Protein AF-A0A0G0IZE1-F1 (afdb_monomer)

Sequence (463 aa):
MHFGKENFNLFIPPAENPAEVDFELISDKCNQAADVIFSKLEEGLNGHALKSKTLGEKINVEIEQALLEVPELKNHSEMILGEVRKRIAYYSHKDRFEEERDKLLDLDVISSKDFSAASHSLVKRNIRTKAGKPDWSFVAKNLNIEDRFHHRERSNDKREWTLQKAVSYLINHLVQKQPASFNRKWIKDNDEILYRHILKILAEENISWAKFIQMLSEEWQAKWRNGISDEMYEKLVEKNSKRNFQTAIEELNQMLRRDQPKIVKSGYIRKNLGLYLFFIRYFNKQDKSFDLMEIQQFIDEPFKSRLRAVKTIDKYLPNEFYEDNSEMDMMLEPYAGKLYVLEIASGGKDKEIRNSICEALAKLAQKGNVNAKNKLADVAYHQVQEWTMEPQLEQFQYRIDDVMNIVERCIYYYDPKISKSFLNYLLSTLEKKSLGFQKRKSESYDPGTLYNSTKRFKRSVAY

Structure (mmCIF, N/CA/C/O backbone):
data_AF-A0A0G0IZE1-F1
#
_entry.id   AF-A0A0G0IZE1-F1
#
loop_
_atom_site.group_PDB
_atom_site.id
_atom_site.type_symbol
_atom_site.label_atom_id
_atom_site.label_alt_id
_atom_site.label_comp_id
_atom_site.label_asym_id
_atom_site.label_entity_id
_atom_site.label_seq_id
_atom_site.pdbx_PDB_ins_code
_atom_site.Cartn_x
_atom_site.Cartn_y
_atom_site.Cartn_z
_atom_site.occupancy
_atom_site.B_iso_or_equiv
_atom_site.auth_seq_id
_atom_site.auth_comp_id
_atom_site.auth_asym_id
_atom_site.auth_atom_id
_atom_site.pdbx_PDB_model_num
ATOM 1 N N . MET A 1 1 ? -21.042 -3.697 19.395 1.00 43.38 1 MET A N 1
ATOM 2 C CA . MET A 1 1 ? -20.380 -3.428 20.692 1.00 43.38 1 MET A CA 1
ATOM 3 C C . MET A 1 1 ? -18.926 -3.033 20.452 1.00 43.38 1 MET A C 1
ATOM 5 O O . MET A 1 1 ? -18.241 -3.724 19.706 1.00 43.38 1 MET A O 1
ATOM 9 N N . HIS A 1 2 ? -18.463 -1.917 21.018 1.00 35.06 2 HIS A N 1
ATOM 10 C CA . HIS A 1 2 ? -17.036 -1.587 21.118 1.00 35.06 2 HIS A CA 1
ATOM 11 C C . HIS A 1 2 ? -16.625 -1.788 22.576 1.00 35.06 2 HIS A C 1
ATOM 13 O O . HIS A 1 2 ? -17.183 -1.143 23.462 1.00 35.06 2 HIS A O 1
ATOM 19 N N . PHE A 1 3 ? -15.701 -2.716 22.818 1.00 42.34 3 PHE A N 1
ATOM 20 C CA . PHE A 1 3 ? -15.038 -2.850 24.110 1.00 42.34 3 PHE A CA 1
ATOM 21 C C . PHE A 1 3 ? -13.874 -1.856 24.112 1.00 42.34 3 PHE A C 1
ATOM 23 O O . PHE A 1 3 ? -12.947 -1.992 23.312 1.00 42.34 3 PHE A O 1
ATOM 30 N N . GLY A 1 4 ? -13.964 -0.807 24.931 1.00 36.88 4 GLY A N 1
ATOM 31 C CA . GLY A 1 4 ? -12.873 0.149 25.100 1.00 36.88 4 GLY A CA 1
ATOM 32 C C . GLY A 1 4 ? -11.640 -0.547 25.678 1.00 36.88 4 GLY A C 1
ATOM 33 O O . GLY A 1 4 ? -11.761 -1.407 26.550 1.00 36.88 4 GLY A O 1
ATOM 34 N N . LYS A 1 5 ? -10.451 -0.191 25.182 1.00 38.66 5 LYS A N 1
ATOM 35 C CA . LYS A 1 5 ? -9.183 -0.518 25.843 1.00 38.66 5 LYS A CA 1
ATOM 36 C C . LYS A 1 5 ? -9.038 0.399 27.060 1.00 38.66 5 LYS A C 1
ATOM 38 O O . LYS A 1 5 ? -8.388 1.433 26.971 1.00 38.66 5 LYS A O 1
ATOM 43 N N . GLU A 1 6 ? -9.691 0.071 28.164 1.00 36.94 6 GLU A N 1
ATOM 44 C CA . GLU A 1 6 ? -9.354 0.693 29.445 1.00 36.94 6 GLU A CA 1
ATOM 45 C C . GLU A 1 6 ? -8.113 -0.023 29.997 1.00 36.94 6 GLU A C 1
ATOM 47 O O . GLU A 1 6 ? -8.105 -1.245 30.154 1.00 36.94 6 GLU A O 1
ATOM 52 N N . ASN A 1 7 ? -7.025 0.735 30.162 1.00 31.72 7 ASN A N 1
ATOM 53 C CA . ASN A 1 7 ? -5.723 0.239 30.601 1.00 31.72 7 ASN A CA 1
ATOM 54 C C . ASN A 1 7 ? -5.768 -0.103 32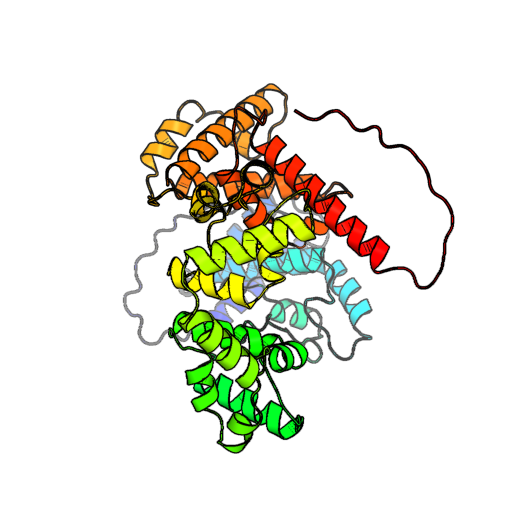.096 1.00 31.72 7 ASN A C 1
ATOM 56 O O . ASN A 1 7 ? -6.014 0.778 32.917 1.00 31.72 7 ASN A O 1
ATOM 60 N N . PHE A 1 8 ? -5.464 -1.352 32.448 1.00 35.09 8 PHE A N 1
ATOM 61 C CA . PHE A 1 8 ? -5.163 -1.745 33.822 1.00 35.09 8 PHE A CA 1
ATOM 62 C C . PHE A 1 8 ? -3.648 -1.718 34.030 1.00 35.09 8 PHE A C 1
ATOM 64 O O . PHE A 1 8 ? -2.922 -2.500 33.427 1.00 35.09 8 PHE A O 1
ATOM 71 N N . ASN A 1 9 ? -3.175 -0.837 34.911 1.00 28.45 9 ASN A N 1
ATOM 72 C CA . ASN A 1 9 ? -1.837 -0.940 35.490 1.00 28.45 9 ASN A CA 1
ATOM 73 C C . ASN A 1 9 ? -1.933 -1.805 36.752 1.00 28.45 9 ASN A C 1
ATOM 75 O O . ASN A 1 9 ? -2.044 -1.287 37.862 1.00 28.45 9 ASN A O 1
ATOM 79 N N . LEU A 1 10 ? -1.921 -3.126 36.583 1.00 32.12 10 LEU A N 1
ATOM 80 C CA . LEU A 1 10 ? -1.648 -4.050 37.681 1.00 32.12 10 LEU A CA 1
ATOM 81 C C . LEU A 1 10 ? -0.137 -4.280 37.721 1.00 32.12 10 LEU A C 1
ATOM 83 O O . LEU A 1 10 ? 0.445 -4.827 36.790 1.00 32.12 10 LEU A O 1
ATOM 87 N N . PHE A 1 11 ? 0.508 -3.812 38.787 1.00 31.98 11 PHE A N 1
ATOM 88 C CA . PHE A 1 11 ? 1.914 -4.101 39.048 1.00 31.98 11 PHE A CA 1
ATOM 89 C C . PHE A 1 11 ? 2.060 -5.597 39.355 1.00 31.98 11 PHE A C 1
ATOM 91 O O . PHE A 1 11 ? 1.519 -6.082 40.350 1.00 31.98 11 PHE A O 1
ATOM 98 N N . ILE A 1 12 ? 2.765 -6.322 38.485 1.00 40.00 12 ILE A N 1
ATOM 99 C CA . ILE A 1 12 ? 3.045 -7.752 38.637 1.00 40.00 12 ILE A CA 1
ATOM 100 C C . ILE A 1 12 ? 4.519 -7.897 39.038 1.00 40.00 12 ILE A C 1
ATOM 102 O O . ILE A 1 12 ? 5.391 -7.501 38.260 1.00 40.00 12 ILE A O 1
ATOM 106 N N . PRO A 1 13 ? 4.834 -8.437 40.228 1.00 31.48 13 PRO A N 1
ATOM 107 C CA . PRO A 1 13 ? 6.208 -8.777 40.568 1.00 31.48 13 PRO A CA 1
ATOM 108 C C . PRO A 1 13 ? 6.688 -9.957 39.698 1.00 31.48 13 PRO A C 1
ATOM 110 O O . PRO A 1 13 ? 5.897 -10.854 39.394 1.00 31.48 13 PRO A O 1
ATOM 113 N N . PRO A 1 14 ? 7.963 -9.979 39.276 1.00 36.53 14 PRO A N 1
ATOM 114 C CA . PRO A 1 14 ? 8.501 -11.073 38.473 1.00 36.53 14 PRO A CA 1
ATOM 115 C C . PRO A 1 14 ? 8.450 -12.399 39.248 1.00 36.53 14 PRO A C 1
ATOM 117 O O . PRO A 1 14 ? 8.748 -12.441 40.439 1.00 36.53 14 PRO A O 1
ATOM 120 N N . ALA A 1 15 ? 8.065 -13.480 38.565 1.00 47.62 15 ALA A N 1
ATOM 121 C CA . ALA A 1 15 ? 8.035 -14.820 39.144 1.00 47.62 15 ALA A CA 1
ATOM 122 C C . ALA A 1 15 ? 9.460 -15.300 39.470 1.00 47.62 15 ALA A C 1
ATOM 124 O O . ALA A 1 15 ? 10.345 -15.247 38.616 1.00 47.62 15 ALA A O 1
ATOM 125 N N . GLU A 1 16 ? 9.671 -15.796 40.690 1.00 42.25 16 GLU A N 1
ATOM 126 C CA . GLU A 1 16 ? 10.999 -16.160 41.207 1.00 42.25 16 GLU A CA 1
ATOM 127 C C . GLU A 1 16 ? 11.570 -17.474 40.640 1.00 42.25 16 GLU A C 1
ATOM 129 O O . GLU A 1 16 ? 12.711 -17.814 40.945 1.00 42.25 16 GLU A O 1
ATOM 134 N N . ASN A 1 17 ? 10.847 -18.213 39.785 1.00 49.53 17 ASN A N 1
ATOM 135 C CA . ASN A 1 17 ? 11.411 -19.403 39.138 1.00 49.53 17 ASN A CA 1
ATOM 136 C C . ASN A 1 17 ? 10.684 -19.785 37.824 1.00 49.53 17 ASN A C 1
ATOM 138 O O . ASN A 1 17 ? 9.578 -20.316 37.876 1.00 49.53 17 ASN A O 1
ATOM 142 N N . PRO A 1 18 ? 11.259 -19.513 36.635 1.00 49.91 18 PRO A N 1
ATOM 143 C CA . PRO A 1 18 ? 10.635 -19.812 35.338 1.00 49.91 18 PRO A CA 1
ATOM 144 C C . PRO A 1 18 ? 10.859 -21.249 34.823 1.00 49.91 18 PRO A C 1
ATOM 146 O O . PRO A 1 18 ? 10.428 -21.570 33.715 1.00 49.91 18 PRO A O 1
ATOM 149 N N . ALA A 1 19 ? 11.542 -22.114 35.574 1.00 48.31 19 ALA A N 1
ATOM 150 C CA . ALA A 1 19 ? 11.784 -23.495 35.164 1.00 48.31 19 ALA A CA 1
ATOM 151 C C . ALA A 1 19 ? 10.597 -24.394 35.567 1.00 48.31 19 ALA A C 1
ATOM 153 O O . ALA A 1 19 ? 10.250 -24.445 36.739 1.00 48.31 19 ALA A O 1
ATOM 154 N N . GLU A 1 20 ? 10.005 -25.090 34.587 1.00 50.16 20 GLU A N 1
ATOM 155 C CA . GLU A 1 20 ? 8.860 -26.028 34.699 1.00 50.16 20 GLU A CA 1
ATOM 156 C C . GLU A 1 20 ? 7.445 -25.429 34.765 1.00 50.16 20 GLU A C 1
ATOM 158 O O . GLU A 1 20 ? 6.537 -25.984 35.380 1.00 50.16 20 GLU A O 1
ATOM 163 N N . VAL A 1 21 ? 7.196 -24.331 34.052 1.00 62.25 21 VAL A N 1
ATOM 164 C CA . VAL A 1 21 ? 5.813 -23.921 33.781 1.00 62.25 21 VAL A CA 1
ATOM 165 C C . VAL A 1 21 ? 5.252 -24.739 32.611 1.00 62.25 21 VAL A C 1
ATOM 167 O O . VAL A 1 21 ? 5.591 -24.491 31.454 1.00 62.25 21 VAL A O 1
ATOM 170 N N . ASP A 1 22 ? 4.382 -25.709 32.908 1.00 78.94 22 ASP A N 1
ATOM 171 C CA . ASP A 1 22 ? 3.585 -26.416 31.900 1.00 78.94 22 ASP A CA 1
ATOM 172 C C . ASP A 1 22 ? 2.530 -25.462 31.309 1.00 78.94 22 ASP A C 1
ATOM 174 O O . ASP A 1 22 ? 1.445 -25.238 31.857 1.00 78.94 22 ASP A O 1
ATOM 178 N N . PHE A 1 23 ? 2.885 -24.843 30.184 1.00 70.81 23 PHE A N 1
ATOM 179 C CA . PHE A 1 23 ? 2.028 -23.899 29.472 1.00 70.81 23 PHE A CA 1
ATOM 180 C C . PHE A 1 23 ? 0.724 -24.523 28.966 1.00 70.81 23 PHE A C 1
ATOM 182 O O . PHE A 1 23 ? -0.256 -23.792 28.793 1.00 70.81 23 PHE A O 1
ATOM 189 N N . GLU A 1 24 ? 0.702 -25.832 28.715 1.00 74.81 24 GLU A N 1
ATOM 190 C CA . GLU A 1 24 ? -0.484 -26.540 28.239 1.00 74.81 24 GLU A CA 1
ATOM 191 C C . GLU A 1 24 ? -1.482 -26.683 29.391 1.00 74.81 24 GLU A C 1
ATOM 193 O O . GLU A 1 24 ? -2.610 -26.195 29.284 1.00 74.81 24 GLU A O 1
ATOM 198 N N . LEU A 1 25 ? -1.013 -27.144 30.556 1.00 77.56 25 LEU A N 1
ATOM 199 C CA . LEU A 1 25 ? -1.807 -27.208 31.787 1.00 77.56 25 LEU A CA 1
ATOM 200 C C . LEU A 1 25 ? -2.370 -25.838 32.204 1.00 77.56 25 LEU A C 1
ATOM 202 O O . LEU A 1 25 ? -3.533 -25.730 32.601 1.00 77.56 25 LEU A O 1
ATOM 206 N N . ILE A 1 26 ? -1.571 -24.769 32.113 1.00 71.94 26 ILE A N 1
ATOM 207 C CA . ILE A 1 26 ? -2.040 -23.409 32.430 1.00 71.94 26 ILE A CA 1
ATOM 208 C C . ILE A 1 26 ? -3.083 -22.934 31.422 1.00 71.94 26 ILE A C 1
ATOM 210 O O . ILE A 1 26 ? -4.068 -22.299 31.810 1.00 71.94 26 ILE A O 1
ATOM 214 N N . SER A 1 27 ? -2.888 -23.225 30.134 1.00 74.06 27 SER A N 1
ATOM 215 C CA . SER A 1 27 ? -3.863 -22.875 29.104 1.00 74.06 27 SER A CA 1
ATOM 216 C C . SER A 1 27 ? -5.193 -23.593 29.338 1.00 74.06 27 SER A C 1
ATOM 218 O O . SER A 1 27 ? -6.241 -22.960 29.217 1.00 74.06 27 SER A O 1
ATOM 220 N N . ASP A 1 28 ? -5.159 -24.863 29.738 1.00 79.38 28 ASP A N 1
ATOM 221 C CA . ASP A 1 28 ? -6.350 -25.651 30.054 1.00 79.38 28 ASP A CA 1
ATOM 222 C C . ASP A 1 28 ? -7.074 -25.139 31.298 1.00 79.38 28 ASP A C 1
ATOM 224 O O . ASP A 1 28 ? -8.283 -24.911 31.248 1.00 79.38 28 ASP A O 1
ATOM 228 N N . LYS A 1 29 ? -6.346 -24.844 32.383 1.00 75.75 29 LYS A N 1
ATOM 229 C CA . LYS A 1 29 ? -6.923 -24.210 33.581 1.00 75.75 29 LYS A CA 1
ATOM 230 C C . LYS A 1 29 ? -7.571 -22.857 33.255 1.00 75.75 29 LYS A C 1
ATOM 232 O O . LYS A 1 29 ? -8.655 -22.554 33.751 1.00 75.75 29 LYS A O 1
ATOM 237 N N . CYS A 1 30 ? -6.949 -22.049 32.392 1.00 74.81 30 CYS A N 1
ATOM 238 C CA . CYS A 1 30 ? -7.524 -20.774 31.952 1.00 74.81 30 CYS A CA 1
ATOM 239 C C . CYS A 1 30 ? -8.784 -20.965 31.098 1.00 74.81 30 CYS A C 1
ATOM 241 O O . CYS A 1 30 ? -9.736 -20.200 31.244 1.00 74.81 30 CYS A O 1
ATOM 243 N N . ASN A 1 31 ? -8.807 -21.981 30.230 1.00 75.56 31 ASN A N 1
ATOM 244 C CA . ASN A 1 31 ? -9.986 -22.332 29.442 1.00 75.56 31 ASN A CA 1
ATOM 245 C C . ASN A 1 31 ? -11.143 -22.790 30.340 1.00 75.56 31 ASN A C 1
ATOM 247 O O . ASN A 1 31 ? -12.253 -22.300 30.157 1.00 75.56 31 ASN A O 1
ATOM 251 N N . GLN A 1 32 ? -10.873 -23.631 31.343 1.00 81.25 32 GLN A N 1
ATOM 252 C CA . GLN A 1 32 ? -11.869 -24.078 32.325 1.00 81.25 32 GLN A CA 1
ATOM 253 C C . GLN A 1 32 ? -12.428 -22.912 33.149 1.00 81.25 32 GLN A C 1
ATOM 255 O O . GLN A 1 32 ? -13.640 -22.789 33.310 1.00 81.25 32 GLN A O 1
ATOM 260 N N . ALA A 1 33 ? -11.569 -22.005 33.626 1.00 75.94 33 ALA A N 1
ATOM 261 C CA . ALA A 1 33 ? -12.021 -20.794 34.312 1.00 75.94 33 ALA A CA 1
ATOM 262 C C . ALA A 1 33 ? -12.901 -19.926 33.393 1.00 75.94 33 ALA A C 1
ATOM 264 O O . ALA A 1 33 ? -13.947 -19.427 33.811 1.00 75.94 33 ALA A O 1
ATOM 265 N N . ALA A 1 34 ? -12.518 -19.792 32.119 1.00 76.38 34 ALA A N 1
ATOM 266 C CA . ALA A 1 34 ? -13.322 -19.095 31.124 1.00 76.38 34 ALA A CA 1
ATOM 267 C C . ALA A 1 34 ? -14.660 -19.804 30.837 1.00 76.38 34 ALA A C 1
ATOM 269 O O . ALA A 1 34 ? -15.641 -19.106 30.593 1.00 76.38 34 ALA A O 1
ATOM 270 N N . ASP A 1 35 ? -14.729 -21.141 30.885 1.00 80.12 35 ASP A N 1
ATOM 271 C CA . ASP A 1 35 ? -15.980 -21.911 30.789 1.00 80.12 35 ASP A CA 1
ATOM 272 C C . ASP A 1 35 ? -16.925 -21.568 31.945 1.00 80.12 35 ASP A C 1
ATOM 274 O O . ASP A 1 35 ? -18.076 -21.212 31.706 1.00 80.12 35 ASP A O 1
ATOM 278 N N . VAL A 1 36 ? -16.435 -21.597 33.188 1.00 80.38 36 VAL A N 1
ATOM 279 C CA . VAL A 1 36 ? -17.242 -21.289 34.382 1.00 80.38 36 VAL A CA 1
ATOM 280 C C . VAL A 1 36 ? -17.781 -19.859 34.337 1.00 80.38 36 VAL A C 1
ATOM 282 O O . VAL A 1 36 ? -18.978 -19.640 34.527 1.00 80.38 36 VAL A O 1
ATOM 285 N N . ILE A 1 37 ? -16.912 -18.885 34.046 1.00 77.56 37 ILE A N 1
ATOM 286 C CA . ILE A 1 37 ? -17.301 -17.472 33.931 1.00 77.56 37 ILE A CA 1
ATOM 287 C C . ILE A 1 37 ? -18.324 -17.295 32.811 1.00 77.56 37 ILE A C 1
ATOM 289 O O . ILE A 1 37 ? -19.322 -16.595 32.979 1.00 77.56 37 ILE A O 1
ATOM 293 N N . PHE A 1 38 ? -18.084 -17.922 31.659 1.00 77.56 38 PHE A N 1
ATOM 294 C CA . PHE A 1 38 ? -18.975 -17.798 30.519 1.00 77.56 38 PHE A CA 1
ATOM 295 C C . PHE A 1 38 ? -20.363 -18.374 30.820 1.00 77.56 38 PHE A C 1
ATOM 297 O O . PHE A 1 38 ? -21.340 -17.684 30.555 1.00 77.56 38 PHE A O 1
ATOM 304 N N . SER A 1 39 ? -20.463 -19.549 31.447 1.00 80.69 39 SER A N 1
ATOM 305 C CA . SER A 1 39 ? -21.749 -20.155 31.827 1.00 80.69 39 SER A CA 1
ATOM 306 C C . SER A 1 39 ? -22.570 -19.251 32.754 1.00 80.69 39 SER A C 1
ATOM 308 O O . SER A 1 39 ? -23.764 -19.064 32.531 1.00 80.69 39 SER A O 1
ATOM 310 N N . LYS A 1 40 ? -21.931 -18.603 33.742 1.00 82.56 40 LYS A N 1
ATOM 311 C CA . LYS A 1 40 ? -22.603 -17.620 34.618 1.00 82.56 40 LYS A CA 1
ATOM 312 C C . LYS A 1 40 ? -23.115 -16.398 33.847 1.00 82.56 40 LYS A C 1
ATOM 314 O O . LYS A 1 40 ? -24.147 -15.823 34.186 1.00 82.56 40 LYS A O 1
ATOM 319 N N . LEU A 1 41 ? -22.381 -15.969 32.819 1.00 79.50 41 LEU A N 1
ATOM 320 C CA . LEU A 1 41 ? -22.757 -14.825 31.986 1.00 79.50 41 LEU A CA 1
ATOM 321 C C . LEU A 1 41 ? -23.825 -15.183 30.944 1.00 79.50 41 LEU A C 1
ATOM 323 O O . LEU A 1 41 ? -24.653 -14.332 30.621 1.00 79.50 41 LEU A O 1
ATOM 327 N N . GLU A 1 42 ? -23.818 -16.411 30.422 1.00 76.19 42 GLU A N 1
ATOM 328 C CA . GLU A 1 42 ? -24.734 -16.898 29.385 1.00 76.19 42 GLU A CA 1
ATOM 329 C C . GLU A 1 42 ? -26.195 -16.851 29.845 1.00 76.19 42 GLU A C 1
ATOM 331 O O . GLU A 1 42 ? -27.057 -16.377 29.099 1.00 76.19 42 GLU A O 1
ATOM 336 N N . GLU A 1 43 ? -26.461 -17.201 31.108 1.00 74.50 43 GLU A N 1
ATOM 337 C CA . GLU A 1 43 ? -27.784 -17.057 31.734 1.00 74.50 43 GLU A CA 1
ATOM 338 C C . GLU A 1 43 ? -28.324 -15.616 31.641 1.00 74.50 43 GLU A C 1
ATOM 340 O O . GLU A 1 43 ? -29.527 -15.400 31.500 1.00 74.50 43 GLU A O 1
ATOM 345 N N . GLY A 1 44 ? -27.435 -14.615 31.652 1.00 69.69 44 GLY A N 1
ATOM 346 C CA . GLY A 1 44 ? -27.784 -13.201 31.508 1.00 69.69 44 GLY A CA 1
ATOM 347 C C . GLY A 1 44 ? -27.797 -12.670 30.069 1.00 69.69 44 GLY A C 1
ATOM 348 O O . GLY A 1 44 ? -28.351 -11.593 29.832 1.00 69.69 44 GLY A O 1
ATOM 349 N N . LEU A 1 45 ? -27.191 -13.379 29.111 1.00 68.69 45 LEU A N 1
ATOM 350 C CA . LEU A 1 45 ? -27.088 -12.950 27.708 1.00 68.69 45 LEU A CA 1
ATOM 351 C C . LEU A 1 45 ? -28.333 -13.315 26.885 1.00 68.69 45 LEU A C 1
ATOM 353 O O . LEU A 1 45 ? -28.677 -12.579 25.961 1.00 68.69 45 LEU A O 1
ATOM 357 N N . ASN A 1 46 ? -29.056 -14.372 27.262 1.00 62.50 46 ASN A N 1
ATOM 358 C CA . ASN A 1 46 ? -30.209 -14.907 26.523 1.00 62.50 46 ASN A CA 1
ATOM 359 C C . ASN A 1 46 ? -31.493 -14.042 26.549 1.00 62.50 46 ASN A C 1
ATOM 361 O O . ASN A 1 46 ? -32.536 -14.492 26.082 1.00 62.50 46 ASN A O 1
ATOM 365 N N . GLY A 1 47 ? -31.460 -12.805 27.066 1.00 54.16 47 GLY A N 1
ATOM 366 C CA . GLY A 1 47 ? -32.682 -11.999 27.236 1.00 54.16 47 GLY A CA 1
ATOM 367 C C . GLY A 1 47 ? -32.595 -10.509 26.913 1.00 54.16 47 GLY A C 1
ATOM 368 O O . GLY A 1 47 ? -33.615 -9.911 26.581 1.00 54.16 47 GLY A O 1
ATOM 369 N N . HIS A 1 48 ? -31.420 -9.873 26.970 1.00 54.31 48 HIS A N 1
ATOM 370 C CA . HIS A 1 48 ? -31.318 -8.426 26.762 1.00 54.31 48 HIS A CA 1
ATOM 371 C C . HIS A 1 48 ? -29.959 -7.997 26.210 1.00 54.31 48 HIS A C 1
ATOM 373 O O . HIS A 1 48 ? -28.908 -8.466 26.642 1.00 54.31 48 HIS A O 1
ATOM 379 N N . ALA A 1 49 ? -29.981 -7.005 25.313 1.00 54.47 49 ALA A N 1
ATOM 380 C CA . ALA A 1 49 ? -28.795 -6.275 24.883 1.00 54.47 49 ALA A CA 1
ATOM 381 C C . ALA A 1 49 ? -28.194 -5.503 26.072 1.00 54.47 49 ALA A C 1
ATOM 383 O O . ALA A 1 49 ? -28.520 -4.339 26.317 1.00 54.47 49 ALA A O 1
ATOM 384 N N . LEU A 1 50 ? -27.320 -6.155 26.838 1.00 56.53 50 LEU A N 1
ATOM 385 C CA . LEU A 1 50 ? -26.520 -5.500 27.868 1.00 56.53 50 LEU A CA 1
ATOM 386 C C . LEU A 1 50 ? -25.698 -4.378 27.221 1.00 56.53 50 LEU A C 1
ATOM 388 O O . LEU A 1 50 ? -24.968 -4.590 26.251 1.00 56.53 50 LEU A O 1
ATOM 392 N N . LYS A 1 51 ? -25.814 -3.156 27.752 1.00 63.09 51 LYS A N 1
ATOM 393 C CA . LYS A 1 51 ? -24.959 -2.036 27.333 1.00 63.09 51 LYS A CA 1
ATOM 394 C C . LYS A 1 51 ? -23.493 -2.430 27.565 1.00 63.09 51 LYS A C 1
ATOM 396 O O . LYS A 1 51 ? -23.161 -2.998 28.604 1.00 63.09 51 LYS A O 1
ATOM 401 N N . SER A 1 52 ? -22.609 -2.119 26.612 1.00 64.50 52 SER A N 1
ATOM 402 C CA . SER A 1 52 ? -21.229 -2.645 26.591 1.00 64.50 52 SER A CA 1
ATOM 403 C C . SER A 1 52 ? -20.420 -2.340 27.855 1.00 64.50 52 SER A C 1
ATOM 405 O O . SER A 1 52 ? -19.589 -3.153 28.248 1.00 64.50 52 SER A O 1
ATOM 407 N N . LYS A 1 53 ? -20.682 -1.198 28.505 1.00 70.31 53 LYS A N 1
ATOM 408 C CA . LYS A 1 53 ? -20.013 -0.798 29.748 1.00 70.31 53 LYS A CA 1
ATOM 409 C C . LYS A 1 53 ? -20.356 -1.733 30.913 1.00 70.31 53 LYS A C 1
ATOM 411 O O . LYS A 1 53 ? -19.464 -2.251 31.570 1.00 70.31 53 LYS A O 1
ATOM 416 N N . THR A 1 54 ? -21.642 -2.024 31.097 1.00 77.44 54 THR A N 1
ATOM 417 C CA . THR A 1 54 ? -22.142 -2.870 32.191 1.00 77.44 54 THR A CA 1
ATOM 418 C C . THR A 1 54 ? -21.696 -4.324 32.034 1.00 77.44 54 THR A C 1
ATOM 420 O O . THR A 1 54 ? -21.467 -5.016 33.019 1.00 77.44 54 THR A O 1
ATOM 423 N N . LEU A 1 55 ? -21.550 -4.791 30.790 1.00 75.81 55 LEU A N 1
ATOM 424 C CA . LEU A 1 55 ? -21.026 -6.125 30.505 1.00 75.81 55 LEU A CA 1
ATOM 425 C C . LEU A 1 55 ? -19.533 -6.232 30.853 1.00 75.81 55 LEU A C 1
ATOM 427 O O . LEU A 1 55 ? -19.128 -7.221 31.450 1.00 75.81 55 LEU A O 1
ATOM 431 N N . GLY A 1 56 ? -18.732 -5.211 30.529 1.00 74.50 56 GLY A N 1
ATOM 432 C CA . GLY A 1 56 ? -17.311 -5.166 30.893 1.00 74.50 56 GLY A CA 1
ATOM 433 C C . GLY A 1 56 ? -17.080 -5.221 32.404 1.00 74.50 56 GLY A C 1
ATOM 434 O O . GLY A 1 56 ? -16.259 -6.005 32.867 1.00 74.50 56 GLY A O 1
ATOM 435 N N . GLU A 1 57 ? -17.852 -4.444 33.168 1.00 79.94 57 GLU A N 1
ATOM 436 C CA . GLU A 1 57 ? -17.797 -4.436 34.637 1.00 79.94 57 GLU A CA 1
ATOM 437 C C . GLU A 1 57 ? -18.166 -5.808 35.223 1.00 79.94 57 GLU A C 1
ATOM 439 O O . GLU A 1 57 ? -17.433 -6.331 36.058 1.00 79.94 57 GLU A O 1
ATOM 444 N N . LYS A 1 58 ? -19.240 -6.443 34.731 1.00 80.00 58 LYS A N 1
ATOM 445 C CA . LYS A 1 58 ? -19.631 -7.796 35.163 1.00 80.00 58 LYS A CA 1
ATOM 446 C C . LYS A 1 58 ? -18.569 -8.851 34.851 1.00 80.00 58 LYS A C 1
ATOM 448 O O . LYS A 1 58 ? -18.282 -9.680 35.704 1.00 80.00 58 LYS A O 1
ATOM 453 N N . ILE A 1 59 ? -17.968 -8.805 33.658 1.00 78.25 59 ILE A N 1
ATOM 454 C CA . ILE A 1 59 ? -16.880 -9.722 33.279 1.00 78.25 59 ILE A CA 1
ATOM 455 C C . ILE A 1 59 ? -15.712 -9.595 34.257 1.00 78.25 59 ILE A C 1
ATOM 457 O O . ILE A 1 59 ? -15.181 -10.606 34.701 1.00 78.25 59 ILE A O 1
ATOM 461 N N . ASN A 1 60 ? -15.318 -8.366 34.597 1.00 79.69 60 ASN A N 1
ATOM 462 C CA . ASN A 1 60 ? -14.205 -8.142 35.515 1.00 79.69 60 ASN A CA 1
ATOM 463 C C . ASN A 1 60 ? -14.509 -8.695 36.913 1.00 79.69 60 ASN A C 1
ATOM 465 O O . ASN A 1 60 ? -13.658 -9.370 37.480 1.00 79.69 60 ASN A O 1
ATOM 469 N N . VAL A 1 61 ? -15.726 -8.482 37.428 1.00 84.56 61 VAL A N 1
ATOM 470 C CA . VAL A 1 61 ? -16.148 -9.022 38.733 1.00 84.56 61 VAL A CA 1
ATOM 471 C C . VAL A 1 61 ? -16.109 -10.552 38.746 1.00 84.56 61 VAL A C 1
ATOM 473 O O . VAL A 1 61 ? -15.576 -11.140 39.684 1.00 84.56 61 VAL A O 1
ATOM 476 N N . GLU A 1 62 ? -16.619 -11.212 37.705 1.00 81.62 62 GLU A N 1
ATOM 477 C CA . GLU A 1 62 ? -16.592 -12.680 37.625 1.00 81.62 62 GLU A CA 1
ATOM 478 C C . GLU A 1 62 ? -15.168 -13.233 37.475 1.00 81.62 62 GLU A C 1
ATOM 480 O O . GLU A 1 62 ? -14.849 -14.277 38.041 1.00 81.62 62 GLU A O 1
ATOM 485 N N . ILE A 1 63 ? -14.285 -12.524 36.760 1.00 78.94 63 ILE A N 1
ATOM 486 C CA . ILE A 1 63 ? -12.863 -12.884 36.678 1.00 78.94 63 ILE A CA 1
ATOM 487 C C . ILE A 1 63 ? -12.199 -12.753 38.048 1.00 78.94 63 ILE A C 1
ATOM 489 O O . ILE A 1 63 ? -11.487 -13.665 38.456 1.00 78.94 63 ILE A O 1
ATOM 493 N N . GLU A 1 64 ? -12.432 -11.659 38.775 1.00 83.44 64 GLU A N 1
ATOM 494 C CA . GLU A 1 64 ? -11.891 -11.483 40.126 1.00 83.44 64 GLU A CA 1
ATOM 495 C C . GLU A 1 64 ? -12.357 -12.599 41.067 1.00 83.44 64 GLU A C 1
ATOM 497 O O . GLU A 1 64 ? -11.536 -13.167 41.784 1.00 83.44 64 GLU A O 1
ATOM 502 N N . GLN A 1 65 ? -13.638 -12.977 41.013 1.00 82.88 65 GLN A N 1
ATOM 503 C CA . GLN A 1 65 ? -14.174 -14.089 41.803 1.00 82.88 65 GLN A CA 1
ATOM 504 C C . GLN A 1 65 ? -13.552 -15.437 41.416 1.00 82.88 65 GLN A C 1
ATOM 506 O O . GLN A 1 65 ? -13.105 -16.171 42.293 1.00 82.88 65 GLN A O 1
ATOM 511 N N . ALA A 1 66 ? -13.446 -15.746 40.121 1.00 77.50 66 ALA A N 1
ATOM 512 C CA . ALA A 1 66 ? -12.814 -16.982 39.658 1.00 77.50 66 ALA A CA 1
ATOM 513 C C . ALA A 1 66 ? -11.324 -17.061 40.048 1.00 77.50 66 ALA A C 1
ATOM 515 O O . ALA A 1 66 ? -10.808 -18.131 40.369 1.00 77.50 66 ALA A O 1
ATOM 516 N N . LEU A 1 67 ? -10.622 -15.923 40.069 1.00 80.31 67 LEU A N 1
ATOM 517 C CA . LEU A 1 67 ? -9.224 -15.847 40.499 1.00 80.31 67 LEU A CA 1
ATOM 518 C C . LEU A 1 67 ? -9.047 -16.002 42.017 1.00 80.31 67 LEU A C 1
ATOM 520 O O . LEU A 1 67 ? -7.964 -16.397 42.450 1.00 80.31 67 LEU A O 1
ATOM 524 N N . LEU A 1 68 ? -10.076 -15.719 42.826 1.00 83.88 68 LEU A N 1
ATOM 525 C CA . LEU A 1 68 ? -10.063 -16.034 44.261 1.00 83.88 68 LEU A CA 1
ATOM 526 C C . LEU A 1 68 ? -10.137 -17.546 44.506 1.00 83.88 68 LEU A C 1
ATOM 528 O O . LEU A 1 68 ? -9.506 -18.037 45.439 1.00 83.88 68 LEU A O 1
ATOM 532 N N . GLU A 1 69 ? -10.871 -18.276 43.664 1.00 81.94 69 GLU A N 1
ATOM 533 C CA . GLU A 1 69 ? -10.997 -19.736 43.751 1.00 81.94 69 GLU A CA 1
ATOM 534 C C . GLU A 1 69 ? -9.726 -20.461 43.281 1.00 81.94 69 GLU A C 1
ATOM 536 O O . GLU A 1 69 ? -9.417 -21.546 43.774 1.00 81.94 69 GLU A O 1
ATOM 541 N N . VAL A 1 70 ? -8.950 -19.852 42.371 1.00 84.12 70 VAL A N 1
ATOM 542 C CA . VAL A 1 70 ? -7.695 -20.422 41.848 1.00 84.12 70 VAL A CA 1
ATOM 543 C C . VAL A 1 70 ? -6.564 -19.375 41.842 1.00 84.12 70 VAL A C 1
ATOM 545 O O . VAL A 1 70 ? -6.205 -18.846 40.783 1.00 84.12 70 VAL A O 1
ATOM 548 N N . PRO A 1 71 ? -5.937 -19.084 43.003 1.00 83.75 71 PRO A N 1
ATOM 549 C CA . PRO A 1 71 ? -4.937 -18.015 43.135 1.00 83.75 71 PRO A CA 1
ATOM 550 C C . PRO A 1 71 ? -3.710 -18.163 42.220 1.00 83.75 71 PRO A C 1
ATOM 552 O O . PRO A 1 71 ? -3.097 -17.167 41.837 1.00 83.75 71 PRO A O 1
ATOM 555 N N . GLU A 1 72 ? -3.371 -19.395 41.825 1.00 83.94 72 GLU A N 1
ATOM 556 C CA . GLU A 1 72 ? -2.280 -19.718 40.889 1.00 83.94 72 GLU A CA 1
ATOM 557 C C . GLU A 1 72 ? -2.447 -19.038 39.516 1.00 83.94 72 GLU A C 1
ATOM 559 O O . GLU A 1 72 ? -1.470 -18.759 38.819 1.00 83.94 72 GLU A O 1
ATOM 564 N N . LEU A 1 73 ? -3.688 -18.735 39.119 1.00 82.50 73 LEU A N 1
ATOM 565 C CA . LEU A 1 73 ? -4.005 -18.112 37.834 1.00 82.50 73 LEU A CA 1
ATOM 566 C C . LEU A 1 73 ? -3.957 -16.582 37.869 1.00 82.50 73 LEU A C 1
ATOM 568 O O . LEU A 1 73 ? -4.147 -15.949 36.830 1.00 82.50 73 LEU A O 1
ATOM 572 N N . LYS A 1 74 ? -3.663 -15.964 39.020 1.00 82.44 74 LYS A N 1
ATOM 573 C CA . LYS A 1 74 ? -3.653 -14.499 39.172 1.00 82.44 74 LYS A CA 1
ATOM 574 C C . LYS A 1 74 ? -2.723 -13.803 38.170 1.00 82.44 74 LYS A C 1
ATOM 576 O O . LYS A 1 74 ? -3.080 -12.756 37.632 1.00 82.44 74 LYS A O 1
ATOM 581 N N . ASN A 1 75 ? -1.587 -14.426 37.852 1.00 83.12 75 ASN A N 1
ATOM 582 C CA . ASN A 1 75 ? -0.618 -13.923 36.868 1.00 83.12 75 ASN A CA 1
ATOM 583 C C . ASN A 1 75 ? -1.051 -14.144 35.402 1.00 83.12 75 ASN A C 1
ATOM 585 O O . ASN A 1 75 ? -0.399 -13.647 34.490 1.00 83.12 75 ASN A O 1
ATOM 589 N N . HIS A 1 76 ? -2.151 -14.865 35.169 1.00 83.12 76 HIS A N 1
ATOM 590 C CA . HIS A 1 76 ? -2.700 -15.201 33.850 1.00 83.12 76 HIS A CA 1
ATOM 591 C C . HIS A 1 76 ? -4.072 -14.553 33.596 1.00 83.12 76 HIS A C 1
ATOM 593 O O . HIS A 1 76 ? -4.765 -14.908 32.639 1.00 83.12 76 HIS A O 1
ATOM 599 N N . SER A 1 77 ? -4.463 -13.583 34.427 1.00 79.38 77 SER A N 1
ATOM 600 C CA . SER A 1 77 ? -5.755 -12.888 34.363 1.00 79.38 77 SER A CA 1
ATOM 601 C C . SER A 1 77 ? -6.044 -12.270 32.989 1.00 79.38 77 SER A C 1
ATOM 603 O O . SER A 1 77 ? -7.161 -12.387 32.489 1.00 79.38 77 SER A O 1
ATOM 605 N N . GLU A 1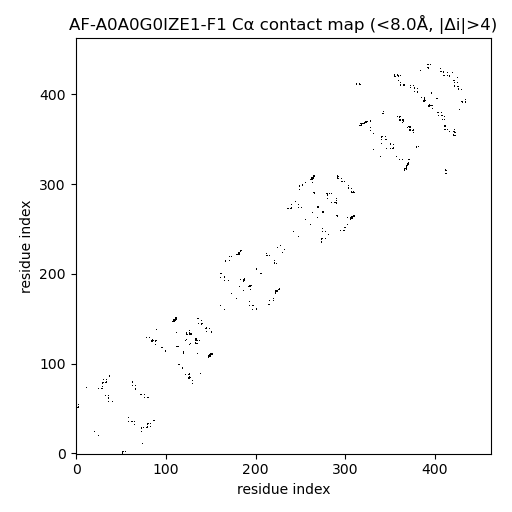 78 ? -5.039 -11.695 32.320 1.00 81.06 78 GLU A N 1
ATOM 606 C CA . GLU A 1 78 ? -5.187 -11.150 30.963 1.00 81.06 78 GLU A CA 1
ATOM 607 C C . GLU A 1 78 ? -5.499 -12.228 29.917 1.00 81.06 78 GLU A C 1
ATOM 609 O O . GLU A 1 78 ? -6.285 -11.994 28.995 1.00 81.06 78 GLU A O 1
ATOM 614 N N . MET A 1 79 ? -4.911 -13.419 30.062 1.00 82.44 79 MET A N 1
ATOM 615 C CA . MET A 1 79 ? -5.148 -14.538 29.152 1.00 82.44 79 MET A CA 1
ATOM 616 C C . MET A 1 79 ? -6.576 -15.066 29.311 1.00 82.44 79 MET A C 1
ATOM 618 O O . MET A 1 79 ? -7.270 -15.258 28.311 1.00 82.44 79 MET A O 1
ATOM 622 N N . ILE A 1 80 ? -7.039 -15.212 30.557 1.00 81.31 80 ILE A N 1
ATOM 623 C CA . ILE A 1 80 ? -8.424 -15.581 30.886 1.00 81.31 80 ILE A CA 1
ATOM 624 C C . ILE A 1 80 ? -9.391 -14.532 30.330 1.00 81.31 80 ILE A C 1
ATOM 626 O O . ILE A 1 80 ? -10.339 -14.872 29.624 1.00 81.31 80 ILE A O 1
ATOM 630 N N . LEU A 1 81 ? -9.121 -13.245 30.568 1.00 81.00 81 LEU A N 1
ATOM 631 C CA . LEU A 1 81 ? -9.927 -12.137 30.055 1.00 81.00 81 LEU A CA 1
ATOM 632 C C . LEU A 1 81 ? -10.007 -12.148 28.522 1.00 81.00 81 LEU A C 1
ATOM 634 O O . LEU A 1 81 ? -11.075 -11.896 27.959 1.00 81.00 81 LEU A O 1
ATOM 638 N N . GLY A 1 82 ? -8.898 -12.443 27.839 1.00 84.25 82 GLY A N 1
ATOM 639 C CA . GLY A 1 82 ? -8.850 -12.600 26.386 1.00 84.25 82 GLY A CA 1
ATOM 640 C C . GLY A 1 82 ? -9.775 -13.711 25.883 1.00 84.25 82 GLY A C 1
ATOM 641 O O . GLY A 1 82 ? -10.572 -13.477 24.972 1.00 84.25 82 GLY A O 1
ATOM 642 N N . GLU A 1 83 ? -9.724 -14.887 26.511 1.00 87.12 83 GLU A N 1
ATOM 643 C CA . GLU A 1 83 ? -10.573 -16.035 26.168 1.00 87.12 83 GLU A CA 1
ATOM 644 C C . GLU A 1 83 ? -12.059 -15.786 26.471 1.00 87.12 83 GLU A C 1
ATOM 646 O O . GLU A 1 83 ? -12.918 -16.047 25.624 1.00 87.12 83 GLU A O 1
ATOM 651 N N . VAL A 1 84 ? -12.379 -15.188 27.622 1.00 82.88 84 VAL A N 1
ATOM 652 C CA . VAL A 1 84 ? -13.755 -14.803 27.982 1.00 82.88 84 VAL A CA 1
ATOM 653 C C . VAL A 1 84 ? -14.312 -13.788 26.978 1.00 82.88 84 VAL A C 1
ATOM 655 O O . VAL A 1 84 ? -15.405 -13.979 26.442 1.00 82.88 84 VAL A O 1
ATOM 658 N N . ARG A 1 85 ? -13.551 -12.737 26.637 1.00 84.81 85 ARG A N 1
ATOM 659 C CA . ARG A 1 85 ? -13.961 -11.738 25.631 1.00 84.81 85 ARG A CA 1
ATOM 660 C C . ARG A 1 85 ? -14.182 -12.361 24.255 1.00 84.81 85 ARG A C 1
ATOM 662 O O . ARG A 1 85 ? -15.148 -11.998 23.581 1.00 84.81 85 ARG A O 1
ATOM 669 N N . LYS A 1 86 ? -13.316 -13.296 23.851 1.00 90.38 86 LYS A N 1
ATOM 670 C CA . LYS A 1 86 ? -13.433 -14.039 22.590 1.00 90.38 86 LYS A CA 1
ATOM 671 C C . LYS A 1 86 ? -14.757 -14.803 22.515 1.00 90.38 86 LYS A C 1
ATOM 673 O O . LYS A 1 86 ? -15.478 -14.675 21.524 1.00 90.38 86 LYS A O 1
ATOM 678 N N . ARG A 1 87 ? -15.107 -15.535 23.576 1.00 89.31 87 ARG A N 1
ATOM 679 C CA . ARG A 1 87 ? -16.369 -16.288 23.680 1.00 89.31 87 ARG A CA 1
ATOM 680 C C . ARG A 1 87 ? -17.576 -15.365 23.669 1.00 89.31 87 ARG A C 1
ATOM 682 O O . ARG A 1 87 ? -18.461 -15.535 22.839 1.00 89.31 87 ARG A O 1
ATOM 689 N N . ILE A 1 88 ? -17.573 -14.326 24.501 1.00 84.31 88 ILE A N 1
ATOM 690 C CA . ILE A 1 88 ? -18.662 -13.341 24.550 1.00 84.31 88 ILE A CA 1
ATOM 691 C C . ILE A 1 88 ? -18.898 -12.713 23.178 1.00 84.31 88 ILE A C 1
ATOM 693 O O . ILE A 1 88 ? -20.042 -12.609 22.744 1.00 84.31 88 ILE A O 1
ATOM 697 N N . ALA A 1 89 ? -17.837 -12.320 22.469 1.00 86.94 89 ALA A N 1
ATOM 698 C CA . ALA A 1 89 ? -17.954 -11.772 21.121 1.00 86.94 89 ALA A CA 1
ATOM 699 C C . ALA A 1 89 ? -18.637 -12.735 20.136 1.00 86.94 89 ALA A C 1
ATOM 701 O O . ALA A 1 89 ? -19.475 -12.280 19.354 1.00 86.94 89 ALA A O 1
ATOM 702 N N . TYR A 1 90 ? -18.294 -14.027 20.182 1.00 92.25 90 TYR A N 1
ATOM 703 C CA . TYR A 1 90 ? -18.923 -15.060 19.357 1.00 92.25 90 TYR A CA 1
ATOM 704 C C . TYR A 1 90 ? -20.386 -15.276 19.734 1.00 92.25 90 TYR A C 1
ATOM 706 O O . TYR A 1 90 ? -21.257 -15.091 18.890 1.00 92.25 90 TYR A O 1
ATOM 714 N N . TYR A 1 91 ? -20.666 -15.569 21.004 1.00 87.88 91 TYR A N 1
ATOM 715 C CA . TYR A 1 91 ? -22.013 -15.909 21.457 1.00 87.88 91 TYR A CA 1
ATOM 716 C C . TYR A 1 91 ? -22.992 -14.734 21.372 1.00 87.88 91 TYR A C 1
ATOM 718 O O . TYR A 1 91 ? -24.162 -14.933 21.069 1.00 87.88 91 TYR A O 1
ATOM 726 N N . SER A 1 92 ? -22.507 -13.494 21.495 1.00 82.81 92 SER A N 1
ATOM 727 C CA . SER A 1 92 ? -23.333 -12.292 21.278 1.00 82.81 92 SER A CA 1
ATOM 728 C C . SER A 1 92 ? -23.781 -12.122 19.817 1.00 82.81 92 SER A C 1
ATOM 730 O O . SER A 1 92 ? -24.579 -11.238 19.517 1.00 82.81 92 SER A O 1
ATOM 732 N N . HIS A 1 93 ? -23.213 -12.902 18.893 1.00 89.62 93 HIS A N 1
ATOM 733 C CA . HIS A 1 93 ? -23.528 -12.898 17.464 1.00 89.62 93 HIS A CA 1
ATOM 734 C C . HIS A 1 93 ? -23.704 -14.333 16.939 1.00 89.62 93 HIS A C 1
ATOM 736 O O . HIS A 1 93 ? -23.468 -14.577 15.754 1.00 89.62 93 HIS A O 1
ATOM 742 N N . LYS A 1 94 ? -24.085 -15.277 17.813 1.00 91.62 94 LYS A N 1
ATOM 743 C CA . LYS A 1 94 ? -24.208 -16.702 17.481 1.00 91.62 94 LYS A CA 1
ATOM 744 C C . LYS A 1 94 ? -25.177 -16.926 16.325 1.00 91.62 94 LYS A C 1
ATOM 746 O O . LYS A 1 94 ? -24.763 -17.489 15.319 1.00 91.62 94 LYS A O 1
ATOM 751 N N . ASP A 1 95 ? -26.384 -16.368 16.414 1.00 89.62 95 ASP A N 1
ATOM 752 C CA . ASP A 1 95 ? -27.431 -16.500 15.389 1.00 89.62 95 ASP A CA 1
ATOM 753 C C . ASP A 1 95 ? -26.925 -16.122 13.993 1.00 89.62 95 ASP A C 1
ATOM 755 O O . ASP A 1 95 ? -27.190 -16.799 13.005 1.00 89.62 95 ASP A O 1
ATOM 759 N N . ARG A 1 96 ? -26.118 -15.059 13.910 1.00 93.19 96 ARG A N 1
ATOM 760 C CA . ARG A 1 96 ? -25.511 -14.613 12.654 1.00 93.19 96 ARG A CA 1
ATOM 761 C C . ARG A 1 96 ? -24.504 -15.628 12.112 1.00 93.19 96 ARG A C 1
ATOM 763 O O . ARG A 1 96 ? -24.458 -15.863 10.907 1.00 93.19 96 ARG A O 1
ATOM 770 N N . PHE A 1 97 ? -23.640 -16.160 12.974 1.00 95.56 97 PHE A N 1
ATOM 771 C CA . PHE A 1 97 ? -22.660 -17.161 12.564 1.00 95.56 97 PHE A CA 1
ATOM 772 C C . PHE A 1 97 ? -23.341 -18.466 12.139 1.00 95.56 97 PHE A C 1
ATOM 774 O O . PHE A 1 97 ? -22.888 -19.082 11.179 1.00 95.56 97 PHE A O 1
ATOM 781 N N . GLU A 1 98 ? -24.426 -18.859 12.805 1.00 94.94 98 GLU A N 1
ATOM 782 C CA . GLU A 1 98 ? -25.232 -20.028 12.441 1.00 94.94 98 GLU A CA 1
ATOM 783 C C . GLU A 1 98 ? -25.974 -19.818 11.112 1.00 94.94 98 GLU A C 1
ATOM 785 O O . GLU A 1 98 ? -25.898 -20.682 10.242 1.00 94.94 98 GLU A O 1
ATOM 790 N N . GLU A 1 99 ? -26.570 -18.643 10.879 1.00 94.88 99 GLU A N 1
ATOM 791 C CA . GLU A 1 99 ? -27.194 -18.296 9.592 1.00 94.88 99 GLU A CA 1
ATOM 792 C C . GLU A 1 99 ? -26.179 -18.335 8.433 1.00 94.88 99 GLU A C 1
ATOM 794 O O . GLU A 1 99 ? -26.488 -18.769 7.322 1.00 94.88 99 GLU A O 1
ATOM 799 N N . GLU A 1 100 ? -24.950 -17.864 8.667 1.00 95.81 100 GLU A N 1
ATOM 800 C CA . GLU A 1 100 ? -23.875 -17.958 7.678 1.00 95.81 100 GLU A CA 1
ATOM 801 C C . GLU A 1 100 ? -23.392 -19.397 7.498 1.00 95.81 100 GLU A C 1
ATOM 803 O O . GLU A 1 100 ? -23.205 -19.811 6.358 1.00 95.81 100 GLU A O 1
ATOM 808 N N . ARG A 1 101 ? -23.252 -20.185 8.572 1.00 95.75 101 ARG A N 1
ATOM 809 C CA . ARG A 1 101 ? -22.911 -21.614 8.485 1.00 95.75 101 ARG A CA 1
ATOM 810 C C . ARG A 1 101 ? -23.890 -22.351 7.584 1.00 95.75 101 ARG A C 1
ATOM 812 O O . ARG A 1 101 ? -23.442 -23.069 6.699 1.00 95.75 101 ARG A O 1
ATOM 819 N N . ASP A 1 102 ? -25.190 -22.155 7.773 1.00 96.00 102 ASP A N 1
ATOM 820 C CA . ASP A 1 102 ? -26.213 -22.875 7.012 1.00 96.00 102 ASP A CA 1
ATOM 821 C C . ASP A 1 102 ? -26.106 -22.598 5.504 1.00 96.00 102 ASP A C 1
ATOM 823 O O . ASP A 1 102 ? -26.291 -23.502 4.696 1.00 96.00 102 ASP A O 1
ATOM 827 N N . LYS A 1 103 ? -25.688 -21.386 5.117 1.00 94.94 103 LYS A N 1
ATOM 828 C CA . LYS A 1 103 ? -25.392 -21.024 3.717 1.00 94.94 103 LYS A CA 1
ATOM 829 C C . LYS A 1 103 ? -24.094 -21.642 3.188 1.00 94.94 103 LYS A C 1
ATOM 831 O O . LYS A 1 103 ? -23.910 -21.734 1.978 1.00 94.94 103 LYS A O 1
ATOM 836 N N . LEU A 1 104 ? -23.172 -22.006 4.076 1.00 93.44 104 LEU A N 1
ATOM 837 C CA . LEU A 1 104 ? -21.854 -22.553 3.746 1.00 93.44 104 LEU A CA 1
ATOM 838 C C . LEU A 1 104 ? -21.835 -24.089 3.733 1.00 93.44 104 LEU A C 1
ATOM 840 O O . LEU A 1 104 ? -20.893 -24.666 3.192 1.00 93.44 104 LEU A O 1
ATOM 844 N N . LEU A 1 105 ? -22.858 -24.757 4.282 1.00 92.56 105 LEU A N 1
ATOM 845 C CA . LEU A 1 105 ? -22.944 -26.223 4.338 1.00 92.56 105 LEU A CA 1
ATOM 846 C C . LEU A 1 105 ? -23.001 -26.895 2.958 1.00 92.56 105 LEU A C 1
ATOM 848 O O . LEU A 1 105 ? -22.703 -28.086 2.870 1.00 92.56 105 LEU A O 1
ATOM 852 N N . ASP A 1 106 ? -23.293 -26.155 1.892 1.00 92.44 106 ASP A N 1
ATOM 853 C CA . ASP A 1 106 ? -23.273 -26.667 0.517 1.00 92.44 106 ASP A CA 1
ATOM 854 C C . ASP A 1 106 ? -21.871 -26.624 -0.132 1.00 92.44 106 ASP A C 1
ATOM 856 O O . ASP A 1 106 ? -21.685 -27.128 -1.237 1.00 92.44 106 ASP A O 1
ATOM 860 N N . LEU A 1 107 ? -20.861 -26.034 0.525 1.00 90.25 107 LEU A N 1
ATOM 861 C CA . LEU A 1 107 ? -19.511 -25.872 -0.033 1.00 90.25 107 LEU A CA 1
ATOM 862 C C . LEU A 1 107 ? -18.552 -26.966 0.435 1.00 90.25 107 LEU A C 1
ATOM 864 O O . LEU A 1 107 ? -18.298 -27.091 1.630 1.00 90.25 107 LEU A O 1
ATOM 868 N N . ASP A 1 108 ? -17.934 -27.716 -0.478 1.00 87.56 108 ASP A N 1
ATOM 869 C CA . ASP A 1 108 ? -16.954 -28.763 -0.127 1.00 87.56 108 ASP A CA 1
ATOM 870 C C . ASP A 1 108 ? -15.811 -28.247 0.764 1.00 87.56 108 ASP A C 1
ATOM 872 O O . ASP A 1 108 ? -15.355 -28.938 1.672 1.00 87.56 108 ASP A O 1
ATOM 876 N N . VAL A 1 109 ? -15.375 -27.007 0.524 1.00 88.25 109 VAL A N 1
ATOM 877 C CA . VAL A 1 109 ? -14.328 -26.325 1.286 1.00 88.25 109 VAL A CA 1
ATOM 878 C C . VAL A 1 109 ? -14.815 -24.940 1.689 1.00 88.25 109 VAL A C 1
ATOM 880 O O . VAL A 1 109 ? -15.145 -24.122 0.831 1.00 88.25 109 VAL A O 1
ATOM 883 N N . ILE A 1 110 ? -14.785 -24.660 2.990 1.00 90.25 110 ILE A N 1
ATOM 884 C CA . ILE A 1 110 ? -15.163 -23.372 3.573 1.00 90.25 110 ILE A CA 1
ATOM 885 C C . ILE A 1 110 ? -13.893 -22.619 3.971 1.00 90.25 110 ILE A C 1
ATOM 887 O O . ILE A 1 110 ? -12.958 -23.187 4.530 1.00 90.25 110 ILE A O 1
ATOM 891 N N . SER A 1 111 ? -13.839 -21.319 3.712 1.00 91.69 111 SER A N 1
ATOM 892 C CA . SER A 1 111 ? -12.755 -20.437 4.134 1.00 91.69 111 SER A CA 1
ATOM 893 C C . SER A 1 111 ? -13.287 -19.194 4.843 1.00 91.69 111 SER A C 1
ATOM 895 O O . SER A 1 111 ? -14.460 -18.838 4.759 1.00 91.69 111 SER A O 1
ATOM 897 N N . SER A 1 112 ? -12.398 -18.453 5.508 1.00 90.69 112 SER A N 1
ATOM 898 C CA . SER A 1 112 ? -12.749 -17.184 6.165 1.00 90.69 112 SER A CA 1
ATOM 899 C C . SER A 1 112 ? -13.313 -16.114 5.220 1.00 90.69 112 SER A C 1
ATOM 901 O O . SER A 1 112 ? -13.913 -15.148 5.687 1.00 90.69 112 SER A O 1
ATOM 903 N N . LYS A 1 113 ? -13.114 -16.250 3.901 1.00 89.25 113 LYS A N 1
ATOM 904 C CA . LYS A 1 113 ? -13.635 -15.311 2.894 1.00 89.25 113 LYS A CA 1
ATOM 905 C C . LYS A 1 113 ? -15.093 -15.556 2.531 1.00 89.25 113 LYS A C 1
ATOM 907 O O . LYS A 1 113 ? -15.701 -14.662 1.954 1.00 89.25 113 LYS A O 1
ATOM 912 N N . ASP A 1 114 ? -15.601 -16.743 2.833 1.00 92.81 114 ASP A N 1
ATOM 913 C CA . ASP A 1 114 ? -16.967 -17.131 2.490 1.00 92.81 114 ASP A CA 1
ATOM 914 C C . ASP A 1 114 ? -17.967 -16.593 3.531 1.00 92.81 114 ASP A C 1
ATOM 916 O O . ASP A 1 114 ? -19.149 -16.423 3.246 1.00 92.81 114 ASP A O 1
ATOM 920 N N . PHE A 1 115 ? -17.467 -16.206 4.709 1.00 93.12 115 PHE A N 1
ATOM 921 C CA . PHE A 1 115 ? -18.201 -15.423 5.700 1.00 93.12 115 PHE A CA 1
ATOM 922 C C . PHE A 1 115 ? -18.433 -13.985 5.224 1.00 93.12 115 PHE A C 1
ATOM 924 O O . PHE A 1 115 ? -17.614 -13.390 4.516 1.00 93.12 115 PHE A O 1
ATOM 931 N N . SER A 1 116 ? -19.525 -13.370 5.682 1.00 93.75 116 SER A N 1
ATOM 932 C CA . SER A 1 116 ? -19.841 -11.993 5.302 1.00 93.75 116 SER A CA 1
ATOM 933 C C . SER A 1 116 ? -18.776 -11.007 5.799 1.00 93.75 116 SER A C 1
ATOM 935 O O . SER A 1 116 ? -18.108 -11.211 6.818 1.00 93.75 116 SER A O 1
ATOM 937 N N . ALA A 1 117 ? -18.648 -9.861 5.122 1.00 88.81 117 ALA A N 1
ATOM 938 C CA . ALA A 1 117 ? -17.673 -8.830 5.486 1.00 88.81 117 ALA A CA 1
ATOM 939 C C . ALA A 1 117 ? -17.803 -8.348 6.946 1.00 88.81 117 ALA A C 1
ATOM 941 O O . ALA A 1 117 ? -16.807 -7.972 7.577 1.00 88.81 117 ALA A O 1
ATOM 942 N N . ALA A 1 118 ? -19.016 -8.368 7.503 1.00 87.25 118 ALA A N 1
ATOM 943 C CA . ALA A 1 118 ? -19.244 -7.953 8.879 1.00 87.25 118 ALA A CA 1
ATOM 944 C C . ALA A 1 118 ? -18.925 -9.065 9.899 1.00 87.25 118 ALA A C 1
ATOM 946 O O . ALA A 1 118 ? -18.322 -8.738 10.921 1.00 87.25 118 ALA A O 1
ATOM 947 N N . SER A 1 119 ? -19.157 -10.349 9.594 1.00 92.12 119 SER A N 1
ATOM 948 C CA . SER A 1 119 ? -18.610 -11.469 10.387 1.00 92.12 119 SER A CA 1
ATOM 949 C C . SER A 1 119 ? -17.084 -11.454 10.370 1.00 92.12 119 SER A C 1
ATOM 951 O O . SER A 1 119 ? -16.439 -11.480 11.416 1.00 92.12 119 SER A O 1
ATOM 953 N N . HIS A 1 120 ? -16.482 -11.254 9.196 1.00 91.62 120 HIS A N 1
ATOM 954 C CA . HIS A 1 120 ? -15.034 -11.122 9.067 1.00 91.62 120 HIS A CA 1
ATOM 955 C C . HIS A 1 120 ? -14.478 -9.938 9.878 1.00 91.62 120 HIS A C 1
ATOM 957 O O . HIS A 1 120 ? -13.418 -10.041 10.503 1.00 91.62 120 HIS A O 1
ATOM 963 N N . SER A 1 121 ? -15.167 -8.796 9.885 1.00 85.69 121 SER A N 1
ATOM 964 C CA . SER A 1 121 ? -14.773 -7.634 10.691 1.00 85.69 121 SER A CA 1
ATOM 965 C C . SER A 1 121 ? -14.899 -7.902 12.190 1.00 85.69 121 SER A C 1
ATOM 967 O O . SER A 1 121 ? -14.043 -7.457 12.958 1.00 85.69 121 SER A O 1
ATOM 969 N N . LEU A 1 122 ? -15.926 -8.646 12.604 1.00 89.38 122 LEU A N 1
ATOM 970 C CA . LEU A 1 122 ? -16.143 -9.042 13.989 1.00 89.38 122 LEU A CA 1
ATOM 971 C C . LEU A 1 122 ? -15.033 -9.962 14.488 1.00 89.38 122 LEU A C 1
ATOM 973 O O . LEU A 1 122 ? -14.417 -9.656 15.510 1.00 89.38 122 LEU A O 1
ATOM 977 N N . VAL A 1 123 ? -14.717 -11.018 13.731 1.00 92.19 123 VAL A N 1
ATOM 978 C CA . VAL A 1 123 ? -13.631 -11.945 14.071 1.00 92.19 123 VAL A CA 1
ATOM 979 C C . VAL A 1 123 ? -12.311 -11.183 14.139 1.00 92.19 123 VAL A C 1
ATOM 981 O O . VAL A 1 123 ? -11.615 -11.209 15.150 1.00 92.19 123 VAL A O 1
ATOM 984 N N . LYS A 1 124 ? -12.012 -10.368 13.118 1.00 89.19 124 LYS A N 1
ATOM 985 C CA . LYS A 1 124 ? -10.781 -9.568 13.072 1.00 89.19 124 LYS A CA 1
ATOM 986 C C . LYS A 1 124 ? -10.645 -8.598 14.246 1.00 89.19 124 LYS A C 1
ATOM 988 O O . LYS A 1 124 ? -9.520 -8.280 14.622 1.00 89.19 124 LYS A O 1
ATOM 993 N N . ARG A 1 125 ? -11.729 -8.066 14.806 1.00 86.38 125 ARG A N 1
ATOM 994 C CA . ARG A 1 125 ? -11.655 -7.097 15.913 1.00 86.38 125 ARG A CA 1
ATOM 995 C C . ARG A 1 125 ? -11.662 -7.768 17.282 1.00 86.38 125 ARG A C 1
ATOM 997 O O . ARG A 1 125 ? -10.880 -7.348 18.126 1.00 86.38 125 ARG A O 1
ATOM 1004 N N . ASN A 1 126 ? -12.481 -8.800 17.467 1.00 89.12 126 ASN A N 1
ATOM 1005 C CA . ASN A 1 126 ? -12.849 -9.278 18.801 1.00 89.12 126 ASN A CA 1
ATOM 1006 C C . ASN A 1 126 ? -12.506 -10.750 19.072 1.00 89.12 126 ASN A C 1
ATOM 1008 O O . ASN A 1 126 ? -12.422 -11.128 20.233 1.00 89.12 126 ASN A O 1
ATOM 1012 N N . ILE A 1 127 ? -12.302 -11.575 18.040 1.00 91.94 127 ILE A N 1
ATOM 1013 C CA . ILE A 1 127 ? -12.026 -13.012 18.192 1.00 91.94 127 ILE A CA 1
ATOM 1014 C C . ILE A 1 127 ? -10.591 -13.250 17.732 1.00 91.94 127 ILE A C 1
ATOM 1016 O O . ILE A 1 127 ? -10.317 -13.428 16.543 1.00 91.94 127 ILE A O 1
ATOM 1020 N N . ARG A 1 128 ? -9.649 -13.148 18.673 1.00 91.50 128 ARG A N 1
ATOM 1021 C CA . ARG A 1 128 ? -8.211 -13.172 18.389 1.00 91.50 128 ARG A CA 1
ATOM 1022 C C . ARG A 1 128 ? -7.486 -14.234 19.203 1.00 91.50 128 ARG A C 1
ATOM 1024 O O . ARG A 1 128 ? -7.828 -14.498 20.346 1.00 91.50 128 ARG A O 1
ATOM 1031 N N . THR A 1 129 ? -6.450 -14.787 18.588 1.00 90.00 129 THR A N 1
ATOM 1032 C CA . THR A 1 129 ? -5.454 -15.664 19.206 1.00 90.00 129 THR A CA 1
ATOM 1033 C C . THR A 1 129 ? -4.603 -14.881 20.208 1.00 90.00 129 THR A C 1
ATOM 1035 O O . THR A 1 129 ? -4.541 -13.649 20.146 1.00 90.00 129 THR A O 1
ATOM 1038 N N . LYS A 1 130 ? -3.841 -15.590 21.051 1.00 83.19 130 LYS A N 1
ATOM 1039 C CA . LYS A 1 130 ? -2.825 -14.990 21.941 1.00 83.19 130 LYS A CA 1
ATOM 1040 C C . LYS A 1 130 ? -1.811 -14.117 21.176 1.00 83.19 130 LYS A C 1
ATOM 1042 O O . LYS A 1 130 ? -1.361 -13.099 21.681 1.00 83.19 130 LYS A O 1
ATOM 1047 N N . ALA A 1 131 ? -1.523 -14.453 19.914 1.00 82.94 131 ALA A N 1
ATOM 1048 C CA . ALA A 1 131 ? -0.651 -13.677 19.024 1.00 82.94 131 ALA A CA 1
ATOM 1049 C C . ALA A 1 131 ? -1.336 -12.449 18.379 1.00 82.94 131 ALA A C 1
ATOM 1051 O O . ALA A 1 131 ? -0.784 -11.827 17.470 1.00 82.94 131 ALA A O 1
ATOM 1052 N N . GLY A 1 132 ? -2.574 -12.130 18.764 1.00 85.81 132 GLY A N 1
ATOM 1053 C CA . GLY A 1 132 ? -3.339 -11.003 18.233 1.00 85.81 132 GLY A CA 1
ATOM 1054 C C . GLY A 1 132 ? -3.876 -11.202 16.811 1.00 85.81 132 GLY A C 1
ATOM 1055 O O . GLY A 1 132 ? -4.482 -10.280 16.263 1.00 85.81 132 GLY A O 1
ATOM 1056 N N . LYS A 1 133 ? -3.691 -12.373 16.191 1.00 88.56 133 LYS A N 1
ATOM 1057 C CA . LYS A 1 133 ? -4.284 -12.709 14.884 1.00 88.56 133 LYS A CA 1
ATOM 1058 C C . LYS A 1 133 ? -5.759 -13.112 15.025 1.00 88.56 133 LYS A C 1
ATOM 1060 O O . LYS A 1 133 ? -6.096 -13.646 16.076 1.00 88.56 133 LYS A O 1
ATOM 1065 N N . PRO A 1 134 ? -6.613 -12.929 14.000 1.00 92.62 134 PRO A N 1
ATOM 1066 C CA . PRO A 1 134 ? -7.985 -13.449 14.009 1.00 92.62 134 PRO A CA 1
ATOM 1067 C C . PRO A 1 134 ? -8.002 -14.969 14.248 1.00 92.62 134 PRO A C 1
ATOM 1069 O O . PRO A 1 134 ? -7.254 -15.687 13.590 1.00 92.62 134 PRO A O 1
ATOM 1072 N N . ASP A 1 135 ? -8.830 -15.444 15.176 1.00 94.88 135 ASP A N 1
ATOM 1073 C CA . ASP A 1 135 ? -8.922 -16.856 15.579 1.00 94.88 135 ASP A CA 1
ATOM 1074 C C . ASP A 1 135 ? -10.122 -17.525 14.896 1.00 94.88 135 ASP A C 1
ATOM 1076 O O . ASP A 1 135 ? -11.183 -17.710 15.489 1.00 94.88 135 ASP A O 1
ATOM 1080 N N . TRP A 1 136 ? -9.985 -17.835 13.602 1.00 94.25 136 TRP A N 1
ATOM 1081 C CA . TRP A 1 136 ? -11.058 -18.526 12.878 1.00 94.25 136 TRP A CA 1
ATOM 1082 C C . TRP A 1 136 ? -11.170 -20.008 13.232 1.00 94.25 136 TRP A C 1
ATOM 1084 O O . TRP A 1 136 ? -12.233 -20.577 13.016 1.00 94.25 136 TRP A O 1
ATOM 1094 N N . SER A 1 137 ? -10.124 -20.619 13.797 1.00 93.81 137 SER A N 1
ATOM 1095 C CA . SER A 1 137 ? -10.206 -21.964 14.381 1.00 93.81 137 SER A CA 1
ATOM 1096 C C . SER A 1 137 ? -11.289 -22.018 15.450 1.00 93.81 137 SER A C 1
ATOM 1098 O O . SER A 1 137 ? -12.152 -22.886 15.404 1.00 93.81 137 SER A O 1
ATOM 1100 N N . PHE A 1 138 ? -11.317 -21.030 16.349 1.00 95.06 138 PHE A N 1
ATOM 1101 C CA . PHE A 1 138 ? -12.369 -20.919 17.352 1.00 95.06 138 PHE A CA 1
ATOM 1102 C C . PHE A 1 138 ? -13.769 -20.811 16.726 1.00 95.06 138 PHE A C 1
ATOM 1104 O O . PHE A 1 138 ? -14.699 -21.470 17.181 1.00 95.06 138 PHE A O 1
ATOM 1111 N N . VAL A 1 139 ? -13.937 -20.018 15.663 1.00 95.56 139 VAL A N 1
ATOM 1112 C CA . VAL A 1 139 ? -15.236 -19.867 14.977 1.00 95.56 139 VAL A CA 1
ATOM 1113 C C . VAL A 1 139 ? -15.666 -21.173 14.305 1.00 95.56 139 VAL A C 1
ATOM 1115 O O . VAL A 1 139 ? -16.806 -21.593 14.476 1.00 95.56 139 VAL A O 1
ATOM 1118 N N . ALA A 1 140 ? -14.758 -21.824 13.574 1.00 95.44 140 ALA A N 1
ATOM 1119 C CA . ALA A 1 140 ? -15.022 -23.081 12.880 1.00 95.44 140 ALA A CA 1
ATOM 1120 C C . ALA A 1 140 ? -15.401 -24.205 13.852 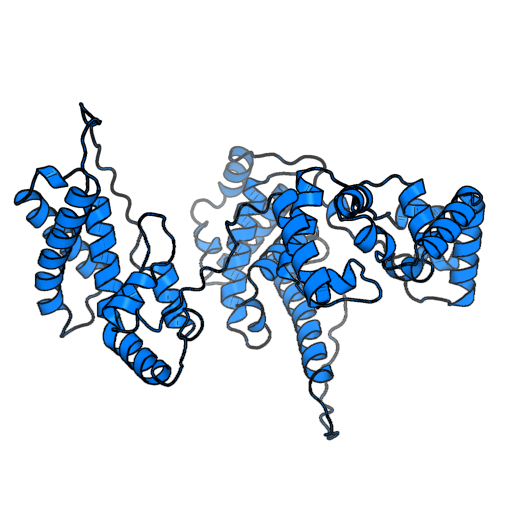1.00 95.44 140 ALA A C 1
ATOM 1122 O O . ALA A 1 140 ? -16.354 -24.938 13.586 1.00 95.44 140 ALA A O 1
ATOM 1123 N N . LYS A 1 141 ? -14.718 -24.265 15.005 1.00 95.62 141 LYS A N 1
ATOM 1124 C CA . LYS A 1 141 ? -15.029 -25.176 16.108 1.00 95.62 141 LYS A CA 1
ATOM 1125 C C . LYS A 1 141 ? -16.455 -25.027 16.593 1.00 95.62 141 LYS A C 1
ATOM 1127 O O . LYS A 1 141 ? -17.218 -25.982 16.583 1.00 95.62 141 LYS A O 1
ATOM 1132 N N . ASN A 1 142 ? -16.829 -23.811 16.986 1.00 95.25 142 ASN A N 1
ATOM 1133 C CA . ASN A 1 142 ? -18.150 -23.562 17.560 1.00 95.25 142 ASN A CA 1
ATOM 1134 C C . ASN A 1 142 ? -19.282 -23.691 16.522 1.00 95.25 142 ASN A C 1
ATOM 1136 O O . ASN A 1 142 ? -20.435 -23.868 16.898 1.00 95.25 142 ASN A O 1
ATOM 1140 N N . LEU A 1 143 ? -18.965 -23.639 15.224 1.00 95.62 143 LEU A N 1
ATOM 1141 C CA . LEU A 1 143 ? -19.914 -23.901 14.140 1.00 95.62 143 LEU A CA 1
ATOM 1142 C C . LEU A 1 143 ? -19.953 -25.362 13.674 1.00 95.62 143 LEU A C 1
ATOM 1144 O O . LEU A 1 143 ? -20.782 -25.672 12.821 1.00 95.62 143 LEU A O 1
ATOM 1148 N N . ASN A 1 144 ? -19.110 -26.244 14.223 1.00 96.31 144 ASN A N 1
ATOM 1149 C CA . ASN A 1 144 ? -18.958 -27.639 13.795 1.00 96.31 144 ASN A CA 1
ATOM 1150 C C . ASN A 1 144 ? -18.647 -27.779 12.294 1.00 96.31 144 ASN A C 1
ATOM 1152 O O . ASN A 1 144 ? -19.258 -28.584 11.598 1.00 96.31 144 ASN A O 1
ATOM 1156 N N . ILE A 1 145 ? -17.715 -26.965 11.793 1.00 95.31 145 ILE A N 1
ATOM 1157 C CA . ILE A 1 145 ? -17.255 -27.011 10.394 1.00 95.31 145 ILE A CA 1
ATOM 1158 C C . ILE A 1 145 ? -15.738 -27.201 10.284 1.00 95.31 145 ILE A C 1
ATOM 1160 O O . ILE A 1 145 ? -15.161 -26.891 9.248 1.00 95.31 145 ILE A O 1
ATOM 1164 N N . GLU A 1 146 ? -15.055 -27.635 11.347 1.00 94.12 146 GLU A N 1
ATOM 1165 C CA . GLU A 1 146 ? -13.584 -27.744 11.389 1.00 94.12 146 GLU A CA 1
ATOM 1166 C C . GLU A 1 146 ? -13.009 -28.658 10.300 1.00 94.12 146 GLU A C 1
ATOM 1168 O O . GLU A 1 146 ? -11.946 -28.373 9.755 1.00 94.12 146 GLU A O 1
ATOM 1173 N N . ASP A 1 147 ? -13.728 -29.725 9.964 1.00 92.38 147 ASP A N 1
ATOM 1174 C CA . ASP A 1 147 ? -13.381 -30.709 8.939 1.00 92.38 147 ASP A CA 1
ATOM 1175 C C . ASP A 1 147 ? -13.427 -30.132 7.516 1.00 92.38 147 ASP A C 1
ATOM 1177 O O . ASP A 1 147 ? -12.681 -30.567 6.638 1.00 92.38 147 ASP A O 1
ATOM 1181 N N . ARG A 1 148 ? -14.271 -29.120 7.298 1.00 90.44 148 ARG A N 1
ATOM 1182 C CA . ARG A 1 148 ? -14.463 -28.436 6.007 1.00 90.44 148 ARG A CA 1
ATOM 1183 C C . ARG A 1 148 ? -13.805 -27.062 5.961 1.00 90.44 148 ARG A C 1
ATOM 1185 O O . ARG A 1 148 ? -13.645 -26.482 4.883 1.00 90.44 148 ARG A O 1
ATOM 1192 N N . PHE A 1 149 ? -13.444 -26.509 7.117 1.00 90.50 149 PHE A N 1
ATOM 1193 C CA . PHE A 1 149 ? -12.915 -25.163 7.241 1.00 90.50 149 PHE A CA 1
ATOM 1194 C C . PHE A 1 149 ? -11.410 -25.140 6.995 1.00 90.50 149 PHE A C 1
ATOM 1196 O O . PHE A 1 149 ? -10.579 -25.357 7.877 1.00 90.50 149 PHE A O 1
ATOM 1203 N N . HIS A 1 150 ? -11.039 -24.751 5.785 1.00 84.88 150 HIS A N 1
ATOM 1204 C CA . HIS A 1 150 ? -9.677 -24.378 5.482 1.00 84.88 150 HIS A CA 1
ATOM 1205 C C . HIS A 1 150 ? -9.467 -22.910 5.829 1.00 84.88 150 HIS A C 1
ATOM 1207 O O . HIS A 1 150 ? -9.749 -21.996 5.043 1.00 84.88 150 HIS A O 1
ATOM 1213 N N . HIS A 1 151 ? -8.849 -22.679 6.990 1.00 70.75 151 HIS A N 1
ATOM 1214 C CA . HIS A 1 151 ? -8.167 -21.421 7.239 1.00 70.75 151 HIS A CA 1
ATOM 1215 C C . HIS A 1 151 ? -7.023 -21.311 6.222 1.00 70.75 151 HIS A C 1
ATOM 1217 O O . HIS A 1 151 ? -5.872 -21.638 6.506 1.00 70.75 151 HIS A O 1
ATOM 1223 N N . ARG A 1 152 ? -7.310 -20.779 5.025 1.00 58.31 152 ARG A N 1
ATOM 1224 C CA . ARG A 1 152 ? -6.295 -20.060 4.265 1.00 58.31 152 ARG A CA 1
ATOM 1225 C C . ARG A 1 152 ? -5.925 -18.889 5.157 1.00 58.31 152 ARG A C 1
ATOM 1227 O O . ARG A 1 152 ? -6.477 -17.795 5.029 1.00 58.31 152 ARG A O 1
ATOM 1234 N N . GLU A 1 153 ? -4.962 -19.101 6.069 1.00 51.78 153 GLU A N 1
ATOM 1235 C CA . GLU A 1 153 ? -4.095 -17.991 6.445 1.00 51.78 153 GLU A CA 1
ATOM 1236 C C . GLU A 1 153 ? -3.716 -17.493 5.072 1.00 51.78 153 GLU A C 1
ATOM 1238 O O . GLU A 1 153 ? -3.371 -18.316 4.216 1.00 51.78 153 GLU A O 1
ATOM 1243 N N . ARG A 1 154 ? -3.949 -16.204 4.776 1.00 48.19 154 ARG A N 1
ATOM 1244 C CA . ARG A 1 154 ? -3.278 -15.631 3.619 1.00 48.19 154 ARG A CA 1
ATOM 1245 C C . ARG A 1 154 ? -1.872 -16.127 3.808 1.00 48.19 154 ARG A C 1
ATOM 1247 O O . ARG A 1 154 ? -1.217 -15.706 4.761 1.00 48.19 154 ARG A O 1
ATOM 1254 N N . SER A 1 155 ? -1.474 -17.074 2.981 1.00 44.88 155 SER A N 1
ATOM 1255 C CA . SER A 1 155 ? -0.124 -17.508 2.934 1.00 44.88 155 SER A CA 1
ATOM 1256 C C . SER A 1 155 ? 0.527 -16.284 2.288 1.00 44.88 155 SER A C 1
ATOM 1258 O O . SER A 1 155 ? 0.819 -16.258 1.103 1.00 44.88 155 SER A O 1
ATOM 1260 N N . ASN A 1 156 ? 0.801 -15.250 3.092 1.00 44.59 156 ASN A N 1
ATOM 1261 C CA . ASN A 1 156 ? 2.180 -15.053 3.471 1.00 44.59 156 ASN A CA 1
ATOM 1262 C C . ASN A 1 156 ? 2.661 -16.444 3.817 1.00 44.59 156 ASN A C 1
ATOM 1264 O O . ASN A 1 156 ? 2.491 -16.898 4.945 1.00 44.59 156 ASN A O 1
ATOM 1268 N N . ASP A 1 157 ? 3.035 -17.174 2.773 1.00 48.69 157 ASP A N 1
ATOM 1269 C CA . ASP A 1 157 ? 3.607 -18.475 2.873 1.00 48.69 157 ASP A CA 1
ATOM 1270 C C . ASP A 1 157 ? 4.855 -18.144 3.670 1.00 48.69 157 ASP A C 1
ATOM 1272 O O . ASP A 1 157 ? 5.819 -17.595 3.152 1.00 48.69 157 ASP A O 1
ATOM 1276 N N . LYS A 1 158 ? 4.733 -18.282 4.992 1.00 51.06 158 LYS A N 1
ATOM 1277 C CA . LYS A 1 158 ? 5.833 -18.220 5.933 1.00 51.06 158 LYS A CA 1
ATOM 1278 C C . LYS A 1 158 ? 6.646 -19.502 5.792 1.00 51.06 158 LYS A C 1
ATOM 1280 O O . LYS A 1 158 ? 7.515 -19.754 6.613 1.00 51.06 158 LYS A O 1
ATOM 1285 N N . ARG A 1 159 ? 6.439 -20.297 4.729 1.00 57.03 159 ARG A N 1
ATOM 1286 C CA . ARG A 1 159 ? 7.586 -20.879 4.048 1.00 57.03 159 ARG A CA 1
ATOM 1287 C C . ARG A 1 159 ? 8.571 -19.739 3.869 1.00 57.03 159 ARG A C 1
ATOM 1289 O O . ARG A 1 159 ? 8.368 -18.861 3.042 1.00 57.03 159 ARG A O 1
ATOM 1296 N N . GLU A 1 160 ? 9.601 -19.714 4.702 1.00 76.19 160 GLU A N 1
ATOM 1297 C CA . GLU A 1 160 ? 10.794 -18.944 4.407 1.00 76.19 160 GLU A CA 1
ATOM 1298 C C . GLU A 1 160 ? 11.199 -19.344 2.997 1.00 76.19 160 GLU A C 1
ATOM 1300 O O . GLU A 1 160 ? 11.678 -20.461 2.766 1.00 76.19 160 GLU A O 1
ATOM 1305 N N . TRP A 1 161 ? 10.861 -18.479 2.046 1.00 86.44 161 TRP A N 1
ATOM 1306 C CA . TRP A 1 161 ? 11.249 -18.608 0.665 1.00 86.44 161 TRP A CA 1
ATOM 1307 C C . TRP A 1 161 ? 12.714 -18.231 0.648 1.00 86.44 161 TRP A C 1
ATOM 1309 O O . TRP A 1 161 ? 13.069 -17.063 0.551 1.00 86.44 161 TRP A O 1
ATOM 1319 N N . THR A 1 162 ? 13.553 -19.242 0.821 1.00 94.50 162 THR A N 1
ATOM 1320 C CA . THR A 1 162 ? 14.968 -19.116 0.522 1.00 94.50 162 THR A CA 1
ATOM 1321 C C . THR A 1 162 ? 15.142 -19.146 -0.988 1.00 94.50 162 THR A C 1
ATOM 1323 O O . THR A 1 162 ? 14.319 -19.712 -1.723 1.00 94.50 162 THR A O 1
ATOM 1326 N N . LEU A 1 163 ? 16.247 -18.582 -1.456 1.00 95.31 163 LEU A N 1
ATOM 1327 C CA . LEU A 1 163 ? 16.655 -18.652 -2.851 1.00 95.31 163 LEU A CA 1
ATOM 1328 C C . LEU A 1 163 ? 16.602 -20.089 -3.409 1.00 95.31 163 LEU A C 1
ATOM 1330 O O . LEU A 1 163 ? 16.049 -20.316 -4.484 1.00 95.31 163 LEU A O 1
ATOM 1334 N N . GLN A 1 164 ? 17.076 -21.082 -2.648 1.00 96.50 164 GLN A N 1
ATOM 1335 C CA . GLN A 1 164 ? 17.094 -22.493 -3.057 1.00 96.50 164 GLN A CA 1
ATOM 1336 C C . GLN A 1 164 ? 15.688 -23.090 -3.183 1.00 96.50 164 GLN A C 1
ATOM 1338 O O . GLN A 1 164 ? 15.426 -23.856 -4.113 1.00 96.50 164 GLN A O 1
ATOM 1343 N N . LYS A 1 165 ? 14.760 -22.735 -2.282 1.00 95.31 165 LYS A N 1
ATOM 1344 C CA . LYS A 1 165 ? 13.360 -23.178 -2.373 1.00 95.31 165 LYS A CA 1
ATOM 1345 C C . LYS A 1 165 ? 12.666 -22.560 -3.581 1.00 95.31 165 LYS A C 1
ATOM 1347 O O . LYS A 1 165 ? 11.970 -23.275 -4.295 1.00 95.31 165 LYS A O 1
ATOM 1352 N N . ALA A 1 166 ? 12.901 -21.273 -3.847 1.00 96.31 166 ALA A N 1
ATOM 1353 C CA . ALA A 1 166 ? 12.378 -20.594 -5.032 1.00 96.31 166 ALA A CA 1
ATOM 1354 C C . ALA A 1 166 ? 12.863 -21.246 -6.334 1.00 96.31 166 ALA A C 1
ATOM 1356 O O . ALA A 1 166 ? 12.058 -21.525 -7.222 1.00 96.31 166 ALA A O 1
ATOM 1357 N N . VAL A 1 167 ? 14.160 -21.551 -6.412 1.00 97.56 167 VAL A N 1
ATOM 1358 C CA . VAL A 1 167 ? 14.779 -22.267 -7.537 1.00 97.56 167 VAL A CA 1
ATOM 1359 C C . VAL A 1 167 ? 14.175 -23.661 -7.710 1.00 97.56 167 VAL A C 1
ATOM 1361 O O . VAL A 1 167 ? 13.696 -23.987 -8.794 1.00 97.56 167 VAL A O 1
ATOM 1364 N N . SER A 1 168 ? 14.128 -24.463 -6.644 1.00 96.44 168 SER A N 1
ATOM 1365 C CA . SER A 1 168 ? 13.613 -25.841 -6.697 1.00 96.44 168 SER A CA 1
ATOM 1366 C C . SER A 1 168 ? 12.142 -25.881 -7.114 1.00 96.44 168 SER A C 1
ATOM 1368 O O . SER A 1 168 ? 11.735 -26.689 -7.948 1.00 96.44 168 SER A O 1
ATOM 1370 N N . TYR A 1 169 ? 11.340 -24.964 -6.574 1.00 96.12 169 TYR A N 1
ATOM 1371 C CA . TYR A 1 169 ? 9.925 -24.854 -6.901 1.00 96.12 169 TYR A CA 1
ATOM 1372 C C . TYR A 1 169 ? 9.709 -24.427 -8.361 1.00 96.12 169 TYR A C 1
ATOM 1374 O O . TYR A 1 169 ? 8.876 -25.006 -9.060 1.00 96.12 169 TYR A O 1
ATOM 1382 N N . LEU A 1 170 ? 10.501 -23.467 -8.854 1.00 97.25 170 LEU A N 1
ATOM 1383 C CA . LEU A 1 170 ? 10.468 -23.073 -10.260 1.00 97.25 170 LEU A CA 1
ATOM 1384 C C . LEU A 1 170 ? 10.856 -24.237 -11.182 1.00 97.25 170 LEU A C 1
ATOM 1386 O O . LEU A 1 170 ? 10.169 -24.460 -12.175 1.00 97.25 170 LEU A O 1
ATOM 1390 N N . ILE A 1 171 ? 11.902 -25.004 -10.852 1.00 97.81 171 ILE A N 1
ATOM 1391 C CA . ILE A 1 171 ? 12.308 -26.191 -11.625 1.00 97.81 171 ILE A CA 1
ATOM 1392 C C . ILE A 1 171 ? 11.152 -27.192 -11.713 1.00 97.81 171 ILE A C 1
ATOM 1394 O O . ILE A 1 171 ? 10.836 -27.648 -12.809 1.00 97.81 171 ILE A O 1
ATOM 1398 N N . ASN A 1 172 ? 10.465 -27.474 -10.604 1.00 95.81 172 ASN A N 1
ATOM 1399 C CA . ASN A 1 172 ? 9.305 -28.369 -10.608 1.00 95.81 172 ASN A CA 1
ATOM 1400 C C . ASN A 1 172 ? 8.191 -27.864 -11.538 1.00 95.81 172 ASN A C 1
ATOM 1402 O O . ASN A 1 172 ? 7.646 -28.640 -12.322 1.00 95.81 172 ASN A O 1
ATOM 1406 N N . HIS A 1 173 ? 7.892 -26.561 -11.514 1.00 95.38 173 HIS A N 1
ATOM 1407 C CA . HIS A 1 173 ? 6.927 -25.954 -12.438 1.00 95.38 173 HIS A CA 1
ATOM 1408 C C . HIS A 1 173 ? 7.356 -26.090 -13.903 1.00 95.38 173 HIS A C 1
ATOM 1410 O O . HIS A 1 173 ? 6.530 -26.387 -14.768 1.00 95.38 173 HIS A O 1
ATOM 1416 N N . LEU A 1 174 ? 8.641 -25.890 -14.195 1.00 97.19 174 LEU A N 1
ATOM 1417 C CA . LEU A 1 174 ? 9.179 -26.016 -15.545 1.00 97.19 174 LEU A CA 1
ATOM 1418 C C . LEU A 1 174 ? 9.115 -27.466 -16.044 1.00 97.19 174 LEU A C 1
ATOM 1420 O O . LEU A 1 174 ? 8.648 -27.698 -17.157 1.00 97.19 174 LEU A O 1
ATOM 1424 N N . VAL A 1 175 ? 9.474 -28.441 -15.204 1.00 96.31 175 VAL A N 1
ATOM 1425 C CA . VAL A 1 175 ? 9.378 -29.878 -15.518 1.00 96.31 175 VAL A CA 1
ATOM 1426 C C . VAL A 1 175 ? 7.935 -30.300 -15.780 1.00 96.31 175 VAL A C 1
ATOM 1428 O O . VAL A 1 175 ? 7.686 -31.040 -16.728 1.00 96.31 175 VAL A O 1
ATOM 1431 N N . GLN A 1 176 ? 6.978 -29.813 -14.985 1.00 94.06 176 GLN A N 1
ATOM 1432 C CA . GLN A 1 176 ? 5.560 -30.139 -15.157 1.00 94.06 176 GLN A CA 1
ATOM 1433 C C . GLN A 1 176 ? 4.954 -29.520 -16.420 1.00 94.06 176 GLN A C 1
ATOM 1435 O O . GLN A 1 176 ? 4.101 -30.131 -17.060 1.00 94.06 176 GLN A O 1
ATOM 1440 N N . LYS A 1 177 ? 5.348 -28.290 -16.765 1.00 96.06 177 LYS A N 1
ATOM 1441 C CA . LYS A 1 177 ? 4.742 -27.540 -17.876 1.00 96.06 177 LYS A CA 1
ATOM 1442 C C . LYS A 1 177 ? 5.480 -27.699 -19.204 1.00 96.06 177 LYS A C 1
ATOM 1444 O O . LYS A 1 177 ? 4.900 -27.366 -20.232 1.00 96.06 177 LYS A O 1
ATOM 1449 N N . GLN A 1 178 ? 6.734 -28.154 -19.185 1.00 96.44 178 GLN A N 1
ATOM 1450 C CA . GLN A 1 178 ? 7.601 -28.332 -20.357 1.00 96.44 178 GLN A CA 1
ATOM 1451 C C . GLN A 1 178 ? 7.540 -27.171 -21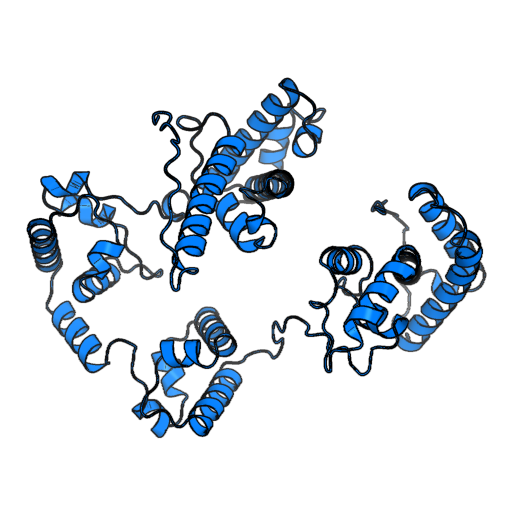.371 1.00 96.44 178 GLN A C 1
ATOM 1453 O O . GLN A 1 178 ? 7.332 -27.397 -22.566 1.00 96.44 178 GLN A O 1
ATOM 1458 N N . PRO A 1 179 ? 7.693 -25.901 -20.944 1.00 96.75 179 PRO A N 1
ATOM 1459 C CA . PRO A 1 179 ? 7.620 -24.797 -21.887 1.00 96.75 179 PRO A CA 1
ATOM 1460 C C . PRO A 1 179 ? 8.810 -24.841 -22.860 1.00 96.75 179 PRO A C 1
ATOM 1462 O O . PRO A 1 179 ? 9.956 -25.023 -22.447 1.00 96.75 179 PRO A O 1
ATOM 1465 N N . ALA A 1 180 ? 8.557 -24.603 -24.153 1.00 92.69 180 ALA A N 1
ATOM 1466 C CA . ALA A 1 180 ? 9.617 -24.499 -25.166 1.00 92.69 180 ALA A CA 1
ATOM 1467 C C . ALA A 1 180 ? 10.615 -23.367 -24.850 1.00 92.69 180 ALA A C 1
ATOM 1469 O O . ALA A 1 180 ? 11.798 -23.446 -25.173 1.00 92.69 180 ALA A O 1
ATOM 1470 N N . SER A 1 181 ? 10.132 -22.309 -24.196 1.00 94.00 181 SER A N 1
ATOM 1471 C CA . SER A 1 181 ? 10.947 -21.280 -23.559 1.00 94.00 181 SER A CA 1
ATOM 1472 C C . SER A 1 181 ? 10.157 -20.597 -22.446 1.00 94.00 181 SER A C 1
ATOM 1474 O O . SER A 1 181 ? 8.925 -20.606 -22.468 1.00 94.00 181 SER A O 1
ATOM 1476 N N . PHE A 1 182 ? 10.840 -19.979 -21.486 1.00 94.94 182 PHE A N 1
ATOM 1477 C CA . PHE A 1 182 ? 10.186 -19.231 -20.412 1.00 94.94 182 PHE A CA 1
ATOM 1478 C C . PHE A 1 182 ? 10.929 -17.937 -20.092 1.00 94.94 182 PHE A C 1
ATOM 1480 O O . PHE A 1 182 ? 12.097 -17.761 -20.419 1.00 94.94 182 PHE A O 1
ATOM 1487 N N . ASN A 1 183 ? 10.219 -16.997 -19.476 1.00 92.50 183 ASN A N 1
ATOM 1488 C CA . ASN A 1 183 ? 10.729 -15.683 -19.108 1.00 92.50 183 ASN A CA 1
ATOM 1489 C C . ASN A 1 183 ? 10.040 -15.184 -17.831 1.00 92.50 183 ASN A C 1
ATOM 1491 O O . ASN A 1 183 ? 9.155 -15.844 -17.287 1.00 92.50 183 ASN A O 1
ATOM 1495 N N . ARG A 1 184 ? 10.390 -13.982 -17.359 1.00 92.56 184 ARG A N 1
ATOM 1496 C CA . ARG A 1 184 ? 9.755 -13.378 -16.167 1.00 92.56 184 ARG A CA 1
ATOM 1497 C C . ARG A 1 184 ? 8.231 -13.314 -16.268 1.00 92.56 184 ARG A C 1
ATOM 1499 O O . ARG A 1 184 ? 7.546 -13.517 -15.272 1.00 92.56 184 ARG A O 1
ATOM 1506 N N . LYS A 1 185 ? 7.713 -13.009 -17.461 1.00 87.88 185 LYS A N 1
ATOM 1507 C CA . LYS A 1 185 ? 6.274 -12.949 -17.714 1.00 87.88 185 LYS A CA 1
ATOM 1508 C C . LYS A 1 185 ? 5.657 -14.346 -17.638 1.00 87.88 185 LYS A C 1
ATOM 1510 O O . LYS A 1 185 ? 4.651 -14.493 -16.969 1.00 87.88 185 LYS A O 1
ATOM 1515 N N . TRP A 1 186 ? 6.295 -15.364 -18.213 1.00 95.19 186 TRP A N 1
ATOM 1516 C CA . TRP A 1 186 ? 5.838 -16.749 -18.097 1.00 95.19 186 TRP A CA 1
ATOM 1517 C C . TRP A 1 186 ? 5.725 -17.192 -16.633 1.00 95.19 186 TRP A C 1
ATOM 1519 O O . TRP A 1 186 ? 4.696 -17.745 -16.262 1.00 95.19 186 TRP A O 1
ATOM 1529 N N . ILE A 1 187 ? 6.732 -16.894 -15.797 1.00 95.88 187 ILE A N 1
ATOM 1530 C CA . ILE A 1 187 ? 6.689 -17.218 -14.359 1.00 95.88 187 ILE A CA 1
ATOM 1531 C C . ILE A 1 187 ? 5.492 -16.520 -13.714 1.00 95.88 187 ILE A C 1
ATOM 1533 O O . ILE A 1 187 ? 4.696 -17.172 -13.057 1.00 95.88 187 ILE A O 1
ATOM 1537 N N . LYS A 1 188 ? 5.322 -15.215 -13.957 1.00 90.56 188 LYS A N 1
ATOM 1538 C CA . LYS A 1 188 ? 4.199 -14.441 -13.416 1.00 90.56 188 LYS A CA 1
ATOM 1539 C C . LYS A 1 188 ? 2.832 -14.975 -13.856 1.00 90.56 188 LYS A C 1
ATOM 1541 O O . LYS A 1 188 ? 1.917 -15.016 -13.043 1.00 90.56 188 LYS A O 1
ATOM 1546 N N . ASP A 1 189 ? 2.699 -15.336 -15.128 1.00 87.62 189 ASP A N 1
ATOM 1547 C CA . ASP A 1 189 ? 1.434 -15.767 -15.725 1.00 87.62 189 ASP A CA 1
ATOM 1548 C C . ASP A 1 189 ? 1.058 -17.198 -15.287 1.00 87.62 189 ASP A C 1
ATOM 1550 O O . ASP A 1 189 ? -0.124 -17.528 -15.253 1.00 87.62 189 ASP A O 1
ATOM 1554 N N . ASN A 1 190 ? 2.038 -18.040 -14.926 1.00 94.00 190 ASN A N 1
ATOM 1555 C CA . ASN A 1 190 ? 1.801 -19.412 -14.454 1.00 94.00 190 ASN A CA 1
ATOM 1556 C C . ASN A 1 190 ? 1.770 -19.538 -12.926 1.00 94.00 190 ASN A C 1
ATOM 1558 O O . ASN A 1 190 ? 1.096 -20.424 -12.408 1.00 94.00 190 ASN A O 1
ATOM 1562 N N . ASP A 1 191 ? 2.505 -18.687 -12.210 1.00 92.44 191 ASP A N 1
ATOM 1563 C CA . ASP A 1 191 ? 2.538 -18.643 -10.751 1.00 92.44 191 ASP A CA 1
ATOM 1564 C C . ASP A 1 191 ? 2.924 -17.236 -10.256 1.00 92.44 191 ASP A C 1
ATOM 1566 O O . ASP A 1 191 ? 4.094 -16.883 -10.054 1.00 92.44 191 ASP A O 1
ATOM 1570 N N . GLU A 1 192 ? 1.905 -16.399 -10.054 1.00 88.50 192 GLU A N 1
ATOM 1571 C CA . GLU A 1 192 ? 2.094 -15.029 -9.577 1.00 88.50 192 GLU A CA 1
ATOM 1572 C C . GLU A 1 192 ? 2.721 -14.979 -8.171 1.00 88.50 192 GLU A C 1
ATOM 1574 O O . GLU A 1 192 ? 3.461 -14.039 -7.861 1.00 88.50 192 GLU A O 1
ATOM 1579 N N . ILE A 1 193 ? 2.450 -15.978 -7.323 1.00 87.19 193 ILE A N 1
ATOM 1580 C CA . ILE A 1 193 ? 2.948 -16.037 -5.944 1.00 87.19 193 ILE A CA 1
ATOM 1581 C C . ILE A 1 193 ? 4.458 -16.282 -5.966 1.00 87.19 193 ILE A C 1
ATOM 1583 O O . ILE A 1 193 ? 5.214 -15.472 -5.421 1.00 87.19 193 ILE A O 1
ATOM 1587 N N . LEU A 1 194 ? 4.909 -17.321 -6.674 1.00 94.12 194 LEU A N 1
ATOM 1588 C CA . LEU A 1 194 ? 6.328 -17.614 -6.887 1.00 94.12 194 LEU A CA 1
ATOM 1589 C C . LEU A 1 194 ? 7.065 -16.409 -7.477 1.00 94.12 194 LEU A C 1
ATOM 1591 O O . LEU A 1 194 ? 8.132 -16.032 -6.992 1.00 94.12 194 LEU A O 1
ATOM 1595 N N . TYR A 1 195 ? 6.489 -15.760 -8.494 1.00 94.31 195 TYR A N 1
ATOM 1596 C CA . TYR A 1 195 ? 7.097 -14.585 -9.117 1.00 94.31 195 TYR A CA 1
ATOM 1597 C C . TYR A 1 195 ? 7.350 -13.448 -8.116 1.00 94.31 195 TYR A C 1
ATOM 1599 O O . TYR A 1 195 ? 8.432 -12.853 -8.112 1.00 94.31 195 TYR A O 1
ATOM 1607 N N . ARG A 1 196 ? 6.374 -13.148 -7.246 1.00 85.81 196 ARG A N 1
ATOM 1608 C CA . ARG A 1 196 ? 6.518 -12.124 -6.199 1.00 85.81 196 ARG A CA 1
ATOM 1609 C C . ARG A 1 196 ? 7.587 -12.508 -5.176 1.00 85.81 196 ARG A C 1
ATOM 1611 O O . ARG A 1 196 ? 8.371 -11.642 -4.792 1.00 85.81 196 ARG A O 1
ATOM 1618 N N . HIS A 1 197 ? 7.652 -13.777 -4.773 1.00 91.62 197 HIS A N 1
ATOM 1619 C CA . HIS A 1 197 ? 8.682 -14.261 -3.851 1.00 91.62 197 HIS A CA 1
ATOM 1620 C C . HIS A 1 197 ? 10.084 -14.178 -4.452 1.00 91.62 197 HIS A C 1
ATOM 1622 O O . HIS A 1 197 ? 10.984 -13.671 -3.789 1.00 91.62 197 HIS A O 1
ATOM 1628 N N . ILE A 1 198 ? 10.259 -14.567 -5.719 1.00 93.94 198 ILE A N 1
ATOM 1629 C CA . ILE A 1 198 ? 11.536 -14.396 -6.421 1.00 93.94 198 ILE A CA 1
ATOM 1630 C C . ILE A 1 198 ? 11.929 -12.916 -6.428 1.00 93.94 198 ILE A C 1
ATOM 1632 O O . ILE A 1 198 ? 13.032 -12.587 -6.016 1.00 93.94 198 ILE A O 1
ATOM 1636 N N . LEU A 1 199 ? 11.034 -12.000 -6.821 1.00 86.62 199 LEU A N 1
ATOM 1637 C CA . LEU A 1 199 ? 11.351 -10.564 -6.816 1.00 86.62 199 LEU A CA 1
ATOM 1638 C C . LEU A 1 199 ? 11.770 -10.043 -5.437 1.00 86.62 199 LEU A C 1
ATOM 1640 O O . LEU A 1 199 ? 12.677 -9.215 -5.365 1.00 86.62 199 LEU A O 1
ATOM 1644 N N . LYS A 1 200 ? 11.122 -10.523 -4.372 1.00 85.12 200 LYS A N 1
ATOM 1645 C CA . LYS A 1 200 ? 11.466 -10.176 -2.994 1.00 85.12 200 LYS A CA 1
ATOM 1646 C C . LYS A 1 200 ? 12.876 -10.662 -2.633 1.00 85.12 200 LYS A C 1
ATOM 1648 O O . LYS A 1 200 ? 13.690 -9.838 -2.237 1.00 85.12 200 LYS A O 1
ATOM 1653 N N . ILE A 1 201 ? 13.187 -11.941 -2.870 1.00 91.12 201 ILE A N 1
ATOM 1654 C CA . ILE A 1 201 ? 14.519 -12.528 -2.622 1.00 91.12 201 ILE A CA 1
ATOM 1655 C C . ILE A 1 201 ? 15.604 -11.769 -3.393 1.00 91.12 201 ILE A C 1
ATOM 1657 O O . ILE A 1 201 ? 16.628 -11.400 -2.832 1.00 91.12 201 ILE A O 1
ATOM 1661 N N . LEU A 1 202 ? 15.373 -11.486 -4.681 1.00 86.75 202 LEU A N 1
ATOM 1662 C CA . LEU A 1 202 ? 16.334 -10.755 -5.511 1.00 86.75 202 LEU A CA 1
ATOM 1663 C C . LEU A 1 202 ? 16.633 -9.352 -4.965 1.00 86.75 202 LEU A C 1
ATOM 1665 O O . LEU A 1 202 ? 17.762 -8.883 -5.090 1.00 86.75 202 LEU A O 1
ATOM 1669 N N . ALA A 1 203 ? 15.632 -8.684 -4.385 1.00 72.94 203 ALA A N 1
ATOM 1670 C CA . ALA A 1 203 ? 15.801 -7.373 -3.771 1.00 72.94 203 ALA A CA 1
ATOM 1671 C C . ALA A 1 203 ? 16.530 -7.459 -2.421 1.00 72.94 203 ALA A C 1
ATOM 1673 O O . ALA A 1 203 ? 17.460 -6.691 -2.198 1.00 72.94 203 ALA A O 1
ATOM 1674 N N . GLU A 1 204 ? 16.136 -8.394 -1.552 1.00 81.19 204 GLU A N 1
ATOM 1675 C CA . GLU A 1 204 ? 16.703 -8.561 -0.205 1.00 81.19 204 GLU A CA 1
ATOM 1676 C C . GLU A 1 204 ? 18.157 -9.053 -0.239 1.00 81.19 204 GLU A C 1
ATOM 1678 O O . GLU A 1 204 ? 18.999 -8.538 0.491 1.00 81.19 204 GLU A O 1
ATOM 1683 N N . GLU A 1 205 ? 18.481 -9.994 -1.129 1.00 90.69 205 GLU A N 1
ATOM 1684 C CA . GLU A 1 205 ? 19.831 -10.562 -1.266 1.00 90.69 205 GLU A CA 1
ATOM 1685 C C . GLU A 1 205 ? 20.698 -9.820 -2.305 1.00 90.69 205 GLU A C 1
ATOM 1687 O O . GLU A 1 205 ? 21.838 -10.209 -2.566 1.00 90.69 205 GLU A O 1
ATOM 1692 N N . ASN A 1 206 ? 20.178 -8.753 -2.928 1.00 84.69 206 ASN A N 1
ATOM 1693 C CA . ASN A 1 206 ? 20.843 -7.998 -4.000 1.00 84.69 206 ASN A CA 1
ATOM 1694 C C . ASN A 1 206 ? 21.334 -8.896 -5.164 1.00 84.69 206 ASN A C 1
ATOM 1696 O O . ASN A 1 206 ? 22.449 -8.768 -5.686 1.00 84.69 206 ASN A O 1
ATOM 1700 N N . ILE A 1 207 ? 20.487 -9.841 -5.580 1.00 87.31 207 ILE A N 1
ATOM 1701 C CA . ILE A 1 207 ? 20.773 -10.816 -6.638 1.00 87.31 207 ILE A CA 1
ATOM 1702 C C . ILE A 1 207 ? 20.135 -10.356 -7.950 1.00 87.31 207 ILE A C 1
ATOM 1704 O O . ILE A 1 207 ? 18.975 -9.953 -8.022 1.00 87.31 207 ILE A O 1
ATOM 1708 N N . SER A 1 208 ? 20.890 -10.437 -9.046 1.00 84.88 208 SER A N 1
ATOM 1709 C CA . SER A 1 208 ? 20.350 -10.166 -10.378 1.00 84.88 208 SER A CA 1
ATOM 1710 C C . SER A 1 208 ? 19.598 -11.382 -10.925 1.00 84.88 208 SER A C 1
ATOM 1712 O O . SER A 1 208 ? 19.926 -12.526 -10.621 1.00 84.88 208 SER A O 1
ATOM 1714 N N . TRP A 1 209 ? 18.638 -11.161 -11.828 1.00 89.81 209 TRP A N 1
ATOM 1715 C CA . TRP A 1 209 ? 17.990 -12.267 -12.544 1.00 89.81 209 TRP A CA 1
ATOM 1716 C C . TRP A 1 209 ? 18.996 -13.178 -13.261 1.00 89.81 209 TRP A C 1
ATOM 1718 O O . TRP A 1 209 ? 18.765 -14.373 -13.320 1.00 89.81 209 TRP A O 1
ATOM 1728 N N . ALA A 1 210 ? 20.117 -12.649 -13.766 1.00 86.81 210 ALA A N 1
ATOM 1729 C CA . ALA A 1 210 ? 21.147 -13.474 -14.398 1.00 86.81 210 ALA A CA 1
ATOM 1730 C C . ALA A 1 210 ? 21.749 -14.486 -13.409 1.00 86.81 210 ALA A C 1
ATOM 1732 O O . ALA A 1 210 ? 21.812 -15.671 -13.719 1.00 86.81 210 ALA A O 1
ATOM 1733 N N . LYS A 1 211 ? 22.098 -14.036 -12.195 1.00 89.88 211 LYS A N 1
ATOM 1734 C CA . LYS A 1 211 ? 22.585 -14.918 -11.124 1.00 89.88 211 LYS A CA 1
ATOM 1735 C C . LYS A 1 211 ? 21.527 -15.939 -10.700 1.00 89.88 211 LYS A C 1
ATOM 1737 O O . LYS A 1 211 ? 21.851 -17.102 -10.541 1.00 89.88 211 LYS A O 1
ATOM 1742 N N . PHE A 1 212 ? 20.264 -15.529 -10.575 1.00 94.44 212 PHE A N 1
ATOM 1743 C CA . PHE A 1 212 ? 19.165 -16.448 -10.253 1.00 94.44 212 PHE A CA 1
ATOM 1744 C C . PHE A 1 212 ? 18.984 -17.541 -11.314 1.00 94.44 212 PHE A C 1
ATOM 1746 O O . PHE A 1 212 ? 18.806 -18.707 -10.980 1.00 94.44 212 PHE A O 1
ATOM 1753 N N . ILE A 1 213 ? 19.060 -17.183 -12.599 1.00 95.25 213 ILE A N 1
ATOM 1754 C CA . ILE A 1 213 ? 18.933 -18.145 -13.700 1.00 95.25 213 ILE A CA 1
ATOM 1755 C C . ILE A 1 213 ? 20.126 -19.105 -13.747 1.00 95.25 213 ILE A C 1
ATOM 1757 O O . ILE A 1 213 ? 19.912 -20.287 -13.985 1.00 95.25 213 ILE A O 1
ATOM 1761 N N . GLN A 1 214 ? 21.344 -18.652 -13.429 1.00 93.88 214 GLN A N 1
ATOM 1762 C CA . GLN A 1 214 ? 22.524 -19.526 -13.297 1.00 93.88 214 GLN A CA 1
ATOM 1763 C C . GLN A 1 214 ? 22.362 -20.626 -12.233 1.00 93.88 214 GLN A C 1
ATOM 1765 O O . GLN A 1 214 ? 23.118 -21.592 -12.242 1.00 93.88 214 GLN A O 1
ATOM 1770 N N . MET A 1 215 ? 21.383 -20.507 -11.328 1.00 97.44 215 MET A N 1
ATOM 1771 C CA . MET A 1 215 ? 21.070 -21.538 -10.332 1.00 97.44 215 MET A CA 1
ATOM 1772 C C . MET A 1 215 ? 20.109 -22.621 -10.846 1.00 97.44 215 MET A C 1
ATOM 1774 O O . MET A 1 215 ? 19.859 -23.594 -10.140 1.00 97.44 215 MET A O 1
ATOM 1778 N N . LEU A 1 216 ? 19.536 -22.459 -12.043 1.00 96.94 216 LEU A N 1
ATOM 1779 C CA . LEU A 1 216 ? 18.718 -23.487 -12.692 1.00 96.94 216 LEU A CA 1
ATOM 1780 C C . LEU A 1 216 ? 19.615 -24.545 -13.354 1.00 96.94 216 LEU A C 1
ATOM 1782 O O . LEU A 1 216 ? 20.804 -24.312 -13.548 1.00 96.94 216 LEU A O 1
ATOM 1786 N N . SER A 1 217 ? 19.070 -25.698 -13.750 1.00 96.19 217 SER A N 1
ATOM 1787 C CA . SER A 1 217 ? 19.830 -26.663 -14.563 1.00 96.19 217 SER A CA 1
ATOM 1788 C C . SER A 1 217 ? 20.149 -26.091 -15.952 1.00 96.19 217 SER A C 1
ATOM 1790 O O . SER A 1 217 ? 19.398 -25.255 -16.460 1.00 96.19 217 SER A O 1
ATOM 1792 N N . GLU A 1 218 ? 21.230 -26.554 -16.592 1.00 95.25 218 GLU A N 1
ATOM 1793 C CA . GLU A 1 218 ? 21.666 -26.085 -17.924 1.00 95.25 218 GLU A CA 1
ATOM 1794 C C . GLU A 1 218 ? 20.546 -26.155 -18.974 1.00 95.25 218 GLU A C 1
ATOM 1796 O O . GLU A 1 218 ? 20.395 -25.251 -19.797 1.00 95.25 218 GLU A O 1
ATOM 1801 N N . GLU A 1 219 ? 19.695 -27.183 -18.890 1.00 95.88 219 GLU A N 1
ATOM 1802 C CA . GLU A 1 219 ? 18.521 -27.337 -19.750 1.00 95.88 219 GLU A CA 1
ATOM 1803 C C . GLU A 1 219 ? 17.565 -26.137 -19.638 1.00 95.88 219 GLU A C 1
ATOM 1805 O O . GLU A 1 219 ? 17.142 -25.560 -20.644 1.00 95.88 219 GLU A O 1
ATOM 1810 N N . TRP A 1 220 ? 17.230 -25.727 -18.411 1.00 96.56 220 TRP A N 1
ATOM 1811 C CA . TRP A 1 220 ? 16.334 -24.596 -18.178 1.00 96.56 220 TRP A CA 1
ATOM 1812 C C . TRP A 1 220 ? 17.029 -23.258 -18.413 1.00 96.56 220 TRP A C 1
ATOM 1814 O O . TRP A 1 220 ? 16.396 -22.332 -18.916 1.00 96.56 220 TRP A O 1
ATOM 1824 N N . GLN A 1 221 ? 18.332 -23.153 -18.153 1.00 94.69 221 GLN A N 1
ATOM 1825 C CA . GLN A 1 221 ? 19.106 -21.974 -18.543 1.00 94.69 221 GLN A CA 1
ATOM 1826 C C . GLN A 1 221 ? 19.019 -21.735 -20.058 1.00 94.69 221 GLN A C 1
ATOM 1828 O O . GLN A 1 221 ? 18.702 -20.626 -20.486 1.00 94.69 221 GLN A O 1
ATOM 1833 N N . ALA A 1 222 ? 19.174 -22.785 -20.873 1.00 92.00 222 ALA A N 1
ATOM 1834 C CA . ALA A 1 222 ? 19.074 -22.704 -22.332 1.00 92.00 222 ALA A CA 1
ATOM 1835 C C . ALA A 1 222 ? 17.660 -22.357 -22.842 1.00 92.00 222 ALA A C 1
ATOM 1837 O O . ALA A 1 222 ? 17.503 -21.812 -23.941 1.00 92.00 222 ALA A O 1
ATOM 1838 N N . LYS A 1 223 ? 16.614 -22.643 -22.054 1.00 93.50 223 LYS A N 1
ATOM 1839 C CA . LYS A 1 223 ? 15.208 -22.306 -22.349 1.00 93.50 223 LYS A CA 1
ATOM 1840 C C . LYS A 1 223 ? 14.783 -20.931 -21.811 1.00 93.50 223 LYS A C 1
ATOM 1842 O O . LYS A 1 223 ? 13.706 -20.451 -22.180 1.00 93.50 223 LYS A O 1
ATOM 1847 N N . TRP A 1 224 ? 15.595 -20.272 -20.981 1.00 91.88 224 TRP A N 1
ATOM 1848 C CA . TRP A 1 224 ? 15.313 -18.913 -20.517 1.00 91.88 224 TRP A CA 1
ATOM 1849 C C . TRP A 1 224 ? 15.386 -17.919 -21.679 1.00 91.88 224 TRP A C 1
ATOM 1851 O O . TRP A 1 224 ? 16.278 -17.962 -22.524 1.00 91.88 224 TRP A O 1
ATOM 1861 N N . ARG A 1 225 ? 14.425 -17.005 -21.738 1.00 84.31 225 ARG A N 1
ATOM 1862 C CA . ARG A 1 225 ? 14.428 -15.851 -22.633 1.00 84.31 225 ARG A CA 1
ATOM 1863 C C . ARG A 1 225 ? 14.220 -14.644 -21.743 1.00 84.31 225 ARG A C 1
ATOM 1865 O O . ARG A 1 225 ? 13.244 -14.600 -21.005 1.00 84.31 225 ARG A O 1
ATOM 1872 N N . ASN A 1 226 ? 15.059 -13.620 -21.780 1.00 66.81 226 ASN A N 1
ATOM 1873 C CA . ASN A 1 226 ? 14.594 -12.347 -21.237 1.00 66.81 226 ASN A CA 1
ATOM 1874 C C . ASN A 1 226 ? 13.397 -11.874 -22.098 1.00 66.81 226 ASN A C 1
ATOM 1876 O O . ASN A 1 226 ? 13.305 -12.183 -23.281 1.00 66.81 226 ASN A O 1
ATOM 1880 N N . GLY A 1 227 ? 12.401 -11.184 -21.527 1.00 54.19 227 GLY A N 1
ATOM 1881 C CA . GLY A 1 227 ? 11.193 -10.726 -22.260 1.00 54.19 227 GLY A CA 1
ATOM 1882 C C . GLY A 1 227 ? 11.467 -9.748 -23.425 1.00 54.19 227 GLY A C 1
ATOM 1883 O O . GLY A 1 227 ? 10.540 -9.235 -24.041 1.00 54.19 227 GLY A O 1
ATOM 1884 N N . ILE A 1 228 ? 12.746 -9.496 -23.684 1.00 59.34 228 ILE A N 1
ATOM 1885 C CA . ILE A 1 228 ? 13.405 -8.956 -24.866 1.00 59.34 228 ILE A CA 1
ATOM 1886 C C . ILE A 1 228 ? 14.438 -10.049 -25.168 1.00 59.34 228 ILE A C 1
ATOM 1888 O O . ILE A 1 228 ? 15.201 -10.347 -24.246 1.00 59.34 228 ILE A O 1
ATOM 1892 N N . SER A 1 229 ? 14.432 -10.694 -26.345 1.00 59.28 229 SER A N 1
ATOM 1893 C CA . SER A 1 229 ? 15.378 -11.799 -26.600 1.00 59.28 229 SER A CA 1
ATOM 1894 C C . SER A 1 229 ? 16.791 -11.360 -26.214 1.00 59.28 229 SER A C 1
ATOM 1896 O O . SER A 1 229 ? 17.133 -10.201 -26.439 1.00 59.28 229 SER A O 1
ATOM 1898 N N . ASP A 1 230 ? 17.589 -12.227 -25.589 1.00 53.56 230 ASP A N 1
ATOM 1899 C CA . ASP A 1 230 ? 18.937 -11.840 -25.145 1.00 53.56 230 ASP A CA 1
ATOM 1900 C C . ASP A 1 230 ? 19.754 -11.282 -26.309 1.00 53.56 230 ASP A C 1
ATOM 1902 O O . ASP A 1 230 ? 20.373 -10.238 -26.174 1.00 53.56 230 ASP A O 1
ATOM 1906 N N . GLU A 1 231 ? 19.562 -11.835 -27.505 1.00 61.81 231 GLU A N 1
ATOM 1907 C CA . GLU A 1 231 ? 20.078 -11.292 -28.758 1.00 61.81 231 GLU A CA 1
ATOM 1908 C C . GLU A 1 231 ? 19.596 -9.854 -29.057 1.00 61.81 231 GLU A C 1
ATOM 1910 O O . GLU A 1 231 ? 20.374 -9.008 -29.485 1.00 61.81 231 GLU A O 1
ATOM 1915 N N . MET A 1 232 ? 18.319 -9.528 -28.835 1.00 67.56 232 MET A N 1
ATOM 1916 C CA . MET A 1 232 ? 17.793 -8.168 -29.002 1.00 67.56 232 MET A CA 1
ATOM 1917 C C . MET A 1 232 ? 18.292 -7.229 -27.901 1.00 67.56 232 MET A C 1
ATOM 1919 O O . MET A 1 232 ? 18.571 -6.067 -28.187 1.00 67.56 232 MET A O 1
ATOM 1923 N N . TYR A 1 233 ? 18.407 -7.693 -26.655 1.00 67.50 233 TYR A N 1
ATOM 1924 C CA . TYR A 1 233 ? 18.943 -6.887 -25.562 1.00 67.50 233 TYR A CA 1
ATOM 1925 C C . TYR A 1 233 ? 20.435 -6.622 -25.766 1.00 67.50 233 TYR A C 1
ATOM 1927 O O . TYR A 1 233 ? 20.848 -5.476 -25.651 1.00 67.50 233 TYR A O 1
ATOM 1935 N N . GLU A 1 234 ? 21.220 -7.624 -26.154 1.00 67.88 234 GLU A N 1
ATOM 1936 C CA . GLU A 1 234 ? 22.631 -7.495 -26.520 1.00 67.88 234 GLU A CA 1
ATOM 1937 C C . GLU A 1 234 ? 22.807 -6.592 -27.735 1.00 67.88 234 GLU A C 1
ATOM 1939 O O . GLU A 1 234 ? 23.583 -5.648 -27.656 1.00 67.88 234 GLU A O 1
ATOM 1944 N N . LYS A 1 235 ? 22.007 -6.750 -28.800 1.00 77.38 235 LYS A N 1
ATOM 1945 C CA . LYS A 1 235 ? 22.002 -5.807 -29.933 1.00 77.38 235 LYS A CA 1
ATOM 1946 C C . LYS A 1 235 ? 21.649 -4.387 -29.495 1.00 77.38 235 LYS A C 1
ATOM 1948 O O . LYS A 1 235 ? 22.229 -3.430 -29.999 1.00 77.38 235 LYS A O 1
ATOM 1953 N N . LEU A 1 236 ? 20.713 -4.212 -28.560 1.00 77.31 236 LEU A N 1
ATOM 1954 C CA . LEU A 1 236 ? 20.370 -2.898 -28.008 1.00 77.31 236 LEU A CA 1
ATOM 1955 C C . LEU A 1 236 ? 21.480 -2.347 -27.109 1.00 77.31 236 LEU A C 1
ATOM 1957 O O . LEU A 1 236 ? 21.725 -1.147 -27.152 1.00 77.31 236 LEU A O 1
ATOM 1961 N N . VAL A 1 237 ? 22.155 -3.184 -26.322 1.00 71.75 237 VAL A N 1
ATOM 1962 C CA . VAL A 1 237 ? 23.282 -2.814 -25.457 1.00 71.75 237 VAL A CA 1
ATOM 1963 C C . VAL A 1 237 ? 24.514 -2.477 -26.286 1.00 71.75 237 VAL A C 1
ATOM 1965 O O . VAL A 1 237 ? 25.152 -1.476 -25.981 1.00 71.75 237 VAL A O 1
ATOM 1968 N N . GLU A 1 238 ? 24.808 -3.229 -27.344 1.00 79.31 238 GLU A N 1
ATOM 1969 C CA . GLU A 1 238 ? 25.896 -2.983 -28.294 1.00 79.31 238 GLU A CA 1
ATOM 1970 C C . GLU A 1 238 ? 25.613 -1.733 -29.137 1.00 79.31 238 GLU A C 1
ATOM 1972 O O . GLU A 1 238 ? 26.458 -0.850 -29.282 1.00 79.31 238 GLU A O 1
ATOM 1977 N N . LYS A 1 239 ? 24.379 -1.576 -29.630 1.00 82.00 239 LYS A N 1
ATOM 1978 C CA . LYS A 1 239 ? 23.953 -0.328 -30.275 1.00 82.00 239 LYS A CA 1
ATOM 1979 C C . LYS A 1 239 ? 24.058 0.852 -29.306 1.00 82.00 239 LYS A C 1
ATOM 1981 O O . LYS A 1 239 ? 24.497 1.931 -29.692 1.00 82.00 239 LYS A O 1
ATOM 1986 N N . ASN A 1 240 ? 23.690 0.651 -28.040 1.00 81.88 240 ASN A N 1
ATOM 1987 C CA . ASN A 1 240 ? 23.781 1.678 -27.008 1.00 81.88 240 ASN A CA 1
ATOM 1988 C C . ASN A 1 240 ? 25.211 1.921 -26.519 1.00 81.88 240 ASN A C 1
ATOM 1990 O O . ASN A 1 240 ? 25.466 3.005 -26.011 1.00 81.88 240 ASN A O 1
ATOM 1994 N N . SER A 1 241 ? 26.139 0.964 -26.591 1.00 79.81 241 SER A N 1
ATOM 1995 C CA . SER A 1 241 ? 27.533 1.164 -26.169 1.00 79.81 241 SER A CA 1
ATOM 1996 C C . SER A 1 241 ? 28.273 2.079 -27.140 1.00 79.81 241 SER A C 1
ATOM 1998 O O . SER A 1 241 ? 29.111 2.862 -26.712 1.00 79.81 241 SER A O 1
ATOM 2000 N N . LYS A 1 242 ? 27.890 2.047 -28.422 1.00 88.94 242 LYS A N 1
ATOM 2001 C CA . LYS A 1 242 ? 28.387 2.962 -29.462 1.00 88.94 242 LYS A CA 1
ATOM 2002 C C . LYS A 1 242 ? 27.667 4.318 -29.466 1.00 88.94 242 LYS A C 1
ATOM 2004 O O . LYS A 1 242 ? 28.183 5.292 -30.005 1.00 88.94 242 LYS A O 1
ATOM 2009 N N . ARG A 1 243 ? 26.470 4.395 -28.876 1.00 92.88 243 ARG A N 1
ATOM 2010 C CA . ARG A 1 243 ? 25.675 5.626 -28.774 1.00 92.88 243 ARG A CA 1
ATOM 2011 C C . ARG A 1 243 ? 26.268 6.548 -27.707 1.00 92.88 243 ARG A C 1
ATOM 2013 O O . ARG A 1 243 ? 26.411 6.145 -26.558 1.00 92.88 243 ARG A O 1
ATOM 2020 N N . ASN A 1 244 ? 26.555 7.798 -28.065 1.00 95.38 244 ASN A N 1
ATOM 2021 C CA . ASN A 1 244 ? 26.883 8.851 -27.099 1.00 95.38 244 ASN A CA 1
ATOM 2022 C C . ASN A 1 244 ? 25.635 9.680 -26.742 1.00 95.38 244 ASN A C 1
ATOM 2024 O O . ASN A 1 244 ? 24.577 9.541 -27.362 1.00 95.38 244 ASN A O 1
ATOM 2028 N N . PHE A 1 245 ? 25.754 10.540 -25.727 1.00 94.62 245 PHE A N 1
ATOM 2029 C CA . PHE A 1 245 ? 24.633 11.346 -25.237 1.00 94.62 245 PHE A CA 1
ATOM 2030 C C . PHE A 1 245 ? 24.023 12.235 -26.326 1.00 94.62 245 PHE A C 1
ATOM 2032 O O . PHE A 1 245 ? 22.805 12.263 -26.482 1.00 94.62 245 PHE A O 1
ATOM 2039 N N . GLN A 1 246 ? 24.869 12.881 -27.131 1.00 96.44 246 GLN A N 1
ATOM 2040 C CA . GLN A 1 246 ? 24.444 13.765 -28.214 1.00 96.44 246 GLN A CA 1
ATOM 2041 C C . GLN A 1 246 ? 23.612 13.017 -29.267 1.00 96.44 246 GLN A C 1
ATOM 2043 O O . GLN A 1 246 ? 22.510 13.440 -29.607 1.00 96.44 246 GLN A O 1
ATOM 2048 N N . THR A 1 247 ? 24.074 11.835 -29.678 1.00 96.25 247 THR A N 1
ATOM 2049 C CA . THR A 1 247 ? 23.359 10.957 -30.619 1.00 96.25 247 THR A CA 1
ATOM 2050 C C . THR A 1 247 ? 22.002 10.529 -30.051 1.00 96.25 247 THR A C 1
ATOM 2052 O O . THR A 1 247 ? 20.998 10.505 -30.758 1.00 96.25 247 THR A O 1
ATOM 2055 N N . ALA A 1 248 ? 21.939 10.206 -28.754 1.00 96.19 248 ALA A N 1
ATOM 2056 C CA . ALA A 1 248 ? 20.688 9.821 -28.100 1.00 96.19 248 ALA A CA 1
ATOM 2057 C C . ALA A 1 248 ? 19.670 10.973 -28.047 1.00 96.19 248 ALA A C 1
ATOM 2059 O O . ALA A 1 248 ? 18.475 10.753 -28.255 1.00 96.19 248 ALA A O 1
ATOM 2060 N N . ILE A 1 249 ? 20.137 12.196 -27.780 1.00 97.00 249 ILE A N 1
ATOM 2061 C CA . ILE A 1 249 ? 19.309 13.405 -27.804 1.00 97.00 249 ILE A CA 1
ATOM 2062 C C . ILE A 1 249 ? 18.800 13.692 -29.219 1.00 97.00 249 ILE A C 1
ATOM 2064 O O . ILE A 1 249 ? 17.616 13.976 -29.388 1.00 97.00 249 ILE A O 1
ATOM 2068 N N . GLU A 1 250 ? 19.649 13.569 -30.239 1.00 97.06 250 GLU A N 1
ATOM 2069 C CA . GLU A 1 250 ? 19.261 13.762 -31.640 1.00 97.06 250 GLU A CA 1
ATOM 2070 C C . GLU A 1 250 ? 18.189 12.762 -32.079 1.00 97.06 250 GLU A C 1
ATOM 2072 O O . GLU A 1 250 ? 17.158 13.162 -32.623 1.00 97.06 250 GLU A O 1
ATOM 2077 N N . GLU A 1 251 ? 18.372 11.475 -31.772 1.00 96.38 251 GLU A N 1
ATOM 2078 C CA . GLU A 1 251 ? 17.364 10.444 -32.027 1.00 96.38 251 GLU A CA 1
ATOM 2079 C C . GLU A 1 251 ? 16.041 10.742 -31.297 1.00 96.38 251 GLU A C 1
ATOM 2081 O O . GLU A 1 251 ? 14.956 10.576 -31.864 1.00 96.38 251 GLU A O 1
ATOM 2086 N N . LEU A 1 252 ? 16.107 11.208 -30.044 1.00 96.44 252 LEU A N 1
ATOM 2087 C CA . LEU A 1 252 ? 14.920 11.587 -29.283 1.00 96.44 252 LEU A CA 1
ATOM 2088 C C . LEU A 1 252 ? 14.210 12.797 -29.911 1.00 96.44 252 LEU A C 1
ATOM 2090 O O . LEU A 1 252 ? 12.992 12.757 -30.088 1.00 96.44 252 LEU A O 1
ATOM 2094 N N . ASN A 1 253 ? 14.942 13.842 -30.302 1.00 97.44 253 ASN A N 1
ATOM 2095 C CA . ASN A 1 253 ? 14.384 15.013 -30.981 1.00 97.44 253 ASN A CA 1
ATOM 2096 C C . ASN A 1 253 ? 13.758 14.635 -32.333 1.00 97.44 253 ASN A C 1
ATOM 2098 O O . ASN A 1 253 ? 12.651 15.081 -32.637 1.00 97.44 253 ASN A O 1
ATOM 2102 N N . GLN A 1 254 ? 14.378 13.741 -33.110 1.00 97.19 254 GLN A N 1
ATOM 2103 C CA . GLN A 1 254 ? 13.783 13.201 -34.339 1.00 97.19 254 GLN A CA 1
ATOM 2104 C C . GLN A 1 254 ? 12.463 12.469 -34.062 1.00 97.19 254 GLN A C 1
ATOM 2106 O O . GLN A 1 254 ? 11.465 12.712 -34.745 1.00 97.19 254 GLN A O 1
ATOM 2111 N N . MET A 1 255 ? 12.416 11.624 -33.026 1.00 97.12 255 MET A N 1
ATOM 2112 C CA . MET A 1 255 ? 11.175 10.963 -32.610 1.00 97.12 255 MET A CA 1
ATOM 2113 C C . MET A 1 255 ? 10.093 11.963 -32.187 1.00 97.12 255 MET A C 1
ATOM 2115 O O . MET A 1 255 ? 8.922 11.768 -32.508 1.00 97.12 255 MET A O 1
ATOM 2119 N N . LEU A 1 256 ? 10.454 13.024 -31.463 1.00 96.56 256 LEU A N 1
ATOM 2120 C CA . LEU A 1 256 ? 9.518 14.069 -31.038 1.00 96.56 256 LEU A CA 1
ATOM 2121 C C . LEU A 1 256 ? 8.970 14.869 -32.226 1.00 96.56 256 LEU A C 1
ATOM 2123 O O . LEU A 1 256 ? 7.766 15.123 -32.286 1.00 96.56 256 LEU A O 1
ATOM 2127 N N . ARG A 1 257 ? 9.826 15.209 -33.199 1.00 97.12 257 ARG A N 1
ATOM 2128 C CA . ARG A 1 257 ? 9.428 15.878 -34.447 1.00 97.12 257 ARG A CA 1
ATOM 2129 C C . ARG A 1 257 ? 8.483 15.025 -35.280 1.00 97.12 257 ARG A C 1
ATOM 2131 O O . ARG A 1 257 ? 7.519 15.572 -35.809 1.00 97.12 257 ARG A O 1
ATOM 2138 N N . ARG A 1 258 ? 8.744 13.717 -35.363 1.00 96.88 258 ARG A N 1
ATOM 2139 C CA . ARG A 1 258 ? 7.933 12.766 -36.129 1.00 96.88 258 ARG A CA 1
ATOM 2140 C C . ARG A 1 258 ? 6.553 12.551 -35.512 1.00 96.88 258 ARG A C 1
ATOM 2142 O O . ARG A 1 258 ? 5.562 12.668 -36.222 1.00 96.88 258 ARG A O 1
ATOM 2149 N N . ASP A 1 259 ? 6.471 12.249 -34.214 1.00 96.12 259 ASP A N 1
ATOM 2150 C CA . ASP A 1 259 ? 5.183 11.860 -33.617 1.00 96.12 259 ASP A CA 1
ATOM 2151 C C . ASP A 1 259 ? 4.386 13.065 -33.067 1.00 96.12 259 ASP A C 1
ATOM 2153 O O . ASP A 1 259 ? 3.224 12.906 -32.693 1.00 96.12 259 ASP A O 1
ATOM 2157 N N . GLN A 1 260 ? 5.001 14.255 -32.971 1.00 95.94 260 GLN A N 1
ATOM 2158 C CA . GLN A 1 260 ? 4.398 15.500 -32.462 1.00 95.94 260 GLN A CA 1
ATOM 2159 C C . GLN A 1 260 ? 3.541 15.313 -31.193 1.00 95.94 260 GLN A C 1
ATOM 2161 O O . GLN A 1 260 ? 2.383 15.748 -31.136 1.00 95.94 260 GLN A O 1
ATOM 2166 N N . PRO A 1 261 ? 4.068 14.678 -30.129 1.00 94.12 261 PRO A N 1
ATOM 2167 C CA . PRO A 1 261 ? 3.269 14.413 -28.945 1.00 94.12 261 PRO A CA 1
ATOM 2168 C C . PRO A 1 261 ? 2.819 15.722 -28.285 1.00 94.12 261 PRO A C 1
ATOM 2170 O O . PRO A 1 261 ? 3.600 16.662 -28.117 1.00 94.12 261 PRO A O 1
ATOM 2173 N N . LYS A 1 262 ? 1.553 15.763 -27.849 1.00 91.88 262 LYS A N 1
ATOM 2174 C CA . LYS A 1 262 ? 1.018 16.876 -27.041 1.00 91.88 262 LYS A CA 1
ATOM 2175 C C . LYS A 1 262 ? 1.675 16.946 -25.659 1.00 91.88 262 LYS A C 1
ATOM 2177 O O . LYS A 1 262 ? 1.820 18.027 -25.103 1.00 91.88 262 LYS A O 1
ATOM 2182 N N . ILE A 1 263 ? 2.046 15.791 -25.100 1.00 88.62 263 ILE A N 1
ATOM 2183 C CA . ILE A 1 263 ? 2.696 15.659 -23.792 1.00 88.62 263 ILE A CA 1
ATOM 2184 C C . ILE A 1 263 ? 3.790 14.595 -23.893 1.00 88.62 263 ILE A C 1
ATOM 2186 O O . ILE A 1 263 ? 3.520 13.471 -24.319 1.00 88.62 263 ILE A O 1
ATOM 2190 N N . VAL A 1 264 ? 4.994 14.924 -23.430 1.00 89.94 264 VAL A N 1
ATOM 2191 C CA . VAL A 1 264 ? 6.140 14.010 -23.378 1.00 89.94 264 VAL A CA 1
ATOM 2192 C C . VAL A 1 264 ? 6.348 13.565 -21.930 1.00 89.94 264 VAL A C 1
ATOM 2194 O O . VAL A 1 264 ? 6.712 14.365 -21.071 1.00 89.94 264 VAL A O 1
ATOM 2197 N N . LYS A 1 265 ? 6.078 12.283 -21.653 1.00 88.44 265 LYS A N 1
ATOM 2198 C CA . LYS A 1 265 ? 6.331 11.611 -20.360 1.00 88.44 265 LYS A CA 1
ATOM 2199 C C . LYS A 1 265 ? 7.403 10.534 -20.538 1.00 88.44 265 LYS A C 1
ATOM 2201 O O . LYS A 1 265 ? 7.659 10.118 -21.664 1.00 88.44 265 LYS A O 1
ATOM 2206 N N . SER A 1 266 ? 7.970 10.003 -19.455 1.00 81.50 266 SER A N 1
ATOM 2207 C CA . SER A 1 266 ? 8.951 8.901 -19.528 1.00 81.50 266 SER A CA 1
ATOM 2208 C C . SER A 1 266 ? 8.407 7.684 -20.295 1.00 81.50 266 SER A C 1
ATOM 2210 O O . SER A 1 266 ? 9.123 7.048 -21.064 1.00 81.50 266 SER A O 1
ATOM 2212 N N . GLY A 1 267 ? 7.099 7.421 -20.185 1.00 82.25 267 GLY A N 1
ATOM 2213 C CA . GLY A 1 267 ? 6.405 6.393 -20.965 1.00 82.25 267 GLY A CA 1
ATOM 2214 C C . GLY A 1 267 ? 6.419 6.612 -22.484 1.00 82.25 267 GLY A C 1
ATOM 2215 O O . GLY A 1 267 ? 6.329 5.643 -23.228 1.00 82.25 267 GLY A O 1
ATOM 2216 N N . TYR A 1 268 ? 6.570 7.852 -22.959 1.00 89.94 268 TYR A N 1
ATOM 2217 C CA . TYR A 1 268 ? 6.759 8.125 -24.384 1.00 89.94 268 TYR A CA 1
ATOM 2218 C C . TYR A 1 268 ? 8.131 7.630 -24.856 1.00 89.94 268 TYR A C 1
ATOM 2220 O O . TYR A 1 268 ? 8.210 6.935 -25.863 1.00 89.94 268 TYR A O 1
ATOM 2228 N N . ILE A 1 269 ? 9.192 7.903 -24.088 1.00 89.88 269 ILE A N 1
ATOM 2229 C CA . ILE A 1 269 ? 10.554 7.449 -24.414 1.00 89.88 269 ILE A CA 1
ATOM 2230 C C . ILE A 1 269 ? 10.640 5.920 -24.371 1.00 89.88 269 ILE A C 1
ATOM 2232 O O . ILE A 1 269 ? 11.299 5.329 -25.218 1.00 89.88 269 ILE A O 1
ATOM 2236 N N . ARG A 1 270 ? 9.889 5.258 -23.477 1.00 86.44 270 ARG A N 1
ATOM 2237 C CA . ARG A 1 270 ? 9.791 3.784 -23.427 1.00 86.44 270 ARG A CA 1
ATOM 2238 C C . ARG A 1 270 ? 9.320 3.133 -24.731 1.00 86.44 270 ARG A C 1
ATOM 2240 O O . ARG A 1 270 ? 9.586 1.950 -24.916 1.00 86.44 270 ARG A O 1
ATOM 2247 N N . LYS A 1 271 ? 8.664 3.869 -25.640 1.00 86.94 271 LYS A N 1
ATOM 2248 C CA . LYS A 1 271 ? 8.336 3.361 -26.986 1.00 86.94 271 LYS A CA 1
ATOM 2249 C C . LYS A 1 271 ? 9.590 3.032 -27.801 1.00 86.94 271 LYS A C 1
ATOM 2251 O O . LYS A 1 271 ? 9.540 2.159 -28.658 1.00 86.94 271 LYS A O 1
ATOM 2256 N N . ASN A 1 272 ? 10.708 3.702 -27.519 1.00 91.00 272 ASN A N 1
ATOM 2257 C CA . ASN A 1 272 ? 12.030 3.343 -28.013 1.00 91.00 272 ASN A CA 1
ATOM 2258 C C . ASN A 1 272 ? 12.866 2.814 -26.847 1.00 91.00 272 ASN A C 1
ATOM 2260 O O . ASN A 1 272 ? 13.545 3.552 -26.130 1.00 91.00 272 ASN A O 1
ATOM 2264 N N . LEU A 1 273 ? 12.799 1.497 -26.672 1.00 84.88 273 LEU A N 1
ATOM 2265 C CA . LEU A 1 273 ? 13.483 0.787 -25.599 1.00 84.88 273 LEU A CA 1
ATOM 2266 C C . LEU A 1 273 ? 14.997 1.062 -25.583 1.00 84.88 273 LEU A C 1
ATOM 2268 O O . LEU A 1 273 ? 15.575 1.197 -24.508 1.00 84.88 273 LEU A O 1
ATOM 2272 N N . GLY A 1 274 ? 15.627 1.213 -26.753 1.00 89.81 274 GLY A N 1
ATOM 2273 C CA . GLY A 1 274 ? 17.049 1.538 -26.860 1.00 89.81 274 GLY A CA 1
ATOM 2274 C C . GLY A 1 274 ? 17.390 2.881 -26.216 1.00 89.81 274 GLY A C 1
ATOM 2275 O O . GLY A 1 274 ? 18.275 2.933 -25.366 1.00 89.81 274 GLY A O 1
ATOM 2276 N N . LEU A 1 275 ? 16.665 3.948 -26.569 1.00 92.62 275 LEU A N 1
ATOM 2277 C CA . LEU A 1 275 ? 16.860 5.272 -25.962 1.00 92.62 275 LEU A CA 1
ATOM 2278 C C . LEU A 1 275 ? 16.536 5.272 -24.469 1.00 92.62 275 LEU A C 1
ATOM 2280 O O . LEU A 1 275 ? 17.276 5.844 -23.675 1.00 92.62 275 LEU A O 1
ATOM 2284 N N . TYR A 1 276 ? 15.459 4.594 -24.072 1.00 90.25 276 TYR A N 1
ATOM 2285 C CA . TYR A 1 276 ? 15.073 4.495 -22.668 1.00 90.25 276 TYR A CA 1
ATOM 2286 C C . TYR A 1 276 ? 16.170 3.846 -21.808 1.00 90.25 276 TYR A C 1
ATOM 2288 O O . TYR A 1 276 ? 16.552 4.399 -20.777 1.00 90.25 276 TYR A O 1
ATOM 2296 N N . LEU A 1 277 ? 16.709 2.703 -22.248 1.00 86.50 277 LEU A N 1
ATOM 2297 C CA . LEU A 1 277 ? 17.800 2.012 -21.555 1.00 86.50 277 LEU A CA 1
ATOM 2298 C C . LEU A 1 277 ? 19.095 2.830 -21.561 1.00 86.50 277 LEU A C 1
ATOM 2300 O O . LEU A 1 277 ? 19.817 2.828 -20.565 1.00 86.50 277 LEU A O 1
ATOM 2304 N N . PHE A 1 278 ? 19.374 3.544 -22.657 1.00 92.44 278 PHE A N 1
ATOM 2305 C CA . PHE A 1 278 ? 20.530 4.429 -22.743 1.00 92.44 278 PHE A CA 1
ATOM 2306 C C . PHE A 1 278 ? 20.480 5.515 -21.661 1.00 92.44 278 PHE A C 1
ATOM 2308 O O . PHE A 1 278 ? 21.444 5.649 -20.912 1.00 92.44 278 PHE A O 1
ATOM 2315 N N . PHE A 1 279 ? 19.363 6.239 -21.528 1.00 91.38 279 PHE A N 1
ATOM 2316 C CA . PHE A 1 279 ? 19.245 7.311 -20.534 1.00 91.38 279 PHE A CA 1
ATOM 2317 C C . PHE A 1 279 ? 19.304 6.792 -19.093 1.00 91.38 279 PHE A C 1
ATOM 2319 O O . PHE A 1 279 ? 19.994 7.395 -18.277 1.00 91.38 279 PHE A O 1
ATOM 2326 N N . ILE A 1 280 ? 18.680 5.647 -18.782 1.00 84.81 280 ILE A N 1
ATOM 2327 C CA . ILE A 1 280 ? 18.818 5.022 -17.450 1.00 84.81 280 ILE A CA 1
ATOM 2328 C C . ILE A 1 280 ? 20.288 4.763 -17.119 1.00 84.81 280 ILE A C 1
ATOM 2330 O O . ILE A 1 280 ? 20.747 5.101 -16.030 1.00 84.81 280 ILE A O 1
ATOM 2334 N N . ARG A 1 281 ? 21.027 4.161 -18.060 1.00 85.19 281 ARG A N 1
ATOM 2335 C CA . ARG A 1 281 ? 22.446 3.846 -17.867 1.00 85.19 281 ARG A CA 1
ATOM 2336 C C . ARG A 1 281 ? 23.286 5.116 -17.750 1.00 85.19 281 ARG A C 1
ATOM 2338 O O . ARG A 1 281 ? 24.166 5.169 -16.903 1.00 85.19 281 ARG A O 1
ATOM 2345 N N . TYR A 1 282 ? 23.014 6.121 -18.583 1.00 89.06 282 TYR A N 1
ATOM 2346 C CA . TYR A 1 282 ? 23.760 7.379 -18.612 1.00 89.06 282 TYR A CA 1
ATOM 2347 C C . TYR A 1 282 ? 23.646 8.155 -17.293 1.00 89.06 282 TYR A C 1
ATOM 2349 O O . TYR A 1 282 ? 24.653 8.626 -16.779 1.00 89.06 282 TYR A O 1
ATOM 2357 N N . PHE A 1 283 ? 22.445 8.237 -16.713 1.00 83.00 283 PHE A N 1
ATOM 2358 C CA . PHE A 1 283 ? 22.226 8.907 -15.425 1.00 83.00 283 PHE A CA 1
ATOM 2359 C C . PHE A 1 283 ? 22.516 8.021 -14.204 1.00 83.00 283 PHE A C 1
ATOM 2361 O O . PHE A 1 283 ? 22.401 8.488 -13.076 1.00 83.00 283 PHE A O 1
ATOM 2368 N N . ASN A 1 284 ? 22.896 6.755 -14.421 1.00 74.31 284 ASN A N 1
ATOM 2369 C CA . ASN A 1 284 ? 23.302 5.793 -13.396 1.00 74.31 284 ASN A CA 1
ATOM 2370 C C . ASN A 1 284 ? 22.347 5.705 -12.187 1.00 74.31 284 ASN A C 1
ATOM 2372 O O . ASN A 1 284 ? 22.779 5.628 -11.036 1.00 74.31 284 ASN A O 1
ATOM 2376 N N . LYS A 1 285 ? 21.030 5.740 -12.427 1.00 66.06 285 LYS A N 1
ATOM 2377 C CA . LYS A 1 285 ? 20.060 5.687 -11.328 1.00 66.06 285 LYS A CA 1
ATOM 2378 C C . LYS A 1 285 ? 19.785 4.251 -10.889 1.00 66.06 285 LYS A C 1
ATOM 2380 O O . LYS A 1 285 ? 19.437 3.390 -11.703 1.00 66.06 285 LYS A O 1
ATOM 2385 N N . GLN A 1 286 ? 19.886 4.009 -9.582 1.00 51.50 286 GLN A N 1
ATOM 2386 C CA . GLN A 1 286 ? 19.628 2.702 -8.961 1.00 51.50 286 GLN A CA 1
ATOM 2387 C C . GLN A 1 286 ? 18.174 2.224 -9.148 1.00 51.50 286 GLN A C 1
ATOM 2389 O O . GLN A 1 286 ? 17.917 1.024 -9.239 1.00 51.50 286 GLN A O 1
ATOM 2394 N N . ASP A 1 287 ? 17.223 3.149 -9.283 1.00 54.03 287 ASP A N 1
ATOM 2395 C CA . ASP A 1 287 ? 15.783 2.881 -9.392 1.00 54.03 287 ASP A CA 1
ATOM 2396 C C . ASP A 1 287 ? 15.310 2.483 -10.810 1.00 54.03 287 ASP A C 1
ATOM 2398 O O . ASP A 1 287 ? 14.124 2.218 -11.027 1.00 54.03 287 ASP A O 1
ATOM 2402 N N . LYS A 1 288 ? 16.220 2.426 -11.797 1.00 65.62 288 LYS A N 1
ATOM 2403 C CA . LYS A 1 288 ? 15.910 2.170 -13.221 1.00 65.62 288 LYS A CA 1
ATOM 2404 C C . LYS A 1 288 ? 14.881 3.150 -13.798 1.00 65.62 288 LYS A C 1
ATOM 2406 O O . LYS A 1 288 ? 14.120 2.811 -14.718 1.00 65.62 288 LYS A O 1
ATOM 2411 N N . SER A 1 289 ? 14.861 4.368 -13.276 1.00 68.88 289 SER A N 1
ATOM 2412 C CA . SER A 1 289 ? 14.131 5.499 -13.822 1.00 68.88 289 SER A CA 1
ATOM 2413 C C . SER A 1 289 ? 15.122 6.608 -14.198 1.00 68.88 289 SER A C 1
ATOM 2415 O O . SER A 1 289 ? 16.311 6.522 -13.916 1.00 68.88 289 SER A O 1
ATOM 2417 N N . PHE A 1 290 ? 14.676 7.621 -14.934 1.00 76.56 290 PHE A N 1
ATOM 2418 C CA . PHE A 1 290 ? 15.454 8.848 -15.112 1.00 76.56 290 PHE A CA 1
ATOM 2419 C C . PHE A 1 290 ? 14.497 10.035 -15.140 1.00 76.56 290 PHE A C 1
ATOM 2421 O O . PHE A 1 290 ? 13.342 9.894 -15.570 1.00 76.56 290 PHE A O 1
ATOM 2428 N N . ASP A 1 291 ? 14.954 11.190 -14.649 1.00 77.56 291 ASP A N 1
ATOM 2429 C CA . ASP A 1 291 ? 14.117 12.386 -14.641 1.00 77.56 291 ASP A CA 1
ATOM 2430 C C . ASP A 1 291 ? 14.190 13.024 -16.032 1.00 77.56 291 ASP A C 1
ATOM 2432 O O . ASP A 1 291 ? 15.258 13.372 -16.527 1.00 77.56 291 ASP A O 1
ATOM 2436 N N . LEU A 1 292 ? 13.036 13.204 -16.676 1.00 82.62 292 LEU A N 1
ATOM 2437 C CA . LEU A 1 292 ? 12.949 13.920 -17.950 1.00 82.62 292 LEU A CA 1
ATOM 2438 C C . LEU A 1 292 ? 13.520 15.340 -17.873 1.00 82.62 292 LEU A C 1
ATOM 2440 O O . LEU A 1 292 ? 13.870 15.909 -18.905 1.00 82.62 292 LEU A O 1
ATOM 2444 N N . MET A 1 293 ? 13.585 15.920 -16.676 1.00 82.81 293 MET A N 1
ATOM 2445 C CA . MET A 1 293 ? 14.172 17.240 -16.467 1.00 82.81 293 MET A CA 1
ATOM 2446 C C . MET A 1 293 ? 15.691 17.239 -16.652 1.00 82.81 293 MET A C 1
ATOM 2448 O O . MET A 1 293 ? 16.233 18.249 -17.085 1.00 82.81 293 MET A O 1
ATOM 2452 N N . GLU A 1 294 ? 16.375 16.111 -16.442 1.00 86.25 294 GLU A N 1
ATOM 2453 C CA . GLU A 1 294 ? 17.830 16.008 -16.645 1.00 86.25 294 GLU A CA 1
ATOM 2454 C C . GLU A 1 294 ? 18.217 16.143 -18.123 1.00 86.25 294 GLU A C 1
ATOM 2456 O O . GLU A 1 294 ? 19.303 16.619 -18.449 1.00 86.25 294 GLU A O 1
ATOM 2461 N N . ILE A 1 295 ? 17.306 15.781 -19.033 1.00 91.50 295 ILE A N 1
ATOM 2462 C CA . ILE A 1 295 ? 17.508 15.942 -20.478 1.00 91.50 295 ILE A CA 1
ATOM 2463 C C . ILE A 1 295 ? 16.837 17.193 -21.053 1.00 91.50 295 ILE A C 1
ATOM 2465 O O . ILE A 1 295 ? 17.047 17.500 -22.223 1.00 91.50 295 ILE A O 1
ATOM 2469 N N . GLN A 1 296 ? 16.048 17.934 -20.264 1.00 92.56 296 GLN A N 1
ATOM 2470 C CA . GLN A 1 296 ? 15.213 19.040 -20.750 1.00 92.56 296 GLN A CA 1
ATOM 2471 C C . GLN A 1 296 ? 16.012 20.102 -21.505 1.00 92.56 296 GLN A C 1
ATOM 2473 O O . GLN A 1 296 ? 15.548 20.596 -22.532 1.00 92.56 296 GLN A O 1
ATOM 2478 N N . GLN A 1 297 ? 17.203 20.449 -21.017 1.00 92.25 297 GLN A N 1
ATOM 2479 C CA . GLN A 1 297 ? 18.032 21.481 -21.642 1.00 92.25 297 GLN A CA 1
ATOM 2480 C C . GLN A 1 297 ? 18.496 21.114 -23.062 1.00 92.25 297 GLN A C 1
ATOM 2482 O O . GLN A 1 297 ? 18.752 22.015 -23.856 1.00 92.25 297 GLN A O 1
ATOM 2487 N N . PHE A 1 298 ? 18.526 19.819 -23.397 1.00 95.44 298 PHE A N 1
ATOM 2488 C CA . PHE A 1 298 ? 19.009 19.288 -24.674 1.00 95.44 298 PHE A CA 1
ATOM 2489 C C . PHE A 1 298 ? 17.884 18.952 -25.673 1.00 95.44 298 PHE A C 1
ATOM 2491 O O . PHE A 1 298 ? 18.145 18.654 -26.837 1.00 95.44 298 PHE A O 1
ATOM 2498 N N . ILE A 1 299 ? 16.622 18.986 -25.238 1.00 95.81 299 ILE A N 1
ATOM 2499 C CA . ILE A 1 299 ? 15.459 18.783 -26.113 1.00 95.81 299 ILE A CA 1
ATOM 2500 C C . ILE A 1 299 ? 15.184 20.052 -26.926 1.00 95.81 299 ILE A C 1
ATOM 2502 O O . ILE A 1 299 ? 15.367 21.150 -26.413 1.00 95.81 299 ILE A O 1
ATOM 2506 N N . ASP A 1 300 ? 14.706 19.935 -28.167 1.00 96.38 300 ASP A N 1
ATOM 2507 C CA . ASP A 1 300 ? 14.360 21.114 -28.974 1.00 96.38 300 ASP A CA 1
ATOM 2508 C C . ASP A 1 300 ? 13.261 21.962 -28.296 1.00 96.38 300 ASP A C 1
ATOM 2510 O O . ASP A 1 300 ? 12.289 21.433 -27.741 1.00 96.38 300 ASP A O 1
ATOM 2514 N N . GLU A 1 301 ? 13.367 23.291 -28.406 1.00 95.06 301 GLU A N 1
ATOM 2515 C CA . GLU A 1 301 ? 12.458 24.262 -27.767 1.00 95.06 301 GLU A CA 1
ATOM 2516 C C . GLU A 1 301 ? 10.953 23.966 -27.921 1.00 95.06 301 GLU A C 1
ATOM 2518 O O . GLU A 1 301 ? 10.232 24.005 -26.916 1.00 95.06 301 GLU A O 1
ATOM 2523 N N . PRO A 1 302 ? 10.435 23.571 -29.106 1.00 94.38 302 PRO A N 1
ATOM 2524 C CA . PRO A 1 302 ? 9.009 23.283 -29.268 1.00 94.38 302 PRO A CA 1
ATOM 2525 C C . PRO A 1 302 ? 8.488 22.151 -28.370 1.00 94.38 302 PRO A C 1
ATOM 2527 O O . PRO A 1 302 ? 7.277 22.063 -28.134 1.00 94.38 302 PRO A O 1
ATOM 2530 N N . PHE A 1 303 ? 9.375 21.273 -27.887 1.00 94.94 303 PHE A N 1
ATOM 2531 C CA . PHE A 1 303 ? 9.031 20.131 -27.043 1.00 94.94 303 PHE A CA 1
ATOM 2532 C C . PHE A 1 303 ? 9.413 20.322 -25.575 1.00 94.94 303 PHE A C 1
ATOM 2534 O O . PHE A 1 303 ? 8.817 19.643 -24.735 1.00 94.94 303 PHE A O 1
ATOM 2541 N N . LYS A 1 304 ? 10.311 21.260 -25.229 1.00 93.38 304 LYS A N 1
ATOM 2542 C CA . LYS A 1 304 ? 10.668 21.549 -23.826 1.00 93.38 304 LYS A CA 1
ATOM 2543 C C . LYS A 1 304 ? 9.434 21.869 -22.980 1.00 93.38 304 LYS A C 1
ATOM 2545 O O . LYS A 1 304 ? 9.244 21.289 -21.916 1.00 93.38 304 LYS A O 1
ATOM 2550 N N . SER A 1 305 ? 8.531 22.705 -23.495 1.00 87.12 305 SER A N 1
ATOM 2551 C CA . SER A 1 305 ? 7.267 23.068 -22.827 1.00 87.12 305 SER A CA 1
ATOM 2552 C C . SER A 1 305 ? 6.257 21.913 -22.720 1.00 87.12 305 SER A C 1
ATOM 2554 O O . SER A 1 305 ? 5.341 21.952 -21.888 1.00 87.12 305 SER A O 1
ATOM 2556 N N . ARG A 1 306 ? 6.424 20.868 -23.543 1.00 90.44 306 ARG A N 1
ATOM 2557 C CA . ARG A 1 306 ? 5.588 19.657 -23.574 1.00 90.44 306 ARG A CA 1
ATOM 2558 C C . ARG A 1 306 ? 6.132 18.547 -22.683 1.00 90.44 306 ARG A C 1
ATOM 2560 O O . ARG A 1 306 ? 5.394 17.595 -22.402 1.00 90.44 306 ARG A O 1
ATOM 2567 N N . LEU A 1 307 ? 7.384 18.651 -22.229 1.00 86.88 307 LEU A N 1
ATOM 2568 C CA . LEU A 1 307 ? 7.914 17.766 -21.205 1.00 86.88 307 LEU A CA 1
ATOM 2569 C C . LEU A 1 307 ? 7.074 17.936 -19.944 1.00 86.88 307 LEU A C 1
ATOM 2571 O O . LEU A 1 307 ? 6.833 19.031 -19.427 1.00 86.88 307 LEU A O 1
ATOM 2575 N N . ARG A 1 308 ? 6.573 16.810 -19.461 1.00 77.75 308 ARG A N 1
ATOM 2576 C CA . ARG A 1 308 ? 5.975 16.717 -18.144 1.00 77.75 308 ARG A CA 1
ATOM 2577 C C . ARG A 1 308 ? 6.827 15.721 -17.403 1.00 77.75 308 ARG A C 1
ATOM 2579 O O . ARG A 1 308 ? 6.732 14.519 -17.664 1.00 77.75 308 ARG A O 1
ATOM 2586 N N . ALA A 1 309 ? 7.645 16.233 -16.484 1.00 63.19 309 ALA A N 1
ATOM 2587 C CA . ALA A 1 309 ? 8.162 15.393 -15.426 1.00 63.19 309 ALA A CA 1
ATOM 2588 C C . ALA A 1 309 ? 6.966 14.618 -14.873 1.00 63.19 309 ALA A C 1
ATOM 2590 O O . ALA A 1 309 ? 5.931 15.200 -14.521 1.00 63.19 309 ALA A O 1
ATOM 2591 N N . VAL A 1 310 ? 7.077 13.292 -14.849 1.00 58.59 310 VAL A N 1
ATOM 2592 C CA . VAL A 1 310 ? 6.299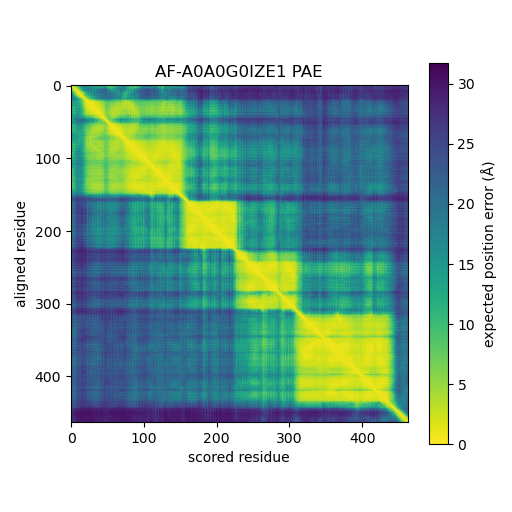 12.576 -13.851 1.00 58.59 310 VAL A CA 1
ATOM 2593 C C . VAL A 1 310 ? 6.845 13.165 -12.567 1.00 58.59 310 VAL A C 1
ATOM 2595 O O . VAL A 1 310 ? 8.032 13.005 -12.308 1.00 58.59 310 VAL A O 1
ATOM 2598 N N . LYS A 1 311 ? 6.040 13.955 -11.852 1.00 54.78 311 LYS A N 1
ATOM 2599 C CA . LYS A 1 311 ? 6.360 14.281 -10.471 1.00 54.78 311 LYS A CA 1
ATOM 2600 C C . LYS A 1 311 ? 6.486 12.910 -9.809 1.00 54.78 311 LYS A C 1
ATOM 2602 O O . LYS A 1 311 ? 5.471 12.252 -9.600 1.00 54.78 311 LYS A O 1
ATOM 2607 N N . THR A 1 312 ? 7.702 12.389 -9.697 1.00 56.03 312 THR A N 1
ATOM 2608 C CA . THR A 1 312 ? 7.988 11.208 -8.896 1.00 56.03 312 THR A CA 1
ATOM 2609 C C . THR A 1 312 ? 7.937 11.668 -7.453 1.00 56.03 312 THR A C 1
ATOM 2611 O O . THR A 1 312 ? 8.057 12.867 -7.172 1.00 56.03 312 THR A O 1
ATOM 2614 N N . ILE A 1 313 ? 7.581 10.762 -6.548 1.00 55.75 313 ILE A N 1
ATOM 2615 C CA . ILE A 1 313 ? 7.417 11.112 -5.130 1.00 55.75 313 ILE A CA 1
ATOM 2616 C C . ILE A 1 313 ? 8.742 11.675 -4.629 1.00 55.75 313 ILE A C 1
ATOM 2618 O O . ILE A 1 313 ? 8.749 12.715 -3.990 1.00 55.75 313 ILE A O 1
ATOM 2622 N N . ASP A 1 314 ? 9.838 11.095 -5.112 1.00 60.91 314 ASP A N 1
ATOM 2623 C CA . ASP A 1 314 ? 11.234 11.421 -4.831 1.00 60.91 314 ASP A CA 1
ATOM 2624 C C . ASP A 1 314 ? 11.588 12.904 -4.951 1.00 60.91 314 ASP A C 1
ATOM 2626 O O . ASP A 1 314 ? 12.438 13.379 -4.214 1.00 60.91 314 ASP A O 1
ATOM 2630 N N . LYS A 1 315 ? 10.926 13.671 -5.828 1.00 64.12 315 LYS A N 1
ATOM 2631 C CA . LYS A 1 315 ? 11.212 15.112 -5.963 1.00 64.12 315 LYS A CA 1
ATOM 2632 C C . LYS A 1 315 ? 10.608 15.966 -4.842 1.00 64.12 315 LYS A C 1
ATOM 2634 O O . LYS A 1 315 ? 10.961 17.131 -4.703 1.00 64.12 315 LYS A O 1
ATOM 2639 N N . TYR A 1 316 ? 9.649 15.399 -4.121 1.00 72.88 316 TYR A N 1
ATOM 2640 C CA . TYR A 1 316 ? 8.946 16.00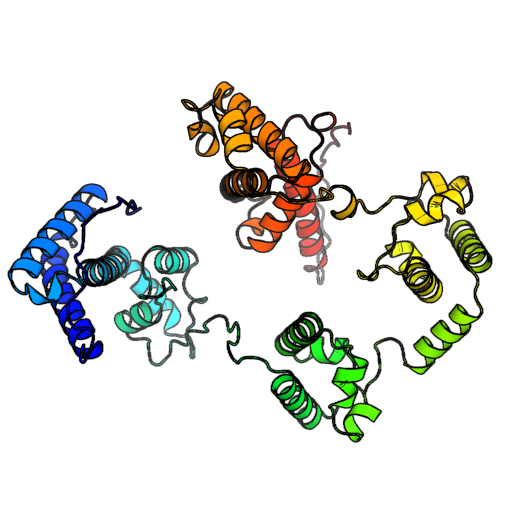2 -2.993 1.00 72.88 316 TYR A CA 1
ATOM 2641 C C . TYR A 1 316 ? 9.195 15.231 -1.696 1.00 72.88 316 TYR A C 1
ATOM 2643 O O . TYR A 1 316 ? 8.691 15.636 -0.649 1.00 72.88 316 TYR A O 1
ATOM 2651 N N . LEU A 1 317 ? 9.948 14.126 -1.763 1.00 82.50 317 LEU A N 1
ATOM 2652 C CA . LEU A 1 317 ? 10.471 13.506 -0.564 1.00 82.50 317 LEU A CA 1
ATOM 2653 C C . LEU A 1 317 ? 11.498 14.460 0.041 1.00 82.50 317 LEU A C 1
ATOM 2655 O O . LEU A 1 317 ? 12.304 15.043 -0.689 1.00 82.50 317 LEU A O 1
ATOM 2659 N N . PRO A 1 318 ? 11.467 14.628 1.363 1.00 87.38 318 PRO A N 1
ATOM 2660 C CA . PRO A 1 318 ? 12.530 15.319 2.057 1.00 87.38 318 PRO A CA 1
ATOM 2661 C C . PRO A 1 318 ? 13.846 14.563 1.841 1.00 87.38 318 PRO A C 1
ATOM 2663 O O . PRO A 1 318 ? 13.860 13.337 1.722 1.00 87.38 318 PRO A O 1
ATOM 2666 N N . ASN A 1 319 ? 14.954 15.305 1.782 1.00 85.19 319 ASN A N 1
ATOM 2667 C CA . ASN A 1 319 ? 16.284 14.712 1.619 1.00 85.19 319 ASN A CA 1
ATOM 2668 C C . ASN A 1 319 ? 16.642 13.795 2.799 1.00 85.19 319 ASN A C 1
ATOM 2670 O O . ASN A 1 319 ? 17.372 12.824 2.621 1.00 85.19 319 ASN A O 1
ATOM 2674 N N . GLU A 1 320 ? 16.117 14.106 3.986 1.00 91.12 320 GLU A N 1
ATOM 2675 C CA . GLU A 1 320 ? 16.338 13.364 5.221 1.00 91.12 320 GLU A CA 1
ATOM 2676 C C . GLU A 1 320 ? 15.015 13.193 5.970 1.00 91.12 320 GLU A C 1
ATOM 2678 O O . GLU A 1 320 ? 14.170 14.091 6.000 1.00 91.12 320 GLU A O 1
ATOM 2683 N N . PHE A 1 321 ? 14.839 12.023 6.578 1.00 94.00 321 PHE A N 1
ATOM 2684 C CA . PHE A 1 321 ? 13.716 11.729 7.460 1.00 94.00 321 PHE A CA 1
ATOM 2685 C C . PHE A 1 321 ? 14.188 11.783 8.907 1.00 94.00 321 PHE A C 1
ATOM 2687 O O . PHE A 1 321 ? 15.280 11.308 9.216 1.00 94.00 321 PHE A O 1
ATOM 2694 N N . TYR A 1 322 ? 13.356 12.326 9.789 1.00 97.19 322 TYR A N 1
ATOM 2695 C CA . TYR A 1 322 ? 13.656 12.433 11.213 1.00 97.19 322 TYR A CA 1
ATOM 2696 C C . TYR A 1 322 ? 12.414 12.174 12.069 1.00 97.19 322 TYR A C 1
ATOM 2698 O O . TYR A 1 322 ? 11.275 12.363 11.633 1.00 97.19 322 TYR A O 1
ATOM 2706 N N . GLU A 1 323 ? 12.639 11.740 13.306 1.00 96.31 323 GLU A N 1
ATOM 2707 C CA . GLU A 1 323 ? 11.599 11.466 14.298 1.00 96.31 323 GLU A CA 1
ATOM 2708 C C . GLU A 1 323 ? 11.726 12.465 15.453 1.00 96.31 323 GLU A C 1
ATOM 2710 O O . GLU A 1 323 ? 12.461 12.233 16.408 1.00 96.31 323 GLU A O 1
ATOM 2715 N N . ASP A 1 324 ? 11.014 13.591 15.364 1.00 95.38 324 ASP A N 1
ATOM 2716 C CA . ASP A 1 324 ? 10.955 14.590 16.437 1.00 95.38 324 ASP A CA 1
ATOM 2717 C C . ASP A 1 324 ? 9.503 14.805 16.878 1.00 95.38 324 ASP A C 1
ATOM 2719 O O . ASP A 1 324 ? 8.700 15.428 16.175 1.00 95.38 324 ASP A O 1
ATOM 2723 N N . ASN A 1 325 ? 9.159 14.244 18.040 1.00 96.25 325 ASN A N 1
ATOM 2724 C CA . ASN A 1 325 ? 7.854 14.454 18.666 1.00 96.25 325 ASN A CA 1
ATOM 2725 C C . ASN A 1 325 ? 7.716 15.864 19.250 1.00 96.25 325 ASN A C 1
ATOM 2727 O O . ASN A 1 325 ? 6.621 16.408 19.206 1.00 96.25 325 ASN A O 1
ATOM 2731 N N . SER A 1 326 ? 8.804 16.493 19.703 1.00 97.00 326 SER A N 1
ATOM 2732 C CA . SER A 1 326 ? 8.754 17.829 20.311 1.00 97.00 326 SER A CA 1
ATOM 2733 C C . SER A 1 326 ? 8.306 18.877 19.297 1.00 97.00 326 SER A C 1
ATOM 2735 O O . SER A 1 326 ? 7.477 19.727 19.609 1.00 97.00 326 SER A O 1
ATOM 2737 N N . GLU A 1 327 ? 8.807 18.808 18.058 1.00 97.06 327 GLU A N 1
ATOM 2738 C CA . GLU A 1 327 ? 8.367 19.697 16.975 1.00 97.06 327 GLU A CA 1
ATOM 2739 C C . GLU A 1 327 ? 6.869 19.529 16.669 1.00 97.06 327 GLU A C 1
ATOM 2741 O O . GLU A 1 327 ? 6.150 20.514 16.470 1.00 97.06 327 GLU A O 1
ATOM 2746 N N . MET A 1 328 ? 6.384 18.283 16.661 1.00 97.38 328 MET A N 1
ATOM 2747 C CA . MET A 1 328 ? 4.970 17.980 16.450 1.00 97.38 328 MET A CA 1
ATOM 2748 C C . MET A 1 328 ? 4.110 18.477 17.621 1.00 97.38 328 MET A C 1
ATOM 2750 O O . MET A 1 328 ? 3.084 19.111 17.381 1.00 97.38 328 MET A O 1
ATOM 2754 N N . ASP A 1 329 ? 4.539 18.248 18.861 1.00 97.00 329 ASP A N 1
ATOM 2755 C CA . ASP A 1 329 ? 3.830 18.658 20.074 1.00 97.00 329 ASP A CA 1
ATOM 2756 C C . ASP A 1 329 ? 3.762 20.184 20.181 1.00 97.00 329 ASP A C 1
ATOM 2758 O O . ASP A 1 329 ? 2.679 20.734 20.365 1.00 97.00 329 ASP A O 1
ATOM 2762 N N . MET A 1 330 ? 4.869 20.895 19.932 1.00 97.38 330 MET A N 1
ATOM 2763 C CA . MET A 1 330 ? 4.885 22.364 19.870 1.00 97.38 330 MET A CA 1
ATOM 2764 C C . MET A 1 330 ? 3.918 22.914 18.814 1.00 97.38 330 MET A C 1
ATOM 2766 O O . MET A 1 330 ? 3.290 23.952 19.024 1.00 97.38 330 MET A O 1
ATOM 2770 N N . MET A 1 331 ? 3.786 22.232 17.673 1.00 97.62 331 MET A N 1
ATOM 2771 C CA . MET A 1 331 ? 2.836 22.614 16.627 1.00 97.62 331 MET A CA 1
ATOM 2772 C C . MET A 1 331 ? 1.379 22.353 17.043 1.00 97.62 331 MET A C 1
ATOM 2774 O O . MET A 1 331 ? 0.494 23.134 16.681 1.00 97.62 331 MET A O 1
ATOM 2778 N N . LEU A 1 332 ? 1.122 21.282 17.799 1.00 97.44 332 LEU A N 1
ATOM 2779 C CA . LEU A 1 332 ? -0.212 20.891 18.262 1.00 97.44 332 LEU A CA 1
ATOM 2780 C C . LEU A 1 332 ? -0.665 21.622 19.533 1.00 97.44 332 LEU A C 1
ATOM 2782 O O . LEU A 1 332 ? -1.872 21.723 19.753 1.00 97.44 332 LEU A O 1
ATOM 2786 N N . GLU A 1 333 ? 0.256 22.169 20.326 1.00 97.75 333 GLU A N 1
ATOM 2787 C CA . GLU A 1 333 ? -0.015 22.851 21.599 1.00 97.75 333 GLU A CA 1
ATOM 2788 C C . GLU A 1 333 ? -1.105 23.941 21.504 1.00 97.75 333 GLU A C 1
ATOM 2790 O O . GLU A 1 333 ? -2.041 23.923 22.309 1.00 97.75 333 GLU A O 1
ATOM 2795 N N . PRO A 1 334 ? -1.131 24.819 20.474 1.00 98.00 334 PRO A N 1
ATOM 2796 C CA . PRO A 1 334 ? -2.208 25.804 20.310 1.00 98.00 334 PRO A CA 1
ATOM 2797 C C . PRO A 1 334 ? -3.608 25.188 20.133 1.00 98.00 334 PRO A C 1
ATOM 2799 O O . PRO A 1 334 ? -4.623 25.886 20.228 1.00 98.00 334 PRO A O 1
ATOM 2802 N N . TYR A 1 335 ? -3.676 23.886 19.848 1.00 97.50 335 TYR A N 1
ATOM 2803 C CA . TYR A 1 335 ? -4.888 23.116 19.598 1.00 97.50 335 TYR A CA 1
ATOM 2804 C C . TYR A 1 335 ? -5.155 22.035 20.652 1.00 97.50 335 TYR A C 1
ATOM 2806 O O . TYR A 1 335 ? -6.093 21.266 20.449 1.00 97.50 335 TYR A O 1
ATOM 2814 N N . ALA A 1 336 ? -4.412 21.968 21.764 1.00 95.81 336 ALA A N 1
ATOM 2815 C CA . ALA A 1 336 ? -4.498 20.877 22.746 1.00 95.81 336 ALA A CA 1
ATOM 2816 C C . ALA A 1 336 ? -5.944 20.563 23.193 1.00 95.81 336 ALA A C 1
ATOM 2818 O O . ALA A 1 336 ? -6.398 19.422 23.119 1.00 95.81 336 ALA A O 1
ATOM 2819 N N . GLY A 1 337 ? -6.733 21.590 23.532 1.00 96.81 337 GLY A N 1
ATOM 2820 C CA . GLY A 1 337 ? -8.149 21.442 23.913 1.00 96.81 337 GLY A CA 1
ATOM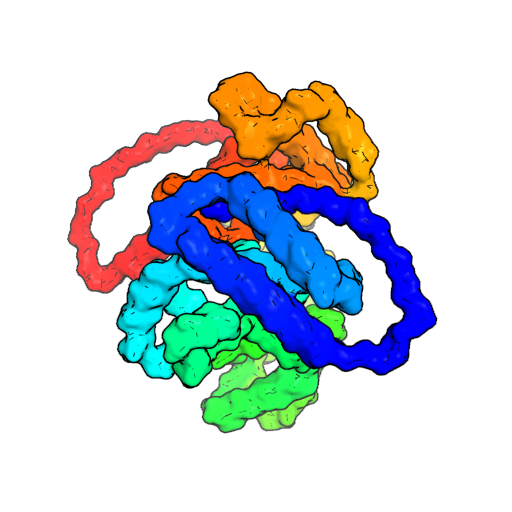 2821 C C . GLY A 1 337 ? -9.122 21.154 22.757 1.00 96.81 337 GLY A C 1
ATOM 2822 O O . GLY A 1 337 ? -10.333 21.112 22.958 1.00 96.81 337 GLY A O 1
ATOM 2823 N N . LYS A 1 338 ? -8.619 21.017 21.528 1.00 97.38 338 LYS A N 1
ATOM 2824 C CA . LYS A 1 338 ? -9.400 20.855 20.294 1.00 97.38 338 LYS A CA 1
ATOM 2825 C C . LYS A 1 338 ? -8.920 19.692 19.431 1.00 97.38 338 LYS A C 1
ATOM 2827 O O . LYS A 1 338 ? -9.432 19.530 18.332 1.00 97.38 338 LYS A O 1
ATOM 2832 N N . LEU A 1 339 ? -7.986 18.860 19.896 1.00 96.56 339 LEU A N 1
ATOM 2833 C CA . LEU A 1 339 ? -7.467 17.739 19.098 1.00 96.56 339 LEU A CA 1
ATOM 2834 C C . LEU A 1 339 ? -8.542 16.701 18.737 1.00 96.56 339 LEU A C 1
ATOM 2836 O O . LEU A 1 339 ? -8.380 15.994 17.745 1.00 96.56 339 LEU A O 1
ATOM 2840 N N . TYR A 1 340 ? -9.669 16.670 19.461 1.00 96.19 340 TYR A N 1
ATOM 2841 C CA . TYR A 1 340 ? -10.829 15.833 19.128 1.00 96.19 340 TYR A CA 1
ATOM 2842 C C . TYR A 1 340 ? -11.346 16.064 17.699 1.00 96.19 340 TYR A C 1
ATOM 2844 O O . TYR A 1 340 ? -11.904 15.148 17.098 1.00 96.19 340 TYR A O 1
ATOM 2852 N N . VAL A 1 341 ? -11.130 17.257 17.121 1.00 97.31 341 VAL A N 1
ATOM 2853 C CA . VAL A 1 341 ? -11.590 17.560 15.758 1.00 97.31 341 VAL A CA 1
ATOM 2854 C C . VAL A 1 341 ? -10.913 16.689 14.706 1.00 97.31 341 VAL A C 1
ATOM 2856 O O . VAL A 1 341 ? -11.458 16.547 13.618 1.00 97.31 341 VAL A O 1
ATOM 2859 N N . LEU A 1 342 ? -9.743 16.106 15.002 1.00 95.69 342 LEU A N 1
ATOM 2860 C CA . LEU A 1 342 ? -9.065 15.162 14.111 1.00 95.69 342 LEU A CA 1
ATOM 2861 C C . LEU A 1 342 ? -9.852 13.859 13.935 1.00 95.69 342 LEU A C 1
ATOM 2863 O O . LEU A 1 342 ? -9.725 13.221 12.893 1.00 95.69 342 LEU A O 1
ATOM 2867 N N . GLU A 1 343 ? -10.673 13.496 14.919 1.00 92.06 343 GLU A N 1
ATOM 2868 C CA . GLU A 1 343 ? -11.534 12.315 14.878 1.00 92.06 343 GLU A CA 1
ATOM 2869 C C . GLU A 1 343 ? -12.960 12.683 14.464 1.00 92.06 343 GLU A C 1
ATOM 2871 O O . GLU A 1 343 ? -13.519 12.058 13.569 1.00 92.06 343 GLU A O 1
ATOM 2876 N N . ILE A 1 344 ? -13.547 13.715 15.083 1.00 91.56 344 ILE A N 1
ATOM 2877 C CA . ILE A 1 344 ? -14.947 14.101 14.872 1.00 91.56 344 ILE A CA 1
ATOM 2878 C C . ILE A 1 344 ? -15.043 15.623 14.743 1.00 91.56 344 ILE A C 1
ATOM 2880 O O . ILE A 1 344 ? -14.851 16.355 15.711 1.00 91.56 344 ILE A O 1
ATOM 2884 N N . ALA A 1 345 ? -15.395 16.111 13.550 1.00 92.50 345 ALA A N 1
ATOM 2885 C CA . ALA A 1 345 ? -15.645 17.532 13.299 1.00 92.50 345 ALA A CA 1
ATOM 2886 C C . ALA A 1 345 ? -17.151 17.789 13.132 1.00 92.50 345 ALA A C 1
ATOM 2888 O O . ALA A 1 345 ? -17.733 17.480 12.090 1.00 92.50 345 ALA A O 1
ATOM 2889 N N . SER A 1 346 ? -17.781 18.367 14.156 1.00 89.25 346 SER A N 1
ATOM 2890 C CA . SER A 1 346 ? -19.243 18.505 14.242 1.00 89.25 346 SER A CA 1
ATOM 2891 C C . SER A 1 346 ? -19.795 19.764 13.557 1.00 89.25 346 SER A C 1
ATOM 2893 O O . SER A 1 346 ? -20.977 19.825 13.221 1.00 89.25 346 SER A O 1
ATOM 2895 N N . GLY A 1 347 ? -18.938 20.754 13.281 1.00 93.94 347 GLY A N 1
ATOM 2896 C CA . GLY A 1 347 ? -19.338 22.035 12.694 1.00 93.94 347 GLY A CA 1
ATOM 2897 C C . GLY A 1 347 ? -18.308 22.654 11.748 1.00 93.94 347 GLY A C 1
ATOM 2898 O O . GLY A 1 347 ? -17.218 22.126 11.535 1.00 93.94 347 GLY A O 1
ATOM 2899 N N . GLY A 1 348 ? -18.658 23.806 11.163 1.00 95.94 348 GLY A N 1
ATOM 2900 C CA . GLY A 1 348 ? -17.777 24.543 10.244 1.00 95.94 348 GLY A CA 1
ATOM 2901 C C . GLY A 1 348 ? -16.454 24.957 10.896 1.00 95.94 348 GLY A C 1
ATOM 2902 O O . GLY A 1 348 ? -15.392 24.700 10.339 1.00 95.94 348 GLY A O 1
ATOM 2903 N N . LYS A 1 349 ? -16.517 25.485 12.124 1.00 97.31 349 LYS A N 1
ATOM 2904 C CA . LYS A 1 349 ? -15.338 25.884 12.906 1.00 97.31 349 LYS A CA 1
ATOM 2905 C C . LYS A 1 349 ? -14.413 24.700 13.220 1.00 97.31 349 LYS A C 1
ATOM 2907 O O . LYS A 1 349 ? -13.199 24.826 13.098 1.00 97.31 349 LYS A O 1
ATOM 2912 N N . ASP A 1 350 ? -14.972 23.537 13.559 1.00 97.31 350 ASP A N 1
ATOM 2913 C CA . ASP A 1 350 ? -14.188 22.316 13.797 1.00 97.31 350 ASP A CA 1
ATOM 2914 C C . ASP A 1 350 ? -13.487 21.854 12.518 1.00 97.31 350 ASP A C 1
ATOM 2916 O O . ASP A 1 350 ? -12.316 21.484 12.546 1.00 97.31 350 ASP A O 1
ATOM 2920 N N . LYS A 1 351 ? -14.183 21.918 11.373 1.00 95.94 351 LYS A N 1
ATOM 2921 C CA . LYS A 1 351 ? -13.609 21.581 10.063 1.00 95.94 351 LYS A CA 1
ATOM 2922 C C . LYS A 1 351 ? -12.466 22.521 9.688 1.00 95.94 351 LYS A C 1
ATOM 2924 O O . LYS A 1 351 ? -11.463 22.054 9.155 1.00 95.94 351 LYS A O 1
ATOM 2929 N N . GLU A 1 352 ? -12.597 23.815 9.971 1.00 97.19 352 GLU A N 1
ATOM 2930 C CA . GLU A 1 352 ? -11.525 24.798 9.778 1.00 97.19 352 GLU A CA 1
ATOM 2931 C C . GLU A 1 352 ? -10.307 24.471 10.644 1.00 97.19 352 GLU A C 1
ATOM 2933 O O . GLU A 1 352 ? -9.198 24.394 10.122 1.00 97.19 352 GLU A O 1
ATOM 2938 N N . ILE A 1 353 ? -10.505 24.185 11.936 1.00 97.88 353 ILE A N 1
ATOM 2939 C CA . ILE A 1 353 ? -9.412 23.805 12.843 1.00 97.88 353 ILE A CA 1
ATOM 2940 C C . ILE A 1 353 ? -8.749 22.503 12.383 1.00 97.88 353 ILE A C 1
ATOM 2942 O O . ILE A 1 353 ? -7.525 22.441 12.292 1.00 97.88 353 ILE A O 1
ATOM 2946 N N . ARG A 1 354 ? -9.536 21.478 12.029 1.00 97.75 354 ARG A N 1
ATOM 2947 C CA . ARG A 1 354 ? -9.017 20.212 11.496 1.00 97.75 354 ARG A CA 1
ATOM 2948 C C . ARG A 1 354 ? -8.175 20.438 10.245 1.00 97.75 354 ARG A C 1
ATOM 2950 O O . ARG A 1 354 ? -7.094 19.864 10.135 1.00 97.75 354 ARG A O 1
ATOM 2957 N N . ASN A 1 355 ? -8.656 21.262 9.314 1.00 97.50 355 ASN A N 1
ATOM 2958 C CA . ASN A 1 355 ? -7.914 21.595 8.102 1.00 97.50 355 ASN A CA 1
ATOM 2959 C C . ASN A 1 355 ? -6.587 22.283 8.448 1.00 97.50 355 ASN A C 1
ATOM 2961 O O . ASN A 1 355 ? -5.554 21.844 7.952 1.00 97.50 355 ASN A O 1
ATOM 2965 N N . SER A 1 356 ? -6.593 23.269 9.350 1.00 97.69 356 SER A N 1
ATOM 2966 C CA . SER A 1 356 ? -5.375 23.948 9.810 1.00 97.69 356 SER A CA 1
ATOM 2967 C C . SER A 1 356 ? -4.356 22.982 10.426 1.00 97.69 356 SER A C 1
ATOM 2969 O O . SER A 1 356 ? -3.175 23.047 10.084 1.00 97.69 356 SER A O 1
ATOM 2971 N N . ILE A 1 357 ? -4.798 22.045 11.276 1.00 98.25 357 ILE A N 1
ATOM 2972 C CA . ILE A 1 357 ? -3.911 21.026 11.862 1.00 98.25 357 ILE A CA 1
ATOM 2973 C C . ILE A 1 357 ? -3.358 20.097 10.770 1.00 98.25 357 ILE A C 1
ATOM 2975 O O . ILE A 1 357 ? -2.155 19.850 10.724 1.00 98.25 357 ILE A O 1
ATOM 2979 N N . CYS A 1 358 ? -4.203 19.614 9.851 1.00 98.31 358 CYS A N 1
ATOM 2980 C CA . CYS A 1 358 ? -3.767 18.736 8.758 1.00 98.31 358 CYS A CA 1
ATOM 2981 C C . CYS A 1 358 ? -2.736 19.413 7.847 1.00 98.31 358 CYS A C 1
ATOM 2983 O O . CYS A 1 358 ? -1.778 18.777 7.417 1.00 98.31 358 CYS A O 1
ATOM 2985 N N . GLU A 1 359 ? -2.907 20.702 7.555 1.00 97.94 359 GLU A N 1
ATOM 2986 C CA . GLU A 1 359 ? -1.944 21.473 6.769 1.00 97.94 359 GLU A CA 1
ATOM 2987 C C . GLU A 1 359 ? -0.609 21.654 7.484 1.00 97.94 359 GLU A C 1
ATOM 2989 O O . GLU A 1 359 ? 0.445 21.562 6.852 1.00 97.94 359 GLU A O 1
ATOM 2994 N N . ALA A 1 360 ? -0.638 21.913 8.792 1.00 97.81 360 ALA A N 1
ATOM 2995 C CA . ALA A 1 360 ? 0.571 22.038 9.591 1.00 97.81 360 ALA A CA 1
ATOM 2996 C C . ALA A 1 360 ? 1.331 20.703 9.667 1.00 97.81 360 ALA A C 1
ATOM 2998 O O . ALA A 1 360 ? 2.538 20.674 9.419 1.00 97.81 360 ALA A O 1
ATOM 2999 N N . LEU A 1 361 ? 0.620 19.590 9.885 1.00 98.31 361 LEU A N 1
ATOM 3000 C CA . LEU A 1 361 ? 1.197 18.245 9.819 1.00 98.31 361 LEU A CA 1
ATOM 3001 C C . LEU A 1 361 ? 1.776 17.937 8.432 1.00 98.31 361 LEU A C 1
ATOM 3003 O O . LEU A 1 361 ? 2.874 17.396 8.343 1.00 98.31 361 LEU A O 1
ATOM 3007 N N . ALA A 1 362 ? 1.084 18.314 7.350 1.00 97.81 362 ALA A N 1
ATOM 3008 C CA . ALA A 1 362 ? 1.570 18.092 5.988 1.00 97.81 362 ALA A CA 1
ATOM 3009 C C . ALA A 1 362 ? 2.885 18.841 5.740 1.00 97.81 362 ALA A C 1
ATOM 3011 O O . ALA A 1 362 ? 3.825 18.265 5.200 1.00 97.81 362 ALA A O 1
ATOM 3012 N N . LYS A 1 363 ? 2.985 20.098 6.192 1.00 97.00 363 LYS A N 1
ATOM 3013 C CA . LYS A 1 363 ? 4.216 20.898 6.089 1.00 97.00 363 LYS A CA 1
ATOM 3014 C C . LYS A 1 363 ? 5.374 20.284 6.875 1.00 97.00 363 LYS A C 1
ATOM 3016 O O . LYS A 1 363 ? 6.489 20.268 6.369 1.00 97.00 363 LYS A O 1
ATOM 3021 N N . LEU A 1 364 ? 5.129 19.783 8.087 1.00 97.62 364 LEU A N 1
ATOM 3022 C CA . LEU A 1 364 ? 6.152 19.088 8.879 1.00 97.62 364 LEU A CA 1
ATOM 3023 C C . LEU A 1 364 ? 6.591 17.777 8.216 1.00 97.62 364 LEU A C 1
ATOM 3025 O O . LEU A 1 364 ? 7.784 17.523 8.071 1.00 97.62 364 LEU A O 1
ATOM 3029 N N . ALA A 1 365 ? 5.640 16.983 7.727 1.00 97.25 365 ALA A N 1
ATOM 3030 C CA . ALA A 1 365 ? 5.930 15.746 7.009 1.00 97.25 365 ALA A CA 1
ATOM 3031 C C . ALA A 1 365 ? 6.759 15.993 5.736 1.00 97.25 365 ALA A C 1
ATOM 3033 O O . ALA A 1 365 ? 7.708 15.261 5.459 1.00 97.25 365 ALA A O 1
ATOM 3034 N N . GLN A 1 366 ? 6.450 17.058 4.989 1.00 95.81 366 GLN A N 1
ATOM 3035 C CA . GLN A 1 366 ? 7.209 17.490 3.810 1.00 95.81 366 GLN A CA 1
ATOM 3036 C C . GLN A 1 366 ? 8.643 17.938 4.133 1.00 95.81 366 GLN A C 1
ATOM 3038 O O . GLN A 1 366 ? 9.488 17.914 3.243 1.00 95.81 366 GLN A O 1
ATOM 3043 N N . LYS A 1 367 ? 8.936 18.331 5.381 1.00 96.38 367 LYS A N 1
ATOM 3044 C CA . LYS A 1 367 ? 10.299 18.653 5.835 1.00 96.38 367 LYS A CA 1
ATOM 3045 C C . LYS A 1 367 ? 11.120 17.431 6.248 1.00 96.38 367 LYS A C 1
ATOM 3047 O O . LYS A 1 367 ? 12.330 17.568 6.357 1.00 96.38 367 LYS A O 1
ATOM 3052 N N . GLY A 1 368 ? 10.494 16.277 6.488 1.00 96.69 368 GLY A N 1
ATOM 3053 C CA . GLY A 1 368 ? 11.190 15.086 6.995 1.00 96.69 368 GLY A CA 1
ATOM 3054 C C . GLY A 1 368 ? 10.565 14.445 8.225 1.00 96.69 368 GLY A C 1
ATOM 3055 O O . GLY A 1 368 ? 10.905 13.303 8.521 1.00 96.69 368 GLY A O 1
ATOM 3056 N N . ASN A 1 369 ? 9.642 15.122 8.921 1.00 97.94 369 ASN A N 1
ATOM 3057 C CA . ASN A 1 369 ? 9.127 14.629 10.198 1.00 97.94 369 ASN A CA 1
ATOM 3058 C C . ASN A 1 369 ? 8.207 13.405 10.008 1.00 97.94 369 ASN A C 1
ATOM 3060 O O . ASN A 1 369 ? 7.060 13.516 9.553 1.00 97.94 369 ASN A O 1
ATOM 3064 N N . VAL A 1 370 ? 8.704 12.224 10.378 1.00 97.25 370 VAL A N 1
ATOM 3065 C CA . VAL A 1 370 ? 8.011 10.937 10.215 1.00 97.25 370 VAL A CA 1
ATOM 3066 C C . VAL A 1 370 ? 6.797 10.829 11.141 1.00 97.25 370 VAL A C 1
ATOM 3068 O O . VAL A 1 370 ? 5.763 10.299 10.729 1.00 97.25 370 VAL A O 1
ATOM 3071 N N . ASN A 1 371 ? 6.865 11.393 12.350 1.00 97.50 371 ASN A N 1
ATOM 3072 C CA . ASN A 1 371 ? 5.759 11.365 13.313 1.00 97.50 371 ASN A CA 1
ATOM 3073 C C . ASN A 1 371 ? 4.570 12.186 12.804 1.00 97.50 371 ASN A C 1
ATOM 3075 O O . ASN A 1 371 ? 3.437 11.697 12.785 1.00 97.50 371 ASN A O 1
ATOM 3079 N N . ALA A 1 372 ? 4.837 13.383 12.271 1.00 98.00 372 ALA A N 1
ATOM 3080 C CA . ALA A 1 372 ? 3.815 14.208 11.636 1.00 98.00 372 ALA A CA 1
ATOM 3081 C C . ALA A 1 372 ? 3.187 13.512 10.414 1.00 98.00 372 ALA A C 1
ATOM 3083 O O . ALA A 1 372 ? 1.963 13.541 10.250 1.00 98.00 372 ALA A O 1
ATOM 3084 N N . LYS A 1 373 ? 4.002 12.836 9.585 1.00 97.81 373 LYS A N 1
ATOM 3085 C CA . LYS A 1 373 ? 3.520 12.035 8.445 1.00 97.81 373 LYS A CA 1
ATOM 3086 C C . LYS A 1 373 ? 2.558 10.943 8.905 1.00 97.81 373 LYS A C 1
ATOM 3088 O O . LYS A 1 373 ? 1.462 10.836 8.362 1.00 97.81 373 LYS A O 1
ATOM 3093 N N . ASN A 1 374 ? 2.965 10.146 9.891 1.00 97.06 374 ASN A N 1
ATOM 3094 C CA . ASN A 1 374 ? 2.180 9.019 10.390 1.00 97.06 374 ASN A CA 1
ATOM 3095 C C . ASN A 1 374 ? 0.868 9.501 11.017 1.00 97.06 374 ASN A C 1
ATOM 3097 O O . ASN A 1 374 ? -0.195 8.980 10.685 1.00 97.06 374 ASN A O 1
ATOM 3101 N N . LYS A 1 375 ? 0.916 10.566 11.828 1.00 97.75 375 LYS A N 1
ATOM 3102 C CA . LYS A 1 375 ? -0.284 11.158 12.429 1.00 97.75 375 LYS A CA 1
ATOM 3103 C C . LYS A 1 375 ? -1.259 11.675 11.372 1.00 97.75 375 LYS A C 1
ATOM 3105 O O . LYS A 1 375 ? -2.457 11.416 11.468 1.00 97.75 375 LYS A O 1
ATOM 3110 N N . LEU A 1 376 ? -0.766 12.377 10.349 1.00 98.25 376 LEU A N 1
ATOM 3111 C CA . LEU A 1 376 ? -1.608 12.849 9.250 1.00 98.25 376 LEU A CA 1
ATOM 3112 C C . LEU A 1 376 ? -2.176 11.695 8.422 1.00 98.25 376 LEU A C 1
ATOM 3114 O O . LEU A 1 376 ? -3.330 11.762 8.003 1.00 98.25 376 LEU A O 1
ATOM 3118 N N . ALA A 1 377 ? -1.386 10.645 8.189 1.00 97.31 377 ALA A N 1
ATOM 3119 C CA . ALA A 1 377 ? -1.829 9.471 7.453 1.00 97.31 377 ALA A CA 1
ATOM 3120 C C . ALA A 1 377 ? -2.966 8.739 8.181 1.00 97.31 377 ALA A C 1
ATOM 3122 O O . ALA A 1 377 ? -3.945 8.375 7.531 1.00 97.31 377 ALA A O 1
ATOM 3123 N N . ASP A 1 378 ? -2.888 8.608 9.507 1.00 95.56 378 ASP A N 1
ATOM 3124 C CA . ASP A 1 378 ? -3.962 8.044 10.334 1.00 95.56 378 ASP A CA 1
ATOM 3125 C C . ASP A 1 378 ? -5.246 8.879 10.245 1.00 95.56 378 ASP A C 1
ATOM 3127 O O . ASP A 1 378 ? -6.316 8.349 9.937 1.00 95.56 378 ASP A O 1
ATOM 3131 N N . VAL A 1 379 ? -5.150 10.201 10.437 1.00 96.81 379 VAL A N 1
ATOM 3132 C CA . VAL A 1 379 ? -6.305 11.116 10.328 1.00 96.81 379 VAL A CA 1
ATOM 3133 C C . VAL A 1 379 ? -6.940 11.033 8.938 1.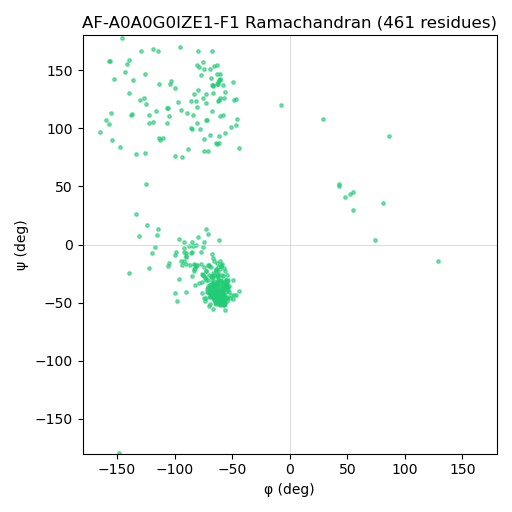00 96.81 379 VAL A C 1
ATOM 3135 O O . VAL A 1 379 ? -8.158 10.903 8.799 1.00 96.81 379 VAL A O 1
ATOM 3138 N N . ALA A 1 380 ? -6.113 11.068 7.893 1.00 97.06 380 ALA A N 1
ATOM 3139 C CA . ALA A 1 380 ? -6.560 10.936 6.516 1.00 97.06 380 ALA A CA 1
ATOM 3140 C C . ALA A 1 380 ? -7.236 9.584 6.269 1.00 97.06 380 ALA A C 1
ATOM 3142 O O . ALA A 1 380 ? -8.278 9.537 5.622 1.00 97.06 380 ALA A O 1
ATOM 3143 N N . TYR A 1 381 ? -6.681 8.493 6.796 1.00 95.25 381 TYR A N 1
ATOM 3144 C CA . TYR A 1 381 ? -7.253 7.161 6.656 1.00 95.25 381 TYR A CA 1
ATOM 3145 C C . TYR A 1 381 ? -8.648 7.078 7.282 1.00 95.25 381 TYR A C 1
ATOM 3147 O O . TYR A 1 381 ? -9.579 6.625 6.614 1.00 95.25 381 TYR A O 1
ATOM 3155 N N . HIS A 1 382 ? -8.819 7.568 8.513 1.00 93.19 382 HIS A N 1
ATOM 3156 C CA . HIS A 1 382 ? -10.130 7.630 9.164 1.00 93.19 382 HIS A CA 1
ATOM 3157 C C . HIS A 1 382 ? -11.138 8.436 8.339 1.00 93.19 382 HIS A C 1
ATOM 3159 O O . HIS A 1 382 ? -12.240 7.954 8.076 1.00 93.19 382 HIS A O 1
ATOM 3165 N N . GLN A 1 383 ? -10.733 9.601 7.831 1.00 95.94 383 GLN A N 1
ATOM 3166 C CA . GLN A 1 383 ? -11.596 10.418 6.983 1.00 95.94 383 GLN A CA 1
ATOM 3167 C C . GLN A 1 383 ? -11.966 9.721 5.662 1.00 95.94 383 GLN A C 1
ATOM 3169 O O . GLN A 1 383 ? -13.102 9.838 5.200 1.00 95.94 383 GLN A O 1
ATOM 3174 N N . VAL A 1 384 ? -11.036 8.975 5.055 1.00 95.69 384 VAL A N 1
ATOM 3175 C CA . VAL A 1 384 ? -11.322 8.188 3.850 1.00 95.69 384 VAL A CA 1
ATOM 3176 C C . VAL A 1 384 ? -12.319 7.073 4.151 1.00 95.69 384 VAL A C 1
ATOM 3178 O O . VAL A 1 384 ? -13.215 6.865 3.343 1.00 95.69 384 VAL A O 1
ATOM 3181 N N . GLN A 1 385 ? -12.224 6.391 5.297 1.00 93.12 385 GLN A N 1
ATOM 3182 C CA . GLN A 1 385 ? -13.202 5.360 5.675 1.00 93.12 385 GLN A CA 1
ATOM 3183 C C . GLN A 1 385 ? -14.630 5.922 5.735 1.00 93.12 385 GLN A C 1
ATOM 3185 O O . GLN A 1 385 ? -15.560 5.276 5.252 1.00 93.12 385 GLN A O 1
ATOM 3190 N N . GLU A 1 386 ? -14.805 7.142 6.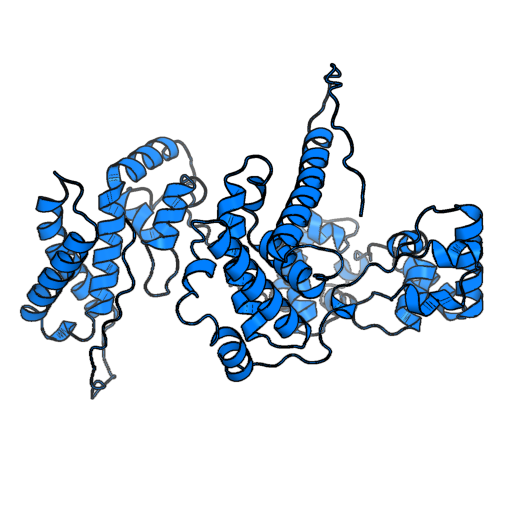244 1.00 93.31 386 GLU A N 1
ATOM 3191 C CA . GLU A 1 386 ? -16.099 7.832 6.195 1.00 93.31 386 GLU A CA 1
ATOM 3192 C C . GLU A 1 386 ? -16.538 8.116 4.753 1.00 93.31 386 GLU A C 1
ATOM 3194 O O . GLU A 1 386 ? -17.657 7.786 4.370 1.00 93.31 386 GLU A O 1
ATOM 3199 N N . TRP A 1 387 ? -15.651 8.662 3.915 1.00 95.69 387 TRP A N 1
ATOM 3200 C CA . TRP A 1 387 ? -15.972 8.958 2.514 1.00 95.69 387 TRP A CA 1
ATOM 3201 C C . TRP A 1 387 ? -16.265 7.712 1.678 1.00 95.69 387 TRP A C 1
ATOM 3203 O O . TRP A 1 387 ? -17.024 7.788 0.717 1.00 95.69 387 TRP A O 1
ATOM 3213 N N . THR A 1 388 ? -15.710 6.549 2.031 1.00 93.38 388 THR A N 1
ATOM 3214 C CA . THR A 1 388 ? -16.024 5.290 1.337 1.00 93.38 388 THR A CA 1
ATOM 3215 C C . THR A 1 388 ? -17.455 4.807 1.552 1.00 93.38 388 THR A C 1
ATOM 3217 O O . THR A 1 388 ? -17.877 3.888 0.859 1.00 93.38 388 THR A O 1
ATOM 3220 N N . MET A 1 389 ? -18.222 5.436 2.449 1.00 91.56 389 MET A N 1
ATOM 3221 C CA . MET A 1 389 ? -19.670 5.226 2.525 1.00 91.56 389 MET A CA 1
ATOM 3222 C C . MET A 1 389 ? -20.407 5.829 1.319 1.00 91.56 389 MET A C 1
ATOM 3224 O O . MET A 1 389 ? -21.540 5.447 1.036 1.00 91.56 389 MET A O 1
ATOM 3228 N N . GLU A 1 390 ? -19.781 6.755 0.587 1.00 91.75 390 GLU A N 1
ATOM 3229 C CA . GLU A 1 390 ? -20.336 7.291 -0.651 1.00 91.75 390 GLU A CA 1
ATOM 3230 C C . GLU A 1 390 ? -20.106 6.311 -1.821 1.00 91.75 390 GLU A C 1
ATOM 3232 O O . GLU A 1 390 ? -18.968 5.878 -2.047 1.00 91.75 390 GLU A O 1
ATOM 3237 N N . PRO A 1 391 ? -21.128 6.018 -2.652 1.00 89.88 391 PRO A N 1
ATOM 3238 C CA . PRO A 1 391 ? -21.022 5.035 -3.741 1.00 89.88 391 PRO A CA 1
ATOM 3239 C C . PRO A 1 391 ? -19.872 5.292 -4.728 1.00 89.88 391 PRO A C 1
ATOM 3241 O O . PRO A 1 391 ? -19.287 4.374 -5.300 1.00 89.88 391 PRO A O 1
ATOM 3244 N N . GLN A 1 392 ? -19.510 6.560 -4.930 1.00 91.25 392 GLN A N 1
ATOM 3245 C CA . GLN A 1 392 ? -18.429 6.961 -5.832 1.00 91.25 392 GLN A CA 1
ATOM 3246 C C . GLN A 1 392 ? -17.023 6.598 -5.323 1.00 91.25 392 GLN A C 1
ATOM 3248 O O . GLN A 1 392 ? -16.079 6.553 -6.118 1.00 91.25 392 GLN A O 1
ATOM 3253 N N . LEU A 1 393 ? -16.876 6.316 -4.025 1.00 93.00 393 LEU A N 1
ATOM 3254 C CA . LEU A 1 393 ? -15.611 5.982 -3.368 1.00 93.00 393 LEU A CA 1
ATOM 3255 C C . LEU A 1 393 ? -15.604 4.588 -2.721 1.00 93.00 393 LEU A C 1
ATOM 3257 O O . LEU A 1 393 ? -14.528 4.126 -2.351 1.00 93.00 393 LEU A O 1
ATOM 3261 N N . GLU A 1 394 ? -16.738 3.884 -2.666 1.00 92.31 394 GLU A N 1
ATOM 3262 C CA . GLU A 1 394 ? -16.906 2.541 -2.074 1.00 92.31 394 GLU A CA 1
ATOM 3263 C C . GLU A 1 394 ? -15.791 1.549 -2.446 1.00 92.31 394 GLU A C 1
ATOM 3265 O O . GLU A 1 394 ? -15.268 0.815 -1.612 1.00 92.31 394 GLU A O 1
ATOM 3270 N N . GLN A 1 395 ? -15.324 1.567 -3.694 1.00 88.31 395 GLN A N 1
ATOM 3271 C CA . GLN A 1 395 ? -14.253 0.675 -4.154 1.00 88.31 395 GLN A CA 1
ATOM 3272 C C . GLN A 1 395 ? -12.921 0.808 -3.392 1.00 88.31 395 GLN A C 1
ATOM 3274 O O . GLN A 1 395 ? -12.081 -0.090 -3.484 1.00 88.31 395 GLN A O 1
ATOM 3279 N N . PHE A 1 396 ? -12.696 1.915 -2.678 1.00 90.94 396 PHE A N 1
ATOM 3280 C CA . PHE A 1 396 ? -11.523 2.106 -1.828 1.00 90.94 396 PHE A CA 1
ATOM 3281 C C . PHE A 1 396 ? -11.656 1.412 -0.463 1.00 90.94 396 PHE A C 1
ATOM 3283 O O . PHE A 1 396 ? -10.629 1.130 0.152 1.00 90.94 396 PHE A O 1
ATOM 3290 N N . GLN A 1 397 ? -12.868 1.043 -0.029 1.00 87.50 397 GLN A N 1
ATOM 3291 C CA . GLN A 1 397 ? -13.125 0.341 1.238 1.00 87.50 397 GLN A CA 1
ATOM 3292 C C . GLN A 1 397 ? -12.322 -0.965 1.348 1.00 87.50 397 GLN A C 1
ATOM 3294 O O . GLN A 1 397 ? -11.796 -1.309 2.406 1.00 87.50 397 GLN A O 1
ATOM 3299 N N . TYR A 1 398 ? -12.165 -1.672 0.227 1.00 82.88 398 TYR A N 1
ATOM 3300 C CA . TYR A 1 398 ? -11.460 -2.955 0.152 1.00 82.88 398 TYR A CA 1
ATOM 3301 C C . TYR A 1 398 ? -9.994 -2.831 -0.291 1.00 82.88 398 TYR A C 1
ATOM 3303 O O . TYR A 1 398 ? -9.324 -3.843 -0.501 1.00 82.88 398 TYR A O 1
ATOM 3311 N N . ARG A 1 399 ? -9.483 -1.604 -0.457 1.00 86.12 399 ARG A N 1
ATOM 3312 C CA . ARG A 1 399 ? -8.160 -1.318 -1.034 1.00 86.12 399 ARG A CA 1
ATOM 3313 C C . ARG A 1 399 ? -7.300 -0.465 -0.104 1.00 86.12 399 ARG A C 1
ATOM 3315 O O . ARG A 1 399 ? -6.760 0.559 -0.513 1.00 86.12 399 ARG A O 1
ATOM 3322 N N . ILE A 1 400 ? -7.162 -0.905 1.145 1.00 80.69 400 ILE A N 1
ATOM 3323 C CA . ILE A 1 400 ? -6.430 -0.181 2.198 1.00 80.69 400 ILE A CA 1
ATOM 3324 C C . ILE A 1 400 ? -5.012 0.202 1.741 1.00 80.69 400 ILE A C 1
ATOM 3326 O O . ILE A 1 400 ? -4.630 1.363 1.858 1.00 80.69 400 ILE A O 1
ATOM 3330 N N . ASP A 1 401 ? -4.272 -0.729 1.134 1.00 78.56 401 ASP A N 1
ATOM 3331 C CA . ASP A 1 401 ? -2.902 -0.469 0.672 1.00 78.56 401 ASP A CA 1
ATOM 3332 C C . ASP A 1 401 ? -2.858 0.601 -0.437 1.00 78.56 401 ASP A C 1
ATOM 3334 O O . ASP A 1 401 ? -1.976 1.462 -0.448 1.00 78.56 401 ASP A O 1
ATOM 3338 N N . ASP A 1 402 ? -3.830 0.602 -1.361 1.00 85.25 402 ASP A N 1
ATOM 3339 C CA . ASP A 1 402 ? -3.925 1.636 -2.401 1.00 85.25 402 ASP A CA 1
ATOM 3340 C C . ASP A 1 402 ? -4.236 3.005 -1.780 1.00 85.25 402 ASP A C 1
ATOM 3342 O O . ASP A 1 402 ? -3.682 4.014 -2.222 1.00 85.25 402 ASP A O 1
ATOM 3346 N N . VAL A 1 403 ? -5.112 3.045 -0.768 1.00 91.62 403 VAL A N 1
ATOM 3347 C CA . VAL A 1 403 ? -5.488 4.271 -0.051 1.00 91.62 403 VAL A CA 1
ATOM 3348 C C . VAL A 1 403 ? -4.286 4.857 0.674 1.00 91.62 403 VAL A C 1
ATOM 3350 O O . VAL A 1 403 ? -3.993 6.030 0.465 1.00 91.62 403 VAL A O 1
ATOM 3353 N N . MET A 1 404 ? -3.542 4.058 1.442 1.00 92.50 404 MET A N 1
ATOM 3354 C CA . MET A 1 404 ? -2.357 4.543 2.161 1.00 92.50 404 MET A CA 1
ATOM 3355 C C . MET A 1 404 ? -1.300 5.097 1.201 1.00 92.50 404 MET A C 1
ATOM 3357 O O . MET A 1 404 ? -0.784 6.192 1.412 1.00 92.50 404 MET A O 1
ATOM 3361 N N . ASN A 1 405 ? -1.072 4.421 0.070 1.00 88.50 405 ASN A N 1
ATOM 3362 C CA . ASN A 1 405 ? -0.186 4.920 -0.984 1.00 88.50 405 ASN A CA 1
ATOM 3363 C C . ASN A 1 405 ? -0.674 6.239 -1.615 1.00 88.50 405 ASN A C 1
ATOM 3365 O O . ASN A 1 405 ? 0.133 7.048 -2.077 1.00 88.50 405 ASN A O 1
ATOM 3369 N N . ILE A 1 406 ? -1.990 6.456 -1.714 1.00 94.19 406 ILE A N 1
ATOM 3370 C CA . ILE A 1 406 ? -2.563 7.721 -2.203 1.00 94.19 406 ILE A CA 1
ATOM 3371 C C . ILE A 1 406 ? -2.387 8.819 -1.159 1.00 94.19 406 ILE A C 1
ATOM 3373 O O . ILE A 1 406 ? -1.961 9.911 -1.522 1.00 94.19 406 ILE A O 1
ATOM 3377 N N . VAL A 1 407 ? -2.682 8.524 0.106 1.00 96.12 407 VAL A N 1
ATOM 3378 C CA . VAL A 1 407 ? -2.538 9.454 1.227 1.00 96.12 407 VAL A CA 1
ATOM 3379 C C . VAL A 1 407 ? -1.097 9.937 1.329 1.00 96.12 407 VAL A C 1
ATOM 3381 O O . VAL A 1 407 ? -0.869 11.140 1.286 1.00 96.12 407 VAL A O 1
ATOM 3384 N N . GLU A 1 408 ? -0.124 9.026 1.353 1.00 94.69 408 GLU A N 1
ATOM 3385 C CA . GLU A 1 408 ? 1.296 9.378 1.446 1.00 94.69 408 GLU A CA 1
ATOM 3386 C C . GLU A 1 408 ? 1.740 10.275 0.283 1.00 94.69 408 GLU A C 1
ATOM 3388 O O . GLU A 1 408 ? 2.364 11.314 0.487 1.00 94.69 408 GLU A O 1
ATOM 3393 N N . ARG A 1 409 ? 1.321 9.955 -0.947 1.00 92.94 409 ARG A N 1
ATOM 3394 C CA . ARG A 1 409 ? 1.547 10.836 -2.104 1.00 92.94 409 ARG A CA 1
ATOM 3395 C C . ARG A 1 409 ? 0.918 12.205 -1.900 1.00 92.94 409 ARG A C 1
ATOM 3397 O O . ARG A 1 409 ? 1.550 13.213 -2.198 1.00 92.94 409 ARG A O 1
ATOM 3404 N N . CYS A 1 410 ? -0.326 12.251 -1.434 1.00 96.06 410 CYS A N 1
ATOM 3405 C CA . CYS A 1 410 ? -1.015 13.508 -1.201 1.00 96.06 410 CYS A CA 1
ATOM 3406 C C . CYS A 1 410 ? -0.291 14.363 -0.161 1.00 96.06 410 CYS A C 1
ATOM 3408 O O . CYS A 1 410 ? -0.225 15.568 -0.364 1.00 96.06 410 CYS A O 1
ATOM 3410 N N . ILE A 1 411 ? 0.286 13.767 0.890 1.00 96.75 411 ILE A N 1
ATOM 3411 C CA . ILE A 1 411 ? 1.083 14.485 1.897 1.00 96.75 411 ILE A CA 1
ATOM 3412 C C . ILE A 1 411 ? 2.244 15.214 1.218 1.00 96.75 411 ILE A C 1
ATOM 3414 O O . ILE A 1 411 ? 2.365 16.428 1.360 1.00 96.75 411 ILE A O 1
ATOM 3418 N N . TYR A 1 412 ? 3.037 14.521 0.400 1.00 94.88 412 TYR A N 1
ATOM 3419 C CA . TYR A 1 412 ? 4.204 15.130 -0.249 1.00 94.88 412 TYR A CA 1
ATOM 3420 C C . TYR A 1 412 ? 3.858 16.088 -1.400 1.00 94.88 412 TYR A C 1
ATOM 3422 O O . TYR A 1 412 ? 4.590 17.041 -1.646 1.00 94.88 412 TYR A O 1
ATOM 3430 N N . TYR A 1 413 ? 2.736 15.887 -2.098 1.00 93.12 413 TYR A N 1
ATOM 3431 C CA . TYR A 1 413 ? 2.325 16.761 -3.208 1.00 93.12 413 TYR A CA 1
ATOM 3432 C C . TYR A 1 413 ? 1.406 17.914 -2.821 1.00 93.12 413 TYR A C 1
ATOM 3434 O O . TYR A 1 413 ? 1.072 18.728 -3.688 1.00 93.12 413 TYR A O 1
ATOM 3442 N N . TYR A 1 414 ? 0.953 17.966 -1.572 1.00 95.88 414 TYR A N 1
ATOM 3443 C CA . TYR A 1 414 ? 0.054 19.014 -1.128 1.00 95.88 414 TYR A CA 1
ATOM 3444 C C . TYR A 1 414 ? 0.725 20.388 -1.232 1.00 95.88 414 TYR A C 1
ATOM 3446 O O . TYR A 1 414 ? 1.774 20.625 -0.639 1.00 95.88 414 TYR A O 1
ATOM 3454 N N . ASP A 1 415 ? 0.094 21.302 -1.967 1.00 92.75 415 ASP A N 1
ATOM 3455 C CA . ASP A 1 415 ? 0.511 22.698 -2.058 1.00 92.75 415 ASP A CA 1
ATOM 3456 C C . ASP A 1 415 ? -0.655 23.595 -1.608 1.00 92.75 415 ASP A C 1
ATOM 3458 O O . ASP A 1 415 ? -1.668 23.674 -2.322 1.00 92.75 415 ASP A O 1
ATOM 3462 N N . PRO A 1 416 ? -0.537 24.283 -0.456 1.00 91.56 416 PRO A N 1
ATOM 3463 C CA . PRO A 1 416 ? -1.593 25.149 0.065 1.00 91.56 416 PRO A CA 1
ATOM 3464 C C . PRO A 1 416 ? -1.866 26.372 -0.825 1.00 91.56 416 PRO A C 1
ATOM 3466 O O . PRO A 1 416 ? -2.888 27.030 -0.664 1.00 91.56 416 PRO A O 1
ATOM 3469 N N . LYS A 1 417 ? -0.985 26.697 -1.784 1.00 90.06 417 LYS A N 1
ATOM 3470 C CA . LYS A 1 417 ? -1.239 27.763 -2.769 1.00 90.06 417 LYS A CA 1
ATOM 3471 C C . LYS A 1 417 ? -2.216 27.330 -3.860 1.00 90.06 417 LYS A C 1
ATOM 3473 O O . LYS A 1 417 ? -2.848 28.177 -4.481 1.00 90.06 417 LYS A O 1
ATOM 3478 N N . ILE A 1 418 ? -2.306 26.024 -4.117 1.00 87.69 418 ILE A N 1
ATOM 3479 C CA . ILE A 1 418 ? -3.135 25.444 -5.181 1.00 87.69 418 ILE A CA 1
ATOM 3480 C C . ILE A 1 418 ? -4.449 24.917 -4.602 1.00 87.69 418 ILE A C 1
ATOM 3482 O O . ILE A 1 418 ? -5.508 25.068 -5.203 1.00 87.69 418 ILE A O 1
ATOM 3486 N N . SER A 1 419 ? -4.387 24.265 -3.441 1.00 90.12 419 SER A N 1
ATOM 3487 C CA . SER A 1 419 ? -5.535 23.598 -2.826 1.00 90.12 419 SER A CA 1
ATOM 3488 C C . SER A 1 419 ? -5.941 24.278 -1.526 1.00 90.12 419 SER A C 1
ATOM 3490 O O . SER A 1 419 ? -5.092 24.610 -0.712 1.00 90.12 419 SER A O 1
ATOM 3492 N N . LYS A 1 420 ? -7.255 24.431 -1.312 1.00 90.75 420 LYS A N 1
ATOM 3493 C CA . LYS A 1 420 ? -7.811 25.112 -0.129 1.00 90.75 420 LYS A CA 1
ATOM 3494 C C . LYS A 1 420 ? -7.553 24.395 1.198 1.00 90.75 420 LYS A C 1
ATOM 3496 O O . LYS A 1 420 ? -7.561 25.053 2.224 1.00 90.75 420 LYS A O 1
ATOM 3501 N N . SER A 1 421 ? -7.472 23.064 1.182 1.00 96.75 421 SER A N 1
ATOM 3502 C CA . SER A 1 421 ? -7.094 22.264 2.349 1.00 96.75 421 SER A CA 1
ATOM 3503 C C . SER A 1 421 ? -6.547 20.906 1.930 1.00 96.75 421 SER A C 1
ATOM 3505 O O . SER A 1 421 ? -6.862 20.404 0.842 1.00 96.75 421 SER A O 1
ATOM 3507 N N . PHE A 1 422 ? -5.767 20.283 2.815 1.00 97.94 422 PHE A N 1
ATOM 3508 C CA . PHE A 1 422 ? -5.207 18.951 2.588 1.00 97.94 422 PHE A CA 1
ATOM 3509 C C . PHE A 1 422 ? -6.291 17.893 2.332 1.00 97.94 422 PHE A C 1
ATOM 3511 O O . PHE A 1 422 ? -6.217 17.147 1.355 1.00 97.94 422 PHE A O 1
ATOM 3518 N N . LEU A 1 423 ? -7.340 17.860 3.161 1.00 97.50 423 LEU A N 1
ATOM 3519 C CA . LEU A 1 423 ? -8.423 16.883 3.018 1.00 97.50 423 LEU A CA 1
ATOM 3520 C C . LEU A 1 423 ? -9.198 17.074 1.704 1.00 97.50 423 LEU A C 1
ATOM 3522 O O . LEU A 1 423 ? -9.508 16.093 1.035 1.00 97.50 423 LEU A O 1
ATOM 3526 N N . ASN A 1 424 ? -9.432 18.316 1.267 1.00 96.81 424 ASN A N 1
ATOM 3527 C CA . ASN A 1 424 ? -10.070 18.577 -0.028 1.00 96.81 424 ASN A CA 1
ATOM 3528 C C . ASN A 1 424 ? -9.194 18.124 -1.207 1.00 96.81 424 ASN A C 1
ATOM 3530 O O . ASN A 1 424 ? -9.705 17.597 -2.201 1.00 96.81 424 ASN A O 1
ATOM 3534 N N . TYR A 1 425 ? -7.874 18.306 -1.100 1.00 97.38 425 TYR A N 1
ATOM 3535 C CA . TYR A 1 425 ? -6.917 17.816 -2.091 1.00 97.38 425 TYR A CA 1
ATOM 3536 C C . TYR A 1 425 ? -6.915 16.282 -2.174 1.00 97.38 425 TYR A C 1
ATOM 3538 O O . TYR A 1 425 ? -6.938 15.714 -3.274 1.00 97.38 425 TYR A O 1
ATOM 3546 N N . LEU A 1 426 ? -6.942 15.611 -1.021 1.00 97.56 426 LEU A N 1
ATOM 3547 C CA . LEU A 1 426 ? -7.041 14.158 -0.928 1.00 97.56 426 LEU A CA 1
ATOM 3548 C C . LEU A 1 426 ? -8.357 13.641 -1.531 1.00 97.56 426 LEU A C 1
ATOM 3550 O O . LEU A 1 426 ? -8.313 12.765 -2.396 1.00 97.56 426 LEU A O 1
ATOM 3554 N N . LEU A 1 427 ? -9.501 14.222 -1.153 1.00 97.00 427 LEU A N 1
ATOM 3555 C CA . LEU A 1 427 ? -10.819 13.860 -1.689 1.00 97.00 427 LEU A CA 1
ATOM 3556 C C . LEU A 1 427 ? -10.849 13.984 -3.218 1.00 97.00 427 LEU A C 1
ATOM 3558 O O . LEU A 1 427 ? -11.128 13.011 -3.915 1.00 97.00 427 LEU A O 1
ATOM 3562 N N . SER A 1 428 ? -10.423 15.134 -3.748 1.00 95.69 428 SER A N 1
ATOM 3563 C CA . SER A 1 428 ? -10.347 15.376 -5.197 1.00 95.69 428 SER A CA 1
ATOM 3564 C C . SER A 1 428 ? -9.451 14.359 -5.917 1.00 95.69 428 SER A C 1
ATOM 3566 O O . SER A 1 428 ? -9.669 14.013 -7.082 1.00 95.69 428 SER A O 1
ATOM 3568 N N . THR A 1 429 ? -8.391 13.894 -5.251 1.00 94.94 429 THR A N 1
ATOM 3569 C CA . THR A 1 429 ? -7.477 12.882 -5.794 1.00 94.94 429 THR A CA 1
ATOM 3570 C C . THR A 1 429 ? -8.137 11.505 -5.836 1.00 94.94 429 THR A C 1
ATOM 3572 O O . THR A 1 429 ? -7.993 10.788 -6.833 1.00 94.94 429 THR A O 1
ATOM 3575 N N . LEU A 1 430 ? -8.885 11.148 -4.791 1.00 95.56 430 LEU A N 1
ATOM 3576 C CA . LEU A 1 430 ? -9.650 9.906 -4.723 1.00 95.56 430 LEU A CA 1
ATOM 3577 C C . LEU A 1 430 ? -10.768 9.879 -5.768 1.00 95.56 430 LEU A C 1
ATOM 3579 O O . LEU A 1 430 ? -10.857 8.898 -6.502 1.00 95.56 430 LEU A O 1
ATOM 3583 N N . GLU A 1 431 ? -11.527 10.964 -5.930 1.00 94.56 431 GLU A N 1
ATOM 3584 C CA . GLU A 1 431 ? -12.561 11.105 -6.969 1.00 94.56 431 GLU A CA 1
ATOM 3585 C C . GLU A 1 431 ? -11.978 10.963 -8.384 1.00 94.56 431 GLU A C 1
ATOM 3587 O O . GLU A 1 431 ? -12.474 10.214 -9.225 1.00 94.56 431 GLU A O 1
ATOM 3592 N N . LYS A 1 432 ? -10.847 11.619 -8.674 1.00 91.31 432 LYS A N 1
ATOM 3593 C CA . LYS A 1 432 ? -10.185 11.476 -9.985 1.00 91.31 432 LYS A CA 1
ATOM 3594 C C . LYS A 1 432 ? -9.726 10.045 -10.242 1.00 91.31 432 LYS A C 1
ATOM 3596 O O . LYS A 1 432 ? -9.836 9.550 -11.367 1.00 91.31 432 LYS A O 1
ATOM 3601 N N . LYS A 1 433 ? -9.192 9.372 -9.219 1.00 89.62 433 LYS A N 1
ATOM 3602 C CA . LYS A 1 433 ? -8.838 7.955 -9.331 1.00 89.62 433 LYS A CA 1
ATOM 3603 C C . LYS A 1 433 ? -10.077 7.079 -9.478 1.00 89.62 433 LYS A C 1
ATOM 3605 O O . LYS A 1 433 ? -10.009 6.107 -10.231 1.00 89.62 433 LYS A O 1
ATOM 3610 N N . SER A 1 434 ? -11.186 7.423 -8.825 1.00 89.50 434 SER A N 1
ATOM 3611 C CA . SER A 1 434 ? -12.401 6.621 -8.868 1.00 89.50 434 SER A CA 1
ATOM 3612 C C . SER A 1 434 ? -13.018 6.567 -10.258 1.00 89.50 434 SER A C 1
ATOM 3614 O O . SER A 1 434 ? -13.344 5.479 -10.736 1.00 89.50 434 SER A O 1
ATOM 3616 N N . LEU A 1 435 ? -13.028 7.699 -10.962 1.00 85.19 435 LEU A N 1
ATOM 3617 C CA . LEU A 1 435 ? -13.419 7.786 -12.371 1.00 85.19 435 LEU A CA 1
ATOM 3618 C C . LEU A 1 435 ? -12.563 6.880 -13.270 1.00 85.19 435 LEU A C 1
ATOM 3620 O O . LEU A 1 435 ? -13.068 6.244 -14.196 1.00 85.19 435 LEU A O 1
ATOM 3624 N N . GLY A 1 436 ? -11.261 6.779 -12.983 1.00 78.50 436 GLY A N 1
ATOM 3625 C CA . GLY A 1 436 ? -10.354 5.877 -13.694 1.00 78.50 436 GLY A CA 1
ATOM 3626 C C . GLY A 1 436 ? -10.706 4.396 -13.518 1.00 78.50 436 GLY A C 1
ATOM 3627 O O . GLY A 1 436 ? -10.515 3.610 -14.447 1.00 78.50 436 GLY A O 1
ATOM 3628 N N . PHE A 1 437 ? -11.246 4.010 -12.359 1.00 68.62 437 PHE A N 1
ATOM 3629 C CA . PHE A 1 437 ? -11.736 2.652 -12.112 1.00 68.62 437 PHE A CA 1
ATOM 3630 C C . PHE A 1 437 ? -13.088 2.390 -12.780 1.00 68.62 437 PHE A C 1
ATOM 3632 O O . PHE A 1 437 ? -13.259 1.337 -13.391 1.00 68.62 437 PHE A O 1
ATOM 3639 N N . GLN A 1 438 ? -14.017 3.348 -12.724 1.00 69.25 438 GLN A N 1
ATOM 3640 C CA . GLN A 1 438 ? -15.327 3.229 -13.376 1.00 69.25 438 GLN A CA 1
ATOM 3641 C C . GLN A 1 438 ? -15.188 3.053 -14.891 1.00 69.25 438 GLN A C 1
ATOM 3643 O O . GLN A 1 438 ? -15.799 2.151 -15.458 1.00 69.25 438 GLN A O 1
ATOM 3648 N N . LYS A 1 439 ? -14.300 3.830 -15.526 1.00 66.88 439 LYS A N 1
ATOM 3649 C CA . LYS A 1 439 ? -14.023 3.710 -16.962 1.00 66.88 439 LYS A CA 1
ATOM 3650 C C . LYS A 1 439 ? -13.512 2.317 -17.349 1.00 66.88 439 LYS A C 1
ATOM 3652 O O . LYS A 1 439 ? -13.908 1.777 -18.374 1.00 66.88 439 LYS A O 1
ATOM 3657 N N . ARG A 1 440 ? -12.676 1.702 -16.503 1.00 55.59 440 ARG A N 1
ATOM 3658 C CA . ARG A 1 440 ? -12.199 0.328 -16.725 1.00 55.59 440 ARG A CA 1
ATOM 3659 C C . ARG A 1 440 ? -13.312 -0.702 -16.571 1.00 55.59 440 ARG A C 1
ATOM 3661 O O . ARG A 1 440 ? -13.336 -1.641 -17.351 1.00 55.59 440 ARG A O 1
ATOM 3668 N N . LYS A 1 441 ? -14.227 -0.525 -15.609 1.00 57.78 441 LYS A N 1
ATOM 3669 C CA . LYS A 1 441 ? -15.382 -1.423 -15.438 1.00 57.78 441 LYS A CA 1
ATOM 3670 C C . LYS A 1 441 ? -16.309 -1.392 -16.656 1.00 57.78 441 LYS A C 1
ATOM 3672 O O . LYS A 1 441 ? -16.681 -2.460 -17.127 1.00 57.78 441 LYS A O 1
ATOM 3677 N N . SER A 1 442 ? -16.609 -0.207 -17.198 1.00 51.59 442 SER A N 1
ATOM 3678 C CA . SER A 1 442 ? -17.426 -0.072 -18.416 1.00 51.59 442 SER A CA 1
ATOM 3679 C C . SER A 1 442 ? -16.730 -0.590 -19.678 1.00 51.59 442 SER A C 1
ATOM 3681 O O . SER A 1 442 ? -17.401 -1.000 -20.610 1.00 51.59 442 SER A O 1
ATOM 3683 N N . GLU A 1 443 ? -15.394 -0.583 -19.723 1.00 49.88 443 GLU A N 1
ATOM 3684 C CA . GLU A 1 443 ? -14.624 -1.154 -20.841 1.00 49.88 443 GLU A CA 1
ATOM 3685 C C . GLU A 1 443 ? -14.424 -2.677 -20.706 1.00 49.88 443 GLU A C 1
ATOM 3687 O O . GLU A 1 443 ? -14.204 -3.354 -21.704 1.00 49.88 443 GLU A O 1
ATOM 3692 N N . SER A 1 444 ? -14.501 -3.233 -19.489 1.00 45.25 444 SER A N 1
ATOM 3693 C CA . SER A 1 444 ? -14.372 -4.678 -19.229 1.00 45.25 444 SER A CA 1
ATOM 3694 C C . SER A 1 444 ? -15.696 -5.449 -19.264 1.00 45.25 444 SER A C 1
ATOM 3696 O O . SER A 1 444 ? -15.680 -6.672 -19.168 1.00 45.25 444 SER A O 1
ATOM 3698 N N . TYR A 1 445 ? -16.823 -4.746 -19.367 1.00 40.75 445 TYR A N 1
ATOM 3699 C CA . TYR A 1 445 ? -18.163 -5.319 -19.478 1.00 40.75 445 TYR A CA 1
ATOM 3700 C C . TYR A 1 445 ? -18.847 -4.744 -20.722 1.00 40.75 445 TYR A C 1
ATOM 3702 O O . TYR A 1 445 ? -19.662 -3.837 -20.605 1.00 40.75 445 TYR A O 1
ATOM 3710 N N . ASP A 1 446 ? -18.490 -5.266 -21.902 1.00 41.59 446 ASP A N 1
ATOM 3711 C CA . ASP A 1 446 ? -19.468 -5.422 -22.986 1.00 41.59 446 ASP A CA 1
ATOM 3712 C C . ASP A 1 446 ? -19.039 -6.465 -24.045 1.00 41.59 446 ASP A C 1
ATOM 3714 O O . ASP A 1 446 ? -18.180 -6.187 -24.885 1.00 41.59 446 ASP A O 1
ATOM 3718 N N . PRO A 1 447 ? -19.665 -7.655 -24.077 1.00 40.69 447 PRO A N 1
ATOM 3719 C CA . PRO A 1 447 ? -19.999 -8.347 -25.307 1.00 40.69 447 PRO A CA 1
ATOM 3720 C C . PRO A 1 447 ? -21.442 -7.976 -25.702 1.00 40.69 447 PRO A C 1
ATOM 3722 O O . PRO A 1 447 ? -22.362 -8.773 -25.559 1.00 40.69 447 PRO A O 1
ATOM 3725 N N . GLY A 1 448 ? -21.621 -6.757 -26.213 1.00 44.72 448 GLY A N 1
ATOM 3726 C CA . GLY A 1 448 ? -22.813 -6.304 -26.927 1.00 44.72 448 GLY A CA 1
ATOM 3727 C C . GLY A 1 448 ? -23.971 -5.757 -26.087 1.00 44.72 448 GLY A C 1
ATOM 3728 O O . GLY A 1 448 ? -24.904 -6.485 -25.786 1.00 44.72 448 GLY A O 1
ATOM 3729 N N . THR A 1 449 ? -24.019 -4.440 -25.879 1.00 38.28 449 THR A N 1
ATOM 3730 C CA . THR A 1 449 ? -25.241 -3.619 -25.956 1.00 38.28 449 THR A CA 1
ATOM 3731 C C . THR A 1 449 ? -24.894 -2.126 -26.030 1.00 38.28 449 THR A C 1
ATOM 3733 O O . THR A 1 449 ? -24.727 -1.422 -25.037 1.00 38.28 449 THR A O 1
ATOM 3736 N N . LEU A 1 450 ? -24.875 -1.592 -27.254 1.00 37.97 450 LEU A N 1
ATOM 3737 C CA . LEU A 1 450 ? -25.004 -0.157 -27.510 1.00 37.97 450 LEU A CA 1
ATOM 3738 C C . LEU A 1 450 ? -26.458 0.267 -27.256 1.00 37.97 450 LEU A C 1
ATOM 3740 O O . LEU A 1 450 ? -27.304 -0.009 -28.099 1.00 37.97 450 LEU A O 1
ATOM 3744 N N . TYR A 1 451 ? -26.752 0.991 -26.169 1.00 34.31 451 TYR A N 1
ATOM 3745 C CA . TYR A 1 451 ? -27.867 1.951 -26.166 1.00 34.31 451 TYR A CA 1
ATOM 3746 C C . TYR A 1 451 ? -27.702 3.085 -25.132 1.00 34.31 451 TYR A C 1
ATOM 3748 O O . TYR A 1 451 ? -27.734 2.884 -23.925 1.00 34.31 451 TYR A O 1
ATOM 3756 N N . ASN A 1 452 ? -27.532 4.298 -25.670 1.00 38.88 452 ASN A N 1
ATOM 3757 C CA . ASN A 1 452 ? -27.877 5.629 -25.153 1.00 38.88 452 ASN A CA 1
ATOM 3758 C C . ASN A 1 452 ? -27.914 5.902 -23.633 1.00 38.88 452 ASN A C 1
ATOM 3760 O O . ASN A 1 452 ? -28.936 5.714 -22.978 1.00 38.88 452 ASN A O 1
ATOM 3764 N N . SER A 1 453 ? -26.917 6.653 -23.150 1.00 32.34 453 SER A N 1
ATOM 3765 C CA . SER A 1 453 ? -27.159 7.686 -22.130 1.00 32.34 453 SER A CA 1
ATOM 3766 C C . SER A 1 453 ? -26.211 8.883 -22.280 1.00 32.34 453 SER A C 1
ATOM 3768 O O . SER A 1 453 ? -25.190 9.013 -21.605 1.00 32.34 453 SER A O 1
ATOM 3770 N N . THR A 1 454 ? -26.567 9.814 -23.162 1.00 36.50 454 THR A N 1
ATOM 3771 C CA . THR A 1 454 ? -26.068 11.193 -23.152 1.00 36.50 454 THR A CA 1
ATOM 3772 C C . THR A 1 454 ? -26.809 11.985 -22.074 1.00 36.50 454 THR A C 1
ATOM 3774 O O . THR A 1 454 ? -27.905 12.485 -22.310 1.00 36.50 454 THR A O 1
ATOM 3777 N N . LYS A 1 455 ? -26.204 12.178 -20.895 1.00 33.81 455 LYS A N 1
ATOM 3778 C CA . LYS A 1 455 ? -26.572 13.290 -20.000 1.00 33.81 455 LYS A CA 1
ATOM 3779 C C . LYS A 1 455 ? -25.340 13.953 -19.374 1.00 33.81 455 LYS A C 1
ATOM 3781 O O . LYS A 1 455 ? -24.621 13.383 -18.566 1.00 33.81 455 LYS A O 1
ATOM 3786 N N . ARG A 1 456 ? -25.141 15.192 -19.838 1.00 33.69 456 ARG A N 1
ATOM 3787 C CA . ARG A 1 456 ? -24.376 16.332 -19.305 1.00 33.69 456 ARG A CA 1
ATOM 3788 C C . ARG A 1 456 ? -23.804 16.164 -17.888 1.00 33.69 456 ARG A C 1
ATOM 3790 O O . ARG A 1 456 ? -24.555 16.217 -16.924 1.00 33.69 456 ARG A O 1
ATOM 3797 N N . PHE A 1 457 ? -22.479 16.249 -17.777 1.00 30.59 457 PHE A N 1
ATOM 3798 C CA . PHE A 1 457 ? -21.836 16.937 -16.656 1.00 30.59 457 PHE A CA 1
ATOM 3799 C C . PHE A 1 457 ? -21.062 18.140 -17.196 1.00 30.59 457 PHE A C 1
ATOM 3801 O O . PHE A 1 457 ? -20.132 18.009 -17.995 1.00 30.59 457 PHE A O 1
ATOM 3808 N N . LYS A 1 458 ? -21.516 19.336 -16.808 1.00 29.25 458 LYS A N 1
ATOM 3809 C CA . LYS A 1 458 ? -20.817 20.595 -17.067 1.00 29.25 458 LYS A CA 1
ATOM 3810 C C . LYS A 1 458 ? -19.461 20.531 -16.365 1.00 29.25 458 LYS A C 1
ATOM 3812 O O . LYS A 1 458 ? -19.397 20.319 -15.160 1.00 29.25 458 LYS A O 1
ATOM 3817 N N . ARG A 1 459 ? -18.392 20.738 -17.134 1.00 30.64 459 ARG A N 1
ATOM 3818 C CA . ARG A 1 459 ? -17.054 21.038 -16.619 1.00 30.64 459 ARG A CA 1
ATOM 3819 C C . ARG A 1 459 ? -17.140 22.307 -15.770 1.00 30.64 459 ARG A C 1
ATOM 3821 O O . ARG A 1 459 ? -17.364 23.381 -16.324 1.00 30.64 459 ARG A O 1
ATOM 3828 N N . SER A 1 460 ? -16.960 22.196 -14.459 1.00 25.58 460 SER A N 1
ATOM 3829 C CA . SER A 1 460 ? -16.498 23.326 -13.658 1.00 25.58 460 SER A CA 1
ATOM 3830 C C . SER A 1 460 ? -15.021 23.547 -13.971 1.00 25.58 460 SER A C 1
ATOM 3832 O O . SER A 1 460 ? -14.220 22.612 -14.035 1.00 25.58 460 SER A O 1
ATOM 3834 N N . VAL A 1 461 ? -14.726 24.800 -14.280 1.00 27.59 461 VAL A N 1
ATOM 3835 C CA . VAL A 1 461 ? -13.461 25.320 -14.781 1.00 27.59 461 VAL A CA 1
ATOM 3836 C C . VAL A 1 461 ? -12.333 25.065 -13.783 1.00 27.59 461 VAL A C 1
ATOM 3838 O O . VAL A 1 461 ? -12.520 25.132 -12.571 1.00 27.59 461 VAL A O 1
ATOM 3841 N N . ALA A 1 462 ? -11.177 24.730 -14.348 1.00 27.66 462 ALA A N 1
ATOM 3842 C CA . ALA A 1 462 ? -9.909 24.556 -13.670 1.00 27.66 462 ALA A CA 1
ATOM 3843 C C . ALA A 1 462 ? -9.439 25.853 -12.998 1.00 27.66 462 ALA A C 1
ATOM 3845 O O . ALA A 1 462 ? -9.528 26.919 -13.606 1.00 27.66 462 ALA A O 1
ATOM 3846 N N . TYR A 1 463 ? -8.858 25.709 -11.811 1.00 32.34 463 TYR A N 1
ATOM 3847 C CA . TYR A 1 463 ? -7.738 26.522 -11.352 1.00 32.34 463 TYR A CA 1
ATOM 3848 C C . TYR A 1 463 ? -6.627 25.572 -10.913 1.00 32.34 463 TYR A C 1
ATOM 3850 O O . TYR A 1 463 ? -6.964 24.537 -10.285 1.00 32.34 463 TYR A O 1
#

Solvent-accessible surface area (backbone atoms only — not comparable to full-atom values): 27241 Å² total; per-residue (Å²): 133,76,84,77,89,75,86,78,89,74,90,74,81,82,77,94,70,85,80,85,73,59,63,64,63,52,50,50,54,35,49,52,52,28,48,56,48,45,57,67,47,47,77,62,55,82,80,52,91,68,56,58,69,64,48,53,54,51,52,51,53,46,50,55,53,55,33,68,78,40,62,88,46,58,91,44,49,68,59,30,50,48,53,38,47,26,49,51,54,46,64,77,42,39,70,59,54,51,58,50,45,67,72,45,72,83,45,86,68,37,42,73,79,77,47,53,73,65,58,45,49,46,35,62,73,50,22,53,40,97,86,69,43,59,35,58,66,61,54,28,54,79,66,73,36,57,94,37,44,47,76,70,60,75,66,73,59,77,63,79,73,42,71,67,54,50,49,54,53,49,50,52,52,45,69,75,64,61,61,88,55,44,30,72,63,51,44,38,77,76,36,53,66,61,39,52,51,49,55,47,46,30,61,76,70,72,46,51,71,68,63,58,45,69,69,48,57,71,72,55,46,73,27,52,35,54,96,53,48,57,69,55,46,50,50,37,50,55,55,41,69,75,49,50,70,68,58,49,43,51,55,49,43,52,52,45,69,71,68,60,63,83,63,44,40,71,74,58,47,51,76,41,54,54,58,38,52,42,50,23,59,72,69,65,40,91,84,73,50,72,64,61,67,80,51,39,88,70,42,56,72,92,48,42,83,27,51,43,62,72,83,52,68,72,82,40,48,40,98,52,77,43,82,52,65,64,64,47,47,66,67,42,54,92,40,62,98,52,57,63,27,62,80,57,55,92,46,72,70,35,46,52,52,32,36,55,52,46,44,52,26,30,55,42,28,38,64,15,28,49,55,32,38,52,54,43,46,52,42,49,50,56,54,46,60,59,50,26,73,40,83,77,38,34,80,50,69,85,31,59,71,62,49,52,58,48,48,57,50,42,42,44,67,62,46,78,91,79,32,98,34,52,68,59,48,45,50,56,50,50,51,59,51,33,53,60,52,52,54,49,53,62,69,73,61,68,96,80,78,94,76,89,83,93,75,89,78,82,82,77,80,86,128

Foldseek 3Di:
DDDDPDDDPDDDDDDPDPPDDPPVVLLVLLVVLLVVLLVVCVVVLVPDDDDNVVVVVSSVVSLVVSCVVPVVCVVVSVVSSLSNQLVCLCVNCVVLLLVLLVVCVVPQAAELVSRDPVVNVSQLPGNADPVSGRPVVVSCVVNVNNVRYDHPPVPCPVPPPDLVNLQVVVQVVCVVVVDQADELVNCCVSPVPSSVSVVVNCVVVVNDPVNSLVSHPPVRNVRYAYPQGVVRVVVLVVVLVPDDPLNLQVVVLVLCVVVVDQADELVSCVVVVSSLQSQLVVVVDPVSHDWPVVCLVSHDPVCSVRYDTPPDLVVQAAPEADEDVPVLCVLCVVCPVLCCLLQPQPDPVSVVVNQVSLVVLLVCVSNRHPVSLVSSLVSLLNVLCVVCVDPLQVVCNPVSVVLSVLLSSLSSPDDVVQDVGSSRSSVVSSNVVSVVVVVVVVVVDDPDDDDDDDDDDDDDDHD

Radius of gyration: 29.7 Å; Cα contacts (8 Å, |Δi|>4): 353; chains: 1; bounding box: 61×58×80 Å

Mean predicted aligned error: 16.09 Å

Secondary structure (DSSP, 8-state):
------------PPPS--TT--HHHHHHHHHHHHHHHHHHHHHHHSS----HHHHHHHHHHHHHHHHHH-GGGGGGHHHHHHHHHHHHHHHTTHHHHHHHHHHHTT-SSB-TTTS-HHHHHHHHHH-B-TTSSB-HHHHHHHTT-TTTB---------S---HHHHHHHHHHHHHHH--SSB-HHHHHHH-HHHHHHHHHHHHHTT--HHHHHTTS-HHHHHHB--SS-HHHHHHHHHHHHH--HHHHHHHHHHHHHHH--SSB-HHHHTTSHHHHHHHHHHTT-TTS---TTTTGGGS-HHHHTTB-----GGGTS-SS-B--HHHHHHHHGGGGGGGGGGT---SHHHHHHHHHHHHHHHHHHHHTBHHHHHHHHHHHHHHHHHHTTSTTTGGGTT-HHHHHHHHHHHHHH--TTT-S-HHHHHHHHHHHHHHHHHHHHHHHS-SS-----------PPP-

pLDDT: mean 82.48, std 18.07, range [25.58, 98.31]